Protein AF-A0A7C4MV06-F1 (afdb_monomer_lite)

Foldseek 3Di:
DDDDDDDDDDDDDDDPDPDPVLVVLLVVLLVVLVVVLPDPDDLQVNQLSLQLSLCVSVVAQWKWGWFDPDAFDFIWIKIAGHPVNDPDPDRIDTFDTHTLDLQAAPFSVQQVVQAKDWDQAQVPDDSHNHPGCVVVQFGIWIKGWQDDPVHTGTIITGTHNHGDDDDPVSRVSRNVSSPSSSVSNVVVVVVVVVVVVVVVVVVVQAPDLWWKFKAFLVQQTCATYPNVCVVQVDDGVRRGRDRCLVRWADPVCSVVVVVLSVVQQVDQDKGWDWGWTQHPVRDTFIWIKIKHFDADDPPRHRGIIMIIIDGCRVVVVVVVVVVVVVVVPDPDDDPDDDDDDDPPDWDKDFDQDKWWKAFDDPNDADDPVRIDIWGWGIDTPFWTKTKDADDDPHQKMWIFDDDPPDTWIFIKGFDDWDFDQDPNHTIIITTITTDGTDDD

Radius of gyration: 38.4 Å; chains: 1; bounding box: 123×67×98 Å

Sequence (440 aa):
PFENVADELPPPQDEPGRDAGGAIARQQALVSLGRRAVVPPDVGVLLQDAAALVAEMLQAEFGIAAQYRGPGQPIETYLVRPQSIQRSDQPVIRCRPLPDDPRLSLCAFAINTALPTAVADLAAEHRFDDRLLPKHGIVAATVAPLKLIDRALGAIGAGTTARRTFDEEDLLFVETVSHLVTATIARSQAEQYLAAERRLSEGLFDVLEAIVLILDHNGLVVRSNPACHKATGYSADELIGRRLEATLAVPEELHLFQHSLGKALATDTPVEFESRLLTKHGQQRVVAWTLAALRHGPEMIPSSVIVTGIDVTRERQLEARLQAVEKSSQPAADPTSVMNLERRRGMRRSYPYRQMIAPIIGNELPAPEQFFPVLCNDISAGGFSFLIHQPLASQGLVIALGVAPQISYLTAKVVHVNRVDYQGRKMFLVGCCYTGRANY

pLDDT: mean 82.23, std 17.62, range [29.67, 98.44]

Structure (mmCIF, N/CA/C/O backbone):
data_AF-A0A7C4MV06-F1
#
_entry.id   AF-A0A7C4MV06-F1
#
loop_
_atom_site.group_PDB
_atom_site.id
_atom_site.type_symbol
_atom_site.label_atom_id
_atom_site.label_alt_id
_atom_site.label_comp_id
_atom_site.label_asym_id
_atom_site.label_entity_id
_atom_site.label_seq_id
_atom_site.pdbx_PDB_ins_code
_atom_site.Cartn_x
_atom_site.Cartn_y
_atom_site.Cartn_z
_atom_site.occupancy
_atom_site.B_iso_or_equiv
_atom_site.auth_seq_id
_atom_site.auth_comp_id
_atom_site.auth_asym_id
_atom_site.auth_atom_id
_atom_site.pdbx_PDB_model_num
ATOM 1 N N . PRO A 1 1 ? 76.698 5.410 -32.198 1.00 38.94 1 PRO A N 1
ATOM 2 C CA . PRO A 1 1 ? 76.050 5.895 -33.436 1.00 38.94 1 PRO A CA 1
ATOM 3 C C . PRO A 1 1 ? 74.926 4.929 -33.818 1.00 38.94 1 PRO A C 1
ATOM 5 O O . PRO A 1 1 ? 75.150 3.923 -34.481 1.00 38.94 1 PRO A O 1
ATOM 8 N N . PHE A 1 2 ? 73.758 5.190 -33.237 1.00 35.12 2 PHE A N 1
ATOM 9 C CA . PHE A 1 2 ? 72.496 4.551 -33.582 1.00 35.12 2 PHE A CA 1
ATOM 10 C C . PHE A 1 2 ? 71.969 5.210 -34.852 1.00 35.12 2 PHE A C 1
ATOM 12 O O . PHE A 1 2 ? 71.953 6.434 -34.897 1.00 35.12 2 PHE A O 1
ATOM 19 N N . GLU A 1 3 ? 71.485 4.431 -35.812 1.00 32.38 3 GLU A N 1
ATOM 20 C CA . GLU A 1 3 ? 70.400 4.883 -36.679 1.00 32.38 3 GLU A CA 1
ATOM 21 C C . GLU A 1 3 ? 69.608 3.667 -37.159 1.00 32.38 3 GLU A C 1
ATOM 23 O O . GLU A 1 3 ? 70.146 2.704 -37.703 1.00 32.38 3 GLU A O 1
ATOM 28 N N . ASN A 1 4 ? 68.329 3.704 -36.800 1.00 32.44 4 ASN A N 1
ATOM 29 C CA . ASN A 1 4 ? 67.318 2.672 -36.928 1.00 32.44 4 ASN A CA 1
ATOM 30 C C . ASN A 1 4 ? 66.406 3.141 -38.068 1.00 32.44 4 ASN A C 1
ATOM 32 O O . ASN A 1 4 ? 65.840 4.228 -37.971 1.00 32.44 4 ASN A O 1
ATOM 36 N N . VAL A 1 5 ? 66.300 2.368 -39.146 1.00 36.12 5 VAL A N 1
ATOM 37 C CA . VAL A 1 5 ? 65.393 2.668 -40.261 1.00 36.12 5 VAL A CA 1
ATOM 38 C C . VAL A 1 5 ? 64.046 2.030 -39.936 1.00 36.12 5 VAL A C 1
ATOM 40 O O . VAL A 1 5 ? 63.916 0.808 -39.967 1.00 36.12 5 VAL A O 1
ATOM 43 N N . ALA A 1 6 ? 63.069 2.861 -39.580 1.00 34.34 6 ALA A N 1
ATOM 44 C CA . ALA A 1 6 ? 61.661 2.498 -39.500 1.00 34.34 6 ALA A CA 1
ATOM 45 C C . ALA A 1 6 ? 60.907 3.299 -40.567 1.00 34.34 6 ALA A C 1
ATOM 47 O O . ALA A 1 6 ? 61.026 4.523 -40.618 1.00 34.34 6 ALA A O 1
ATOM 48 N N . ASP A 1 7 ? 60.188 2.572 -41.419 1.00 35.94 7 ASP A N 1
ATOM 49 C CA . ASP A 1 7 ? 59.334 3.079 -42.489 1.00 35.94 7 ASP A CA 1
ATOM 50 C C . ASP A 1 7 ? 58.307 4.108 -41.991 1.00 35.94 7 ASP A C 1
ATOM 52 O O . ASP A 1 7 ? 57.682 3.953 -40.938 1.00 35.94 7 ASP A O 1
ATOM 56 N N . GLU A 1 8 ? 58.118 5.147 -42.804 1.00 36.50 8 GLU A N 1
ATOM 57 C CA . GLU A 1 8 ? 57.122 6.203 -42.649 1.00 36.50 8 GLU A CA 1
ATOM 58 C C . GLU A 1 8 ? 55.693 5.640 -42.752 1.00 36.50 8 GLU A C 1
ATOM 60 O O . GLU A 1 8 ? 55.210 5.286 -43.828 1.00 36.50 8 GLU A O 1
ATOM 65 N N . LEU A 1 9 ? 54.979 5.612 -41.624 1.00 34.94 9 LEU A N 1
ATOM 66 C CA . LEU A 1 9 ? 53.515 5.599 -41.599 1.00 34.94 9 LEU A CA 1
ATOM 67 C C . LEU A 1 9 ? 53.001 7.049 -41.666 1.00 34.94 9 LEU A C 1
ATOM 69 O O . LEU A 1 9 ? 53.538 7.909 -40.961 1.00 34.94 9 LEU A O 1
ATOM 73 N N . PRO A 1 10 ? 51.957 7.346 -42.464 1.00 34.28 10 PRO A N 1
ATOM 74 C CA . PRO A 1 10 ? 51.325 8.661 -42.448 1.00 34.28 10 PRO A CA 1
ATOM 75 C C . PRO A 1 10 ? 50.713 8.938 -41.062 1.00 34.28 10 PRO A C 1
ATOM 77 O O . PRO A 1 10 ? 50.295 7.995 -40.381 1.00 34.28 10 PRO A O 1
ATOM 80 N N . PRO A 1 11 ? 50.653 10.210 -40.624 1.00 35.22 11 PRO A N 1
ATOM 81 C CA . PRO A 1 11 ? 50.145 10.554 -39.303 1.00 35.22 11 PRO A CA 1
ATOM 82 C C . PRO A 1 11 ? 48.678 10.122 -39.152 1.00 35.22 11 PRO A C 1
ATOM 84 O O . PRO A 1 11 ? 47.933 10.133 -40.140 1.00 35.22 11 PRO A O 1
ATOM 87 N N . PRO A 1 12 ? 48.247 9.754 -37.930 1.00 33.84 12 PRO A N 1
ATOM 88 C CA . PRO A 1 12 ? 46.847 9.471 -37.659 1.00 33.84 12 PRO A CA 1
ATOM 89 C C . PRO A 1 12 ? 46.024 10.708 -38.024 1.00 33.84 12 PRO A C 1
ATOM 91 O O . PRO A 1 12 ? 46.322 11.819 -37.589 1.00 33.84 12 PRO A O 1
ATOM 94 N N . GLN A 1 13 ? 45.020 10.513 -38.876 1.00 33.19 13 GLN A N 1
ATOM 95 C CA . GLN A 1 13 ? 44.017 11.535 -39.134 1.00 33.19 13 GLN A CA 1
ATOM 96 C C . GLN A 1 13 ? 43.248 11.743 -37.830 1.00 33.19 13 GLN A C 1
ATOM 98 O O . GLN A 1 13 ? 42.616 10.810 -37.339 1.00 33.19 13 GLN A O 1
ATOM 103 N N . ASP A 1 14 ? 43.363 12.943 -37.264 1.00 32.00 14 ASP A N 1
ATOM 104 C CA . ASP A 1 14 ? 42.596 13.392 -36.108 1.00 32.00 14 ASP A CA 1
ATOM 105 C C . ASP A 1 14 ? 41.101 13.110 -36.332 1.00 32.00 14 ASP A C 1
ATOM 107 O O . ASP A 1 14 ? 40.462 13.709 -37.203 1.00 32.00 14 ASP A O 1
ATOM 111 N N . GLU A 1 15 ? 40.529 12.195 -35.542 1.00 32.97 15 GLU A N 1
ATOM 112 C CA . GLU A 1 15 ? 39.079 12.115 -35.394 1.00 32.97 15 GLU A CA 1
ATOM 113 C C . GLU A 1 15 ? 38.591 13.415 -34.730 1.00 32.97 15 GLU A C 1
ATOM 115 O O . GLU A 1 15 ? 39.143 13.834 -33.706 1.00 32.97 15 GLU A O 1
ATOM 120 N N . PRO A 1 16 ? 37.567 14.088 -35.282 1.00 34.25 16 PRO A N 1
ATOM 121 C CA . PRO A 1 16 ? 37.090 15.347 -34.735 1.00 34.25 16 PRO A CA 1
ATOM 122 C C . PRO A 1 16 ? 36.500 15.116 -33.341 1.00 34.25 16 PRO A C 1
ATOM 124 O O . PRO A 1 16 ? 35.663 14.234 -33.143 1.00 34.25 16 PRO A O 1
ATOM 127 N N . GLY A 1 17 ? 36.947 15.930 -32.380 1.00 39.12 17 GLY A N 1
ATOM 128 C CA . GLY A 1 17 ? 36.581 15.848 -30.969 1.00 39.12 17 GLY A CA 1
ATOM 129 C C . GLY A 1 17 ? 35.086 15.625 -30.736 1.00 39.12 17 GLY A C 1
ATOM 130 O O . GLY A 1 17 ? 34.251 16.464 -31.077 1.00 39.12 17 GLY A O 1
ATOM 131 N N . ARG A 1 18 ? 34.754 14.487 -30.114 1.00 44.56 18 ARG A N 1
ATOM 132 C CA . ARG A 1 18 ? 33.414 14.197 -29.597 1.00 44.56 18 ARG A CA 1
ATOM 133 C C . ARG A 1 18 ? 33.186 14.980 -28.303 1.00 44.56 18 ARG A C 1
ATOM 135 O O . ARG A 1 18 ? 33.639 14.636 -27.219 1.00 44.56 18 ARG A O 1
ATOM 142 N N . ASP A 1 19 ? 32.513 16.091 -28.551 1.00 46.31 19 ASP A N 1
ATOM 143 C CA . ASP A 1 19 ? 32.001 17.189 -27.744 1.00 46.31 19 ASP A CA 1
ATOM 144 C C . ASP A 1 19 ? 31.657 16.921 -26.262 1.00 46.31 19 ASP A C 1
ATOM 146 O O . ASP A 1 19 ? 30.772 16.129 -25.927 1.00 46.31 19 ASP A O 1
ATOM 150 N N . ALA A 1 20 ? 32.220 17.747 -25.371 1.00 44.12 20 ALA A N 1
ATOM 151 C CA . ALA A 1 20 ? 31.730 17.946 -24.000 1.00 44.12 20 ALA A CA 1
ATOM 152 C C . ALA A 1 20 ? 30.239 18.365 -23.957 1.00 44.12 20 ALA A C 1
ATOM 154 O O . ALA A 1 20 ? 29.566 18.196 -22.937 1.00 44.12 20 ALA A O 1
ATOM 155 N N . GLY A 1 21 ? 29.698 18.859 -25.080 1.00 42.97 21 GLY A N 1
ATOM 156 C CA . GLY A 1 21 ? 28.272 19.122 -25.274 1.00 42.97 21 GLY A CA 1
ATOM 157 C C . GLY A 1 21 ? 27.377 17.880 -25.160 1.00 42.97 21 GLY A C 1
ATOM 158 O O . GLY A 1 21 ? 26.256 17.994 -24.665 1.00 42.97 21 GLY A O 1
ATOM 159 N N . GLY A 1 22 ? 27.870 16.687 -25.523 1.00 50.47 22 GLY A N 1
ATOM 160 C CA . GLY A 1 22 ? 27.106 15.438 -25.420 1.00 50.47 22 GLY A CA 1
ATOM 161 C C . GLY A 1 22 ? 26.813 15.049 -23.969 1.00 50.47 22 GLY A C 1
ATOM 162 O O . GLY A 1 22 ? 25.669 14.766 -23.618 1.00 50.47 22 GLY A O 1
ATOM 163 N N . ALA A 1 23 ? 27.821 15.124 -23.097 1.00 55.84 23 ALA A N 1
ATOM 164 C CA . ALA A 1 23 ? 27.686 14.819 -21.671 1.00 55.84 23 ALA A CA 1
ATOM 165 C C . ALA A 1 23 ? 26.732 15.790 -20.947 1.00 55.84 23 ALA A C 1
ATOM 167 O O . ALA A 1 23 ? 25.881 15.364 -20.162 1.00 55.84 23 ALA A O 1
ATOM 168 N N . ILE A 1 24 ? 26.819 17.089 -21.257 1.00 57.62 24 ILE A N 1
ATOM 169 C CA . ILE A 1 24 ? 25.945 18.121 -20.676 1.00 57.62 24 ILE A CA 1
ATOM 170 C C . ILE A 1 24 ? 24.488 17.916 -21.119 1.00 57.62 24 ILE A C 1
ATOM 172 O O . ILE A 1 24 ? 23.580 17.998 -20.288 1.00 57.62 24 ILE A O 1
ATOM 176 N N . ALA A 1 25 ? 24.256 17.581 -22.393 1.00 59.09 25 ALA A N 1
ATOM 177 C CA . ALA A 1 25 ? 22.924 17.255 -22.896 1.00 59.09 25 ALA A CA 1
ATOM 178 C C . ALA A 1 25 ? 22.338 16.010 -22.201 1.00 59.09 25 ALA A C 1
ATOM 180 O O . ALA A 1 25 ? 21.184 16.050 -21.764 1.00 59.09 25 ALA A O 1
ATOM 181 N N . ARG A 1 26 ? 23.144 14.948 -21.991 1.00 56.69 26 ARG A N 1
ATOM 182 C CA . ARG A 1 26 ? 22.725 13.734 -21.251 1.00 56.69 26 ARG A CA 1
ATOM 183 C C . ARG A 1 26 ? 22.260 14.088 -19.829 1.00 56.69 26 ARG A C 1
ATOM 185 O O . ARG A 1 26 ? 21.231 13.601 -19.360 1.00 56.69 26 ARG A O 1
ATOM 192 N N . GLN A 1 27 ? 22.992 14.969 -19.147 1.00 61.25 27 GLN A N 1
ATOM 193 C CA . GLN A 1 27 ? 22.690 15.367 -17.771 1.00 61.25 27 GLN A CA 1
ATOM 194 C C . GLN A 1 27 ? 21.442 16.266 -17.673 1.00 61.25 27 GLN A C 1
ATOM 196 O O . GLN A 1 27 ? 20.621 16.086 -16.772 1.00 61.25 27 GLN A O 1
ATOM 201 N N . GLN A 1 28 ? 21.245 17.195 -18.615 1.00 60.31 28 GLN A N 1
ATOM 202 C CA . GLN A 1 28 ? 20.044 18.040 -18.678 1.00 60.31 28 GLN A CA 1
ATOM 203 C C . GLN A 1 28 ? 18.774 17.231 -18.989 1.00 60.31 28 GLN A C 1
ATOM 205 O O . GLN A 1 28 ? 17.730 17.456 -18.369 1.00 60.31 28 GLN A O 1
ATOM 210 N N . ALA A 1 29 ? 18.879 16.249 -19.888 1.00 58.91 29 ALA A N 1
ATOM 211 C CA . ALA A 1 29 ? 17.825 15.292 -20.211 1.00 58.91 29 ALA A CA 1
ATOM 212 C C . ALA A 1 29 ? 17.339 14.531 -18.962 1.00 58.91 29 ALA A C 1
ATOM 214 O O . ALA A 1 29 ? 16.141 14.542 -18.661 1.00 58.91 29 ALA A O 1
ATOM 215 N N . LEU A 1 30 ? 18.261 13.967 -18.173 1.00 59.00 30 LEU A N 1
ATOM 216 C CA . LEU A 1 30 ? 17.950 13.269 -16.916 1.00 59.00 30 LEU A CA 1
ATOM 217 C C . LEU A 1 30 ? 17.232 14.172 -15.898 1.00 59.00 30 LEU A C 1
ATOM 219 O O . LEU A 1 30 ? 16.240 13.767 -15.288 1.00 59.00 30 LEU A O 1
ATOM 223 N N . VAL A 1 31 ? 17.688 15.419 -15.747 1.00 61.03 31 VAL A N 1
ATOM 224 C CA . VAL A 1 31 ? 17.057 16.398 -14.844 1.00 61.03 31 VAL A CA 1
ATOM 225 C C . VAL A 1 31 ? 15.641 16.753 -15.308 1.00 61.03 31 VAL A C 1
ATOM 227 O O . VAL A 1 31 ? 14.731 16.872 -14.484 1.00 61.03 31 VAL A O 1
ATOM 230 N N . SER A 1 32 ? 15.424 16.899 -16.618 1.00 58.84 32 SER A N 1
ATOM 231 C CA . SER A 1 32 ? 14.101 17.196 -17.180 1.00 58.84 32 SER A CA 1
ATOM 232 C C . SER A 1 32 ? 13.098 16.058 -16.946 1.00 58.84 32 SER A C 1
ATOM 234 O O . SER A 1 32 ? 11.960 16.321 -16.546 1.00 58.84 32 SER A O 1
ATOM 236 N N . LEU A 1 33 ? 13.537 14.799 -17.087 1.00 63.06 33 LEU A N 1
ATOM 237 C CA . LEU A 1 33 ? 12.724 13.615 -16.805 1.00 63.06 33 LEU A CA 1
ATOM 238 C C . LEU A 1 33 ? 12.355 13.550 -15.316 1.00 63.06 33 LEU A C 1
ATOM 240 O O . LEU A 1 33 ? 11.190 13.349 -14.977 1.00 63.06 33 LEU A O 1
ATOM 244 N N . GLY A 1 34 ? 13.314 13.842 -14.428 1.00 55.38 34 GLY A N 1
ATOM 245 C CA . GLY A 1 34 ? 13.072 13.940 -12.986 1.00 55.38 34 GLY A CA 1
ATOM 246 C C . GLY A 1 34 ? 12.046 15.018 -12.598 1.00 55.38 34 GLY A C 1
ATOM 247 O O . GLY A 1 34 ? 11.278 14.824 -11.656 1.00 55.38 34 GLY A O 1
ATOM 248 N N . ARG A 1 35 ? 11.973 16.138 -13.339 1.00 56.41 35 ARG A N 1
ATOM 249 C CA . ARG A 1 35 ? 11.001 17.229 -13.098 1.00 56.41 35 ARG A CA 1
ATOM 250 C C . ARG A 1 35 ? 9.596 16.945 -13.635 1.00 56.41 35 ARG A C 1
ATOM 252 O O . ARG A 1 35 ? 8.643 17.523 -13.123 1.00 56.41 35 ARG A O 1
ATOM 259 N N . ARG A 1 36 ? 9.434 16.070 -14.634 1.00 56.41 36 ARG A N 1
ATOM 260 C CA . ARG A 1 36 ? 8.112 15.711 -15.197 1.00 56.41 36 ARG A CA 1
ATOM 261 C C . ARG A 1 36 ? 7.310 14.746 -14.308 1.00 56.41 36 ARG A C 1
ATOM 263 O O . ARG A 1 36 ? 6.121 14.562 -14.539 1.00 56.41 36 ARG A O 1
ATOM 270 N N . ALA A 1 37 ? 7.905 14.215 -13.239 1.00 51.44 37 ALA A N 1
ATOM 271 C CA . ALA A 1 37 ? 7.278 13.290 -12.288 1.00 51.44 37 ALA A CA 1
ATOM 272 C C . ALA A 1 37 ? 6.430 13.953 -11.171 1.00 51.44 37 ALA A C 1
ATOM 274 O O . ALA A 1 37 ? 6.244 13.362 -10.109 1.00 51.44 37 ALA A O 1
ATOM 275 N N . VAL A 1 38 ? 5.942 15.187 -11.363 1.00 46.47 38 VAL A N 1
ATOM 276 C CA . VAL A 1 38 ? 5.236 15.979 -10.322 1.00 46.47 38 VAL A CA 1
ATOM 277 C C . VAL A 1 38 ? 3.730 15.655 -10.224 1.00 46.47 38 VAL A C 1
ATOM 279 O O . VAL A 1 38 ? 3.072 16.018 -9.254 1.00 46.47 38 VAL A O 1
ATOM 282 N N . VAL A 1 39 ? 3.185 14.889 -11.171 1.00 48.81 39 VAL A N 1
ATOM 283 C CA . VAL A 1 39 ? 1.851 14.261 -11.110 1.00 48.81 39 VAL A CA 1
ATOM 284 C C . VAL A 1 39 ? 2.068 12.784 -11.426 1.00 48.81 39 VAL A C 1
ATOM 286 O O . VAL A 1 39 ? 2.797 12.539 -12.385 1.00 48.81 39 VAL A O 1
ATOM 289 N N . PRO A 1 40 ? 1.517 11.808 -10.671 1.00 52.75 40 PRO A N 1
ATOM 290 C CA . PRO A 1 40 ? 1.779 10.392 -10.924 1.00 52.75 40 PRO A CA 1
ATOM 291 C C . PRO A 1 40 ? 1.331 10.040 -12.350 1.00 52.75 40 PRO A C 1
ATOM 293 O O . PRO A 1 40 ? 0.123 9.981 -12.597 1.00 52.75 40 PRO A O 1
ATOM 296 N N . PRO A 1 41 ? 2.262 9.863 -13.305 1.00 58.25 41 PRO A N 1
ATOM 297 C CA . PRO A 1 41 ? 1.891 9.574 -14.675 1.00 58.25 41 PRO A CA 1
ATOM 298 C C . PRO A 1 41 ? 1.393 8.132 -14.740 1.00 58.25 41 PRO A C 1
ATOM 300 O O . PRO A 1 41 ? 1.819 7.282 -13.951 1.00 58.25 41 PRO A O 1
ATOM 303 N N . ASP A 1 42 ? 0.528 7.829 -15.707 1.00 75.88 42 ASP A N 1
ATOM 304 C CA . ASP A 1 42 ? 0.329 6.437 -16.104 1.00 75.88 42 ASP A CA 1
ATOM 305 C C . ASP A 1 42 ? 1.708 5.833 -16.416 1.00 75.88 42 ASP A C 1
ATOM 307 O O . ASP A 1 42 ? 2.504 6.440 -17.142 1.00 75.88 42 ASP A O 1
ATOM 311 N N . VAL A 1 43 ? 2.005 4.664 -15.839 1.00 80.44 43 VAL A N 1
ATOM 312 C CA . VAL A 1 43 ? 3.299 3.994 -16.011 1.00 80.44 43 VAL A CA 1
ATOM 313 C C . VAL A 1 43 ? 3.639 3.892 -17.495 1.00 80.44 43 VAL A C 1
ATOM 315 O O . VAL A 1 43 ? 4.749 4.240 -17.876 1.00 80.44 43 VAL A O 1
ATOM 318 N N . GLY A 1 44 ? 2.683 3.524 -18.351 1.00 80.69 44 GLY A N 1
ATOM 319 C CA . GLY A 1 44 ? 2.898 3.418 -19.791 1.00 80.69 44 GLY A CA 1
ATOM 320 C C . GLY A 1 44 ? 3.346 4.732 -20.440 1.00 80.69 44 GLY A C 1
ATOM 321 O O . GLY A 1 44 ? 4.234 4.709 -21.289 1.00 80.69 44 GLY A O 1
ATOM 322 N N . VAL A 1 45 ? 2.802 5.875 -20.012 1.00 83.50 45 VAL A N 1
ATOM 323 C CA . VAL A 1 45 ? 3.196 7.202 -20.525 1.00 83.50 45 VAL A CA 1
ATOM 324 C C . VAL A 1 45 ? 4.617 7.553 -20.090 1.00 83.50 45 VAL A C 1
ATOM 326 O O . VAL A 1 45 ? 5.424 7.969 -20.918 1.00 83.50 45 VAL A O 1
ATOM 329 N N . LEU A 1 46 ? 4.959 7.319 -18.819 1.00 86.50 46 LEU A N 1
ATOM 330 C CA . LEU A 1 46 ? 6.315 7.558 -18.318 1.00 86.50 46 LEU A CA 1
ATOM 331 C C . LEU A 1 46 ? 7.351 6.686 -19.043 1.00 86.50 46 LEU A C 1
ATOM 333 O O . LEU A 1 46 ? 8.440 7.159 -19.365 1.00 86.50 46 LEU A O 1
ATOM 337 N N . LEU A 1 47 ? 7.008 5.425 -19.326 1.00 90.44 47 LEU A N 1
ATOM 338 C CA . LEU A 1 47 ? 7.863 4.525 -20.099 1.00 90.44 47 LEU A CA 1
ATOM 339 C C . LEU A 1 47 ? 8.084 5.030 -21.526 1.00 90.44 47 LEU A C 1
ATOM 341 O O . LEU A 1 47 ? 9.208 4.981 -22.019 1.00 90.44 47 LEU A O 1
ATOM 345 N N . GLN A 1 48 ? 7.034 5.528 -22.181 1.00 90.38 48 GLN A N 1
ATOM 346 C CA . GLN A 1 48 ? 7.128 6.087 -23.531 1.00 90.38 48 GLN A CA 1
ATOM 347 C C . GLN A 1 48 ? 8.000 7.348 -23.566 1.00 90.38 48 GLN A C 1
ATOM 349 O O . GLN A 1 48 ? 8.864 7.461 -24.433 1.00 90.38 48 GLN A O 1
ATOM 354 N N . ASP A 1 49 ? 7.822 8.259 -22.605 1.00 88.50 49 ASP A N 1
ATOM 355 C CA . ASP A 1 49 ? 8.654 9.460 -22.464 1.00 88.50 49 ASP A CA 1
ATOM 356 C C . ASP A 1 49 ? 10.131 9.098 -22.238 1.00 88.50 49 ASP A C 1
ATOM 358 O O . ASP A 1 49 ? 11.021 9.663 -22.875 1.00 88.50 49 ASP A O 1
ATOM 362 N N . ALA A 1 50 ? 10.402 8.126 -21.362 1.00 91.69 50 ALA A N 1
ATOM 363 C CA . ALA A 1 50 ? 11.758 7.657 -21.103 1.00 91.69 50 ALA A CA 1
ATOM 364 C C . ALA A 1 50 ? 12.385 6.993 -22.336 1.00 91.69 50 ALA A C 1
ATOM 366 O O . ALA A 1 50 ? 13.540 7.257 -22.653 1.00 91.69 50 ALA A O 1
ATOM 367 N N . ALA A 1 51 ? 11.629 6.172 -23.067 1.00 94.88 51 ALA A N 1
ATOM 368 C CA . ALA A 1 51 ? 12.104 5.548 -24.297 1.00 94.88 51 ALA A CA 1
ATOM 369 C C . ALA A 1 51 ? 12.406 6.578 -25.397 1.00 94.88 51 ALA A C 1
ATOM 371 O O . ALA A 1 51 ? 13.407 6.443 -26.098 1.00 94.88 51 ALA A O 1
ATOM 372 N N . ALA A 1 52 ? 11.584 7.626 -25.527 1.00 91.06 52 ALA A N 1
ATOM 373 C CA . ALA A 1 52 ? 11.853 8.734 -26.443 1.00 91.06 52 ALA A CA 1
ATOM 374 C C . ALA A 1 52 ? 13.161 9.452 -26.090 1.00 91.06 52 ALA A C 1
ATOM 376 O O . ALA A 1 52 ? 13.978 9.696 -26.974 1.00 91.06 52 ALA A O 1
ATOM 377 N N . LEU A 1 53 ? 13.376 9.729 -24.799 1.00 90.38 53 LEU A N 1
ATOM 378 C CA . LEU A 1 53 ? 14.606 10.336 -24.295 1.00 90.38 53 LEU A CA 1
ATOM 379 C C . LEU A 1 53 ? 15.829 9.472 -24.614 1.00 90.38 53 LEU A C 1
ATOM 381 O O . LEU A 1 53 ? 16.845 9.983 -25.075 1.00 90.38 53 LEU A O 1
ATOM 385 N N . VAL A 1 54 ? 15.727 8.158 -24.382 1.00 94.56 54 VAL A N 1
ATOM 386 C CA . VAL A 1 54 ? 16.819 7.222 -24.668 1.00 94.56 54 VAL A CA 1
ATOM 387 C C . VAL A 1 54 ? 17.152 7.223 -26.153 1.00 94.56 54 VAL A C 1
ATOM 389 O O . VAL A 1 54 ? 18.320 7.350 -26.507 1.00 94.56 54 VAL A O 1
ATOM 392 N N . ALA A 1 55 ? 16.143 7.148 -27.020 1.00 94.38 55 ALA A N 1
ATOM 393 C CA . ALA A 1 55 ? 16.351 7.189 -28.462 1.00 94.38 55 ALA A CA 1
ATOM 394 C C . ALA A 1 55 ? 16.980 8.501 -28.932 1.00 94.38 55 ALA A C 1
ATOM 396 O O . ALA A 1 55 ? 17.920 8.476 -29.718 1.00 94.38 55 ALA A O 1
ATOM 397 N N . GLU A 1 56 ? 16.510 9.640 -28.426 1.00 90.00 56 GLU A N 1
ATOM 398 C CA . GLU A 1 56 ? 17.053 10.949 -28.787 1.00 90.00 56 GLU A CA 1
ATOM 399 C C . GLU A 1 56 ? 18.524 11.083 -28.380 1.00 90.00 56 GLU A C 1
ATOM 401 O O . GLU A 1 56 ? 19.360 11.486 -29.189 1.00 90.00 56 GLU A O 1
ATOM 406 N N . MET A 1 57 ? 18.862 10.655 -27.163 1.00 89.12 57 MET A N 1
ATOM 407 C CA . MET A 1 57 ? 20.228 10.723 -26.648 1.00 89.12 57 MET A CA 1
ATOM 408 C C . MET A 1 57 ? 21.187 9.756 -27.342 1.00 89.12 57 MET A C 1
ATOM 410 O O . MET A 1 57 ? 22.354 10.094 -27.533 1.00 89.12 57 MET A O 1
ATOM 414 N N . LEU A 1 58 ? 20.702 8.578 -27.742 1.00 92.81 58 LEU A N 1
ATOM 415 C CA . LEU A 1 58 ? 21.476 7.609 -28.521 1.00 92.81 58 LEU A CA 1
ATOM 416 C C . LEU A 1 58 ? 21.468 7.927 -30.022 1.00 92.81 58 LEU A C 1
ATOM 418 O O . LEU A 1 58 ? 22.126 7.214 -30.777 1.00 92.81 58 LEU A O 1
ATOM 422 N N . GLN A 1 59 ? 20.757 8.967 -30.472 1.00 90.88 59 GLN A N 1
ATOM 423 C CA . GLN A 1 59 ? 20.547 9.285 -31.892 1.00 90.88 59 GLN A CA 1
ATOM 424 C C . GLN A 1 59 ? 19.966 8.098 -32.682 1.00 90.88 59 GLN A C 1
ATOM 426 O O . GLN A 1 59 ? 20.392 7.794 -33.794 1.00 90.88 59 GLN A O 1
ATOM 431 N N . ALA A 1 60 ? 19.020 7.389 -32.072 1.00 93.56 60 ALA A N 1
ATOM 432 C CA . ALA A 1 60 ? 18.322 6.255 -32.656 1.00 93.56 60 ALA A CA 1
ATOM 433 C C . ALA A 1 60 ? 16.945 6.667 -33.196 1.00 93.56 60 ALA A C 1
ATOM 435 O O . ALA A 1 60 ? 16.298 7.578 -32.682 1.00 93.56 60 ALA A O 1
ATOM 436 N N . GLU A 1 61 ? 16.466 5.966 -34.221 1.00 94.38 61 GLU A N 1
ATOM 437 C CA . GLU A 1 61 ? 15.201 6.279 -34.890 1.00 94.38 61 GLU A CA 1
ATOM 438 C C . GLU A 1 61 ? 13.965 5.859 -34.083 1.00 94.38 61 GLU A C 1
ATOM 440 O O . GLU A 1 61 ? 12.874 6.398 -34.296 1.00 94.38 61 GLU A O 1
ATOM 445 N N . PHE A 1 62 ? 14.126 4.914 -33.153 1.00 95.81 62 PHE A N 1
ATOM 446 C CA . PHE A 1 62 ? 13.052 4.409 -32.305 1.00 95.81 62 PHE A CA 1
ATOM 447 C C . PHE A 1 62 ? 13.476 4.314 -30.842 1.00 95.81 62 PHE A C 1
ATOM 449 O O . PHE A 1 62 ? 14.516 3.756 -30.514 1.00 95.81 62 PHE A O 1
ATOM 456 N N . GLY A 1 63 ? 12.612 4.783 -29.951 1.00 96.81 63 GLY A N 1
ATOM 457 C CA . GLY A 1 63 ? 12.557 4.395 -28.550 1.00 96.81 63 GLY A CA 1
ATOM 458 C C . GLY A 1 63 ? 11.717 3.138 -28.390 1.00 96.81 63 GLY A C 1
ATOM 459 O O . GLY A 1 63 ? 10.706 2.963 -29.069 1.00 96.81 63 GLY A O 1
ATOM 460 N N . ILE A 1 64 ? 12.128 2.263 -27.484 1.00 98.06 64 ILE A N 1
ATOM 461 C CA . ILE A 1 64 ? 11.439 1.015 -27.165 1.00 98.06 64 ILE A CA 1
ATOM 462 C C . ILE A 1 64 ? 10.985 1.104 -25.712 1.00 98.06 64 ILE A C 1
ATOM 464 O O . ILE A 1 64 ? 11.806 1.276 -24.817 1.00 98.06 64 ILE A O 1
ATOM 468 N N . ALA A 1 65 ? 9.685 0.976 -25.474 1.00 96.94 65 ALA A N 1
ATOM 469 C CA . ALA A 1 65 ? 9.103 0.883 -24.142 1.00 96.94 65 ALA A CA 1
ATOM 470 C C . ALA A 1 65 ? 8.284 -0.401 -24.047 1.00 96.94 65 ALA A C 1
ATOM 472 O O . ALA A 1 65 ? 7.383 -0.625 -24.848 1.00 96.94 65 ALA A O 1
ATOM 473 N N . ALA A 1 66 ? 8.562 -1.241 -23.063 1.00 96.25 66 ALA A N 1
ATOM 474 C CA . ALA A 1 66 ? 7.810 -2.454 -22.790 1.00 96.25 66 ALA A CA 1
ATOM 475 C C . ALA A 1 66 ? 7.236 -2.381 -21.380 1.00 96.25 66 ALA A C 1
ATOM 477 O O . ALA A 1 66 ? 7.978 -2.148 -20.431 1.00 96.25 66 ALA A O 1
ATOM 478 N N . GLN A 1 67 ? 5.932 -2.600 -21.242 1.00 95.06 67 GLN A N 1
ATOM 479 C CA . GLN A 1 67 ? 5.250 -2.697 -19.959 1.00 95.06 67 GLN A CA 1
ATOM 480 C C . GLN A 1 67 ? 4.962 -4.164 -19.642 1.00 95.06 67 GLN A C 1
ATOM 482 O O . GLN A 1 67 ? 4.376 -4.886 -20.451 1.00 95.06 67 GLN A O 1
ATOM 487 N N . TYR A 1 68 ? 5.350 -4.590 -18.444 1.00 94.25 68 TYR A N 1
ATOM 488 C CA . TYR A 1 68 ? 5.147 -5.943 -17.951 1.00 94.25 68 TYR A CA 1
ATOM 489 C C . TYR A 1 68 ? 4.301 -5.912 -16.679 1.00 94.25 68 TYR A C 1
ATOM 491 O O . TYR A 1 68 ? 4.621 -5.213 -15.719 1.00 94.25 68 TYR A O 1
ATOM 499 N N . ARG A 1 69 ? 3.183 -6.646 -16.687 1.00 90.25 69 ARG A N 1
ATOM 500 C CA . ARG A 1 69 ? 2.208 -6.656 -15.580 1.00 90.25 69 ARG A CA 1
ATOM 501 C C . ARG A 1 69 ? 2.391 -7.828 -14.614 1.00 90.25 69 ARG A C 1
ATOM 503 O O . ARG A 1 69 ? 1.705 -7.871 -13.596 1.00 90.25 69 ARG A O 1
ATOM 510 N N . GLY A 1 70 ? 3.299 -8.752 -14.919 1.00 90.69 70 GLY A N 1
ATOM 511 C CA . GLY A 1 70 ? 3.637 -9.893 -14.074 1.00 90.69 70 GLY A CA 1
ATOM 512 C C . GLY A 1 70 ? 3.593 -11.239 -14.806 1.00 90.69 70 GLY A C 1
ATOM 513 O O . GLY A 1 70 ? 3.243 -11.289 -15.986 1.00 90.69 70 GLY A O 1
ATOM 514 N N . PRO A 1 71 ? 3.927 -12.333 -14.100 1.00 89.12 71 PRO A N 1
ATOM 515 C CA . PRO A 1 71 ? 4.091 -13.660 -14.689 1.00 89.12 71 PRO A CA 1
ATOM 516 C C . PRO A 1 71 ? 2.879 -14.122 -15.495 1.00 89.12 71 PRO A C 1
ATOM 518 O O . PRO A 1 71 ? 1.744 -14.088 -15.014 1.00 89.12 71 PRO A O 1
ATOM 521 N N . GLY A 1 72 ? 3.125 -14.559 -16.732 1.00 86.44 72 GLY A N 1
ATOM 522 C CA . GLY A 1 72 ? 2.089 -15.061 -17.639 1.00 86.44 72 GLY A CA 1
ATOM 523 C C . GLY A 1 72 ? 1.185 -13.984 -18.250 1.00 86.44 72 GLY A C 1
ATOM 524 O O . GLY A 1 72 ? 0.345 -14.308 -19.090 1.00 86.44 72 GLY A O 1
ATOM 525 N N . GLN A 1 73 ? 1.351 -12.711 -17.876 1.00 92.94 73 GLN A N 1
ATOM 526 C CA . GLN A 1 73 ? 0.726 -11.596 -18.583 1.00 92.94 73 GLN A CA 1
ATOM 527 C C . GLN A 1 73 ? 1.547 -11.258 -19.829 1.00 92.94 73 GLN A C 1
ATOM 529 O O . GLN A 1 73 ? 2.777 -11.266 -19.770 1.00 92.94 73 GLN A O 1
ATOM 534 N N . PRO A 1 74 ? 0.902 -10.934 -20.961 1.00 94.25 74 PRO A N 1
ATOM 535 C CA . PRO A 1 74 ? 1.636 -10.526 -22.144 1.00 94.25 74 PRO A CA 1
ATOM 536 C C . PRO A 1 74 ? 2.358 -9.192 -21.906 1.00 94.25 74 PRO A C 1
ATOM 538 O O . PRO A 1 74 ? 1.866 -8.314 -21.193 1.00 94.25 74 PRO A O 1
ATOM 541 N N . ILE A 1 75 ? 3.513 -9.035 -22.543 1.00 95.00 75 ILE A N 1
ATOM 542 C CA . ILE A 1 75 ? 4.306 -7.810 -22.535 1.00 95.00 75 ILE A CA 1
ATOM 543 C C . ILE A 1 75 ? 3.721 -6.849 -23.573 1.00 95.00 75 ILE A C 1
ATOM 545 O O . ILE A 1 75 ? 3.593 -7.183 -24.756 1.00 95.00 75 ILE A O 1
ATOM 549 N N . GLU A 1 76 ? 3.354 -5.648 -23.128 1.00 95.31 76 GLU A N 1
ATOM 550 C CA . GLU A 1 76 ? 2.853 -4.582 -23.996 1.00 95.31 76 GLU A CA 1
ATOM 551 C C . GLU A 1 76 ? 4.021 -3.711 -24.467 1.00 95.31 76 GLU A C 1
ATOM 553 O O . GLU A 1 76 ? 4.591 -2.958 -23.680 1.00 95.31 76 GLU A O 1
ATOM 558 N N . THR A 1 77 ? 4.376 -3.800 -25.749 1.00 96.12 77 THR A N 1
ATOM 559 C CA . THR A 1 77 ? 5.487 -3.035 -26.334 1.00 96.12 77 THR A CA 1
ATOM 560 C C . THR A 1 77 ? 4.986 -1.835 -27.137 1.00 96.12 77 THR A C 1
ATOM 562 O O . THR A 1 77 ? 4.050 -1.934 -27.935 1.00 96.12 77 THR A O 1
ATOM 565 N N . TYR A 1 78 ? 5.656 -0.705 -26.958 1.00 95.62 78 TYR A N 1
ATOM 566 C CA . TYR A 1 78 ? 5.440 0.561 -27.636 1.00 95.62 78 TYR A CA 1
ATOM 567 C C . TYR A 1 78 ? 6.743 0.983 -28.314 1.00 95.62 78 TYR A C 1
ATOM 569 O O . TYR A 1 78 ? 7.808 0.957 -27.696 1.00 95.62 78 TYR A O 1
ATOM 577 N N . LEU A 1 79 ? 6.649 1.391 -29.576 1.00 95.94 79 LEU A N 1
ATOM 578 C CA . LEU A 1 79 ? 7.745 2.029 -30.297 1.00 95.94 79 LEU A CA 1
ATOM 579 C C . LEU A 1 79 ? 7.460 3.522 -30.374 1.00 95.94 79 LEU A C 1
ATOM 581 O O . LEU A 1 79 ? 6.383 3.924 -30.814 1.00 95.94 79 LEU A O 1
ATOM 585 N N . VAL A 1 80 ? 8.406 4.342 -29.941 1.00 93.00 80 VAL A N 1
ATOM 586 C CA . VAL A 1 80 ? 8.252 5.794 -29.848 1.00 93.00 80 VAL A CA 1
ATOM 587 C C . VAL A 1 80 ? 9.227 6.450 -30.809 1.00 93.00 80 VAL A C 1
ATOM 589 O O . VAL A 1 80 ? 10.395 6.087 -30.830 1.00 93.00 80 VAL A O 1
ATOM 592 N N . ARG A 1 81 ? 8.786 7.409 -31.619 1.00 89.25 81 ARG A N 1
ATOM 593 C CA . ARG A 1 81 ? 9.703 8.174 -32.476 1.00 89.25 81 ARG A CA 1
ATOM 594 C C . ARG A 1 81 ? 10.136 9.450 -31.748 1.00 89.25 81 ARG A C 1
ATOM 596 O O . ARG A 1 81 ? 9.253 10.190 -31.308 1.00 89.25 81 ARG A O 1
ATOM 603 N N . PRO A 1 82 ? 11.447 9.724 -31.607 1.00 80.62 82 PRO A N 1
ATOM 604 C CA . PRO A 1 82 ? 11.916 10.922 -30.918 1.00 80.62 82 PRO A CA 1
ATOM 605 C C . PRO A 1 82 ? 11.509 12.194 -31.675 1.00 80.62 82 PRO A C 1
ATOM 607 O O . PRO A 1 82 ? 11.309 12.182 -32.894 1.00 80.62 82 PRO A O 1
ATOM 610 N N . GLN A 1 83 ? 11.378 13.305 -30.944 1.00 70.62 83 GLN A N 1
ATOM 611 C CA . GLN A 1 83 ? 10.849 14.561 -31.489 1.00 70.62 83 GLN A CA 1
ATOM 612 C C . GLN A 1 83 ? 11.730 15.144 -32.599 1.00 70.62 83 GLN A C 1
ATOM 614 O O . GLN A 1 83 ? 11.215 15.671 -33.581 1.00 70.62 83 GLN A O 1
ATOM 619 N N . SER A 1 84 ? 13.048 14.966 -32.504 1.00 63.16 84 SER A N 1
ATOM 620 C CA . SER A 1 84 ? 14.026 15.393 -33.513 1.00 63.16 84 SER A CA 1
ATOM 621 C C . SER A 1 84 ? 13.820 14.768 -34.904 1.00 63.16 84 SER A C 1
ATOM 623 O O . SER A 1 84 ? 14.274 15.329 -35.901 1.00 63.16 84 SER A O 1
ATOM 625 N N . ILE A 1 85 ? 13.102 13.641 -34.995 1.00 58.81 85 ILE A N 1
ATOM 626 C CA . ILE A 1 85 ? 12.838 12.890 -36.235 1.00 58.81 85 ILE A CA 1
ATOM 627 C C . ILE A 1 85 ? 11.358 13.041 -36.672 1.00 58.81 85 ILE A C 1
ATOM 629 O O . ILE A 1 85 ? 10.910 12.424 -37.642 1.00 58.81 85 ILE A O 1
ATOM 633 N N . GLN A 1 86 ? 10.564 13.891 -35.999 1.00 59.53 86 GLN A N 1
ATOM 634 C CA . GLN A 1 86 ? 9.140 14.096 -36.303 1.00 59.53 86 GLN A CA 1
ATOM 635 C C . GLN A 1 86 ? 8.902 14.575 -37.748 1.00 59.53 86 GLN A C 1
ATOM 637 O O . GLN A 1 86 ? 9.110 15.732 -38.100 1.00 59.53 86 GLN A O 1
ATOM 642 N N . ARG A 1 87 ? 8.380 13.669 -38.584 1.00 51.78 87 ARG A N 1
ATOM 643 C CA . ARG A 1 87 ? 7.710 13.969 -39.867 1.00 51.78 87 ARG A CA 1
ATOM 644 C C . ARG A 1 87 ? 6.344 13.271 -40.008 1.00 51.78 87 ARG A C 1
ATOM 646 O O . ARG A 1 87 ? 5.794 13.235 -41.101 1.00 51.78 87 ARG A O 1
ATOM 653 N N . SER A 1 88 ? 5.822 12.654 -38.941 1.00 49.47 88 SER A N 1
ATOM 654 C CA . SER A 1 88 ? 4.656 11.753 -38.979 1.00 49.47 88 SER A CA 1
ATOM 655 C C . SER A 1 88 ? 3.658 12.041 -37.851 1.00 49.47 88 SER A C 1
ATOM 657 O O . SER A 1 88 ? 4.072 12.283 -36.721 1.00 49.47 88 SER A O 1
ATOM 659 N N . ASP A 1 89 ? 2.361 11.923 -38.157 1.00 54.34 89 ASP A N 1
ATOM 660 C CA . ASP A 1 89 ? 1.226 12.173 -37.248 1.00 54.34 89 ASP A CA 1
ATOM 661 C C . ASP A 1 89 ? 1.031 11.118 -36.135 1.00 54.34 89 ASP A C 1
ATOM 663 O O . ASP A 1 89 ? 0.184 11.296 -35.260 1.00 54.34 89 ASP A O 1
ATOM 667 N N . GLN A 1 90 ? 1.794 10.014 -36.129 1.00 58.75 90 GLN A N 1
ATOM 668 C CA . GLN A 1 90 ? 1.742 8.989 -35.072 1.00 58.75 90 GLN A CA 1
ATOM 669 C C . GLN A 1 90 ? 3.092 8.867 -34.342 1.00 58.75 90 GLN A C 1
ATOM 671 O O . GLN A 1 90 ? 3.988 8.165 -34.823 1.00 58.75 90 GLN A O 1
ATOM 676 N N . PRO A 1 91 ? 3.258 9.528 -33.177 1.00 78.50 91 PRO A N 1
ATOM 677 C CA . PRO A 1 91 ? 4.520 9.536 -32.431 1.00 78.50 91 PRO A CA 1
ATOM 678 C C . PRO A 1 91 ? 4.781 8.237 -31.653 1.00 78.50 91 PRO A C 1
ATOM 680 O O . PRO A 1 91 ? 5.926 7.946 -31.315 1.00 78.50 91 PRO A O 1
ATOM 683 N N . VAL A 1 92 ? 3.736 7.447 -31.387 1.00 88.00 92 VAL A N 1
ATOM 684 C CA . VAL A 1 92 ? 3.803 6.194 -30.626 1.00 88.00 92 VAL A CA 1
ATOM 685 C C . VAL A 1 92 ? 3.056 5.098 -31.380 1.00 88.00 92 VAL A C 1
ATOM 687 O O . VAL A 1 92 ? 1.893 5.263 -31.745 1.00 88.00 92 VAL A O 1
ATOM 690 N N . ILE A 1 93 ? 3.712 3.959 -31.581 1.00 91.88 93 ILE A N 1
ATOM 691 C CA . ILE A 1 93 ? 3.157 2.759 -32.205 1.00 91.88 93 ILE A CA 1
ATOM 692 C C . ILE A 1 93 ? 2.977 1.710 -31.111 1.00 91.88 93 ILE A C 1
ATOM 694 O O . ILE A 1 93 ? 3.951 1.160 -30.593 1.00 91.88 93 ILE A O 1
ATOM 698 N N . ARG A 1 94 ? 1.725 1.401 -30.768 1.00 92.94 94 ARG A N 1
ATOM 699 C CA . ARG A 1 94 ? 1.411 0.264 -29.896 1.00 92.94 94 ARG A CA 1
ATOM 700 C C . ARG A 1 94 ? 1.503 -1.024 -30.706 1.00 92.94 94 ARG A C 1
ATOM 702 O O . ARG A 1 94 ? 0.757 -1.211 -31.666 1.00 92.94 94 ARG A O 1
ATOM 709 N N . CYS A 1 95 ? 2.407 -1.909 -30.313 1.00 93.19 95 CYS A N 1
ATOM 710 C CA . CYS A 1 95 ? 2.608 -3.179 -30.994 1.00 93.19 95 CYS A CA 1
ATOM 711 C C . CYS A 1 95 ? 1.648 -4.250 -30.464 1.00 93.19 95 CYS A C 1
ATOM 713 O O . CYS A 1 95 ? 1.006 -4.094 -29.422 1.00 93.19 95 CYS A O 1
ATOM 715 N N . ARG A 1 96 ? 1.548 -5.369 -31.187 1.00 91.62 96 ARG A N 1
ATOM 716 C CA . ARG A 1 96 ? 0.803 -6.534 -30.701 1.00 91.62 96 ARG A CA 1
ATOM 717 C C . ARG A 1 96 ? 1.477 -7.066 -29.424 1.00 91.62 96 ARG A C 1
ATOM 719 O O . ARG A 1 96 ? 2.685 -7.291 -29.474 1.00 91.62 96 ARG A O 1
ATOM 726 N N . PRO A 1 97 ? 0.728 -7.317 -28.333 1.00 92.62 97 PRO A N 1
ATOM 727 C CA . PRO A 1 97 ? 1.301 -7.877 -27.114 1.00 92.62 97 PRO A CA 1
ATOM 728 C C . PRO A 1 97 ? 1.976 -9.225 -27.379 1.00 92.62 97 PRO A C 1
ATOM 730 O O . PRO A 1 97 ? 1.431 -10.059 -28.114 1.00 92.62 97 PRO A O 1
ATOM 733 N N . LEU A 1 98 ? 3.148 -9.430 -26.781 1.00 92.81 98 LEU A N 1
ATOM 734 C CA . LEU A 1 98 ? 3.918 -10.667 -26.901 1.00 92.81 98 LEU A CA 1
ATOM 735 C C . LEU A 1 98 ? 3.806 -11.511 -25.629 1.00 92.81 98 LEU A C 1
ATOM 737 O O . LEU A 1 98 ? 3.648 -10.950 -24.547 1.00 92.81 98 LEU A O 1
ATOM 741 N N . PRO A 1 99 ? 3.889 -12.848 -25.725 1.00 93.88 99 PRO A N 1
ATOM 742 C CA . PRO A 1 99 ? 4.000 -13.694 -24.545 1.00 93.88 99 PRO A CA 1
ATOM 743 C C . PRO A 1 99 ? 5.229 -13.335 -23.701 1.00 93.88 99 PRO A C 1
ATOM 745 O O . PRO A 1 99 ? 6.265 -12.941 -24.235 1.00 93.88 99 PRO A O 1
ATOM 748 N N . ASP A 1 100 ? 5.113 -13.542 -22.393 1.00 91.62 100 ASP A N 1
ATOM 749 C CA . ASP A 1 100 ? 6.219 -13.507 -21.433 1.00 91.62 100 ASP A CA 1
ATOM 750 C C . ASP A 1 100 ? 7.105 -14.759 -21.580 1.00 91.62 100 ASP A C 1
ATOM 752 O O . ASP A 1 100 ? 7.113 -15.650 -20.735 1.00 91.62 100 ASP A O 1
ATOM 756 N N . ASP A 1 101 ? 7.777 -14.883 -22.729 1.00 94.75 101 ASP A N 1
ATOM 757 C CA . ASP A 1 101 ? 8.777 -15.920 -22.995 1.00 94.75 101 ASP A CA 1
ATOM 758 C C . ASP A 1 101 ? 10.087 -15.241 -23.426 1.00 94.75 101 ASP A C 1
ATOM 760 O O . ASP A 1 101 ? 10.117 -14.582 -24.476 1.00 94.75 101 ASP A O 1
ATOM 764 N N . PRO A 1 102 ? 11.187 -15.405 -22.664 1.00 94.81 102 PRO A N 1
ATOM 765 C CA . PRO A 1 102 ? 12.459 -14.753 -22.959 1.00 94.81 102 PRO A CA 1
ATOM 766 C C . PRO A 1 102 ? 13.070 -15.175 -24.299 1.00 94.81 102 PRO A C 1
ATOM 768 O O . PRO A 1 102 ? 14.000 -14.528 -24.762 1.00 94.81 102 PRO A O 1
ATOM 771 N N . ARG A 1 103 ? 12.565 -16.231 -24.947 1.00 96.00 103 ARG A N 1
ATOM 772 C CA . ARG A 1 103 ? 13.036 -16.690 -26.262 1.00 96.00 103 ARG A CA 1
ATOM 773 C C . ARG A 1 103 ? 12.364 -15.981 -27.436 1.00 96.00 103 ARG A C 1
ATOM 775 O O . ARG A 1 103 ? 12.783 -16.202 -28.566 1.00 96.00 103 ARG A O 1
ATOM 782 N N . LEU A 1 104 ? 11.324 -15.177 -27.201 1.00 94.50 104 LEU A N 1
ATOM 783 C CA . LEU A 1 104 ? 10.484 -14.602 -28.265 1.00 94.50 104 LEU A CA 1
ATOM 784 C C . LEU A 1 104 ? 10.638 -13.086 -28.442 1.00 94.50 104 LEU A C 1
ATOM 786 O O . LEU A 1 104 ? 10.011 -12.507 -29.330 1.00 94.50 104 LEU A O 1
ATOM 790 N N . SER A 1 105 ? 11.392 -12.418 -27.569 1.00 95.88 105 SER A N 1
ATOM 791 C CA . SER A 1 105 ? 11.525 -10.962 -27.589 1.00 95.88 105 SER A CA 1
ATOM 792 C C . SER A 1 105 ? 12.774 -10.492 -26.855 1.00 95.88 105 SER A C 1
ATOM 794 O O . SER A 1 105 ? 13.083 -11.000 -25.777 1.00 95.88 105 SER A O 1
ATOM 796 N N . LEU A 1 106 ? 13.411 -9.441 -27.377 1.00 97.31 106 LEU A N 1
ATOM 797 C CA . LEU A 1 106 ? 14.510 -8.739 -26.714 1.00 97.31 106 LEU A CA 1
ATOM 798 C C . LEU A 1 106 ? 14.087 -8.187 -25.341 1.00 97.31 106 LEU A C 1
ATOM 800 O O . LEU A 1 106 ? 14.819 -8.320 -24.362 1.00 97.31 106 LEU A O 1
ATOM 804 N N . CYS A 1 107 ? 12.891 -7.598 -25.240 1.00 96.88 107 CYS A N 1
ATOM 805 C CA . CYS A 1 107 ? 12.388 -7.060 -23.974 1.00 96.88 107 CYS A CA 1
ATOM 806 C C . CYS A 1 107 ? 12.130 -8.173 -22.951 1.00 96.88 107 CYS A C 1
ATOM 808 O O . CYS A 1 107 ? 12.524 -8.033 -21.796 1.00 96.88 107 CYS A O 1
ATOM 810 N N . ALA A 1 108 ? 11.510 -9.281 -23.371 1.00 96.00 108 ALA A N 1
ATOM 811 C CA . ALA A 1 108 ? 11.275 -10.436 -22.502 1.00 96.00 108 ALA A CA 1
ATOM 812 C C . ALA A 1 108 ? 12.598 -11.044 -22.012 1.00 96.00 108 ALA A C 1
ATOM 814 O O . ALA A 1 108 ? 12.746 -11.348 -20.829 1.00 96.00 108 ALA A O 1
ATOM 815 N N . PHE A 1 109 ? 13.581 -11.161 -22.909 1.00 97.31 109 PHE A N 1
ATOM 816 C CA . PHE A 1 109 ? 14.917 -11.632 -22.570 1.00 97.31 109 PHE A CA 1
ATOM 817 C C . PHE A 1 109 ? 15.571 -10.749 -21.503 1.00 97.31 109 PHE A C 1
ATOM 819 O O . PHE A 1 109 ? 15.980 -11.266 -20.466 1.00 97.31 109 PHE A O 1
ATOM 826 N N . ALA A 1 110 ? 15.609 -9.429 -21.710 1.00 96.56 110 ALA A N 1
ATOM 827 C CA . ALA A 1 110 ? 16.216 -8.486 -20.769 1.00 96.56 110 ALA A CA 1
ATOM 828 C C . ALA A 1 110 ? 15.502 -8.458 -19.405 1.00 96.56 110 ALA A C 1
ATOM 830 O O . ALA A 1 110 ? 16.154 -8.412 -18.363 1.00 96.56 110 ALA A O 1
ATOM 831 N N . ILE A 1 111 ? 14.164 -8.528 -19.390 1.00 95.56 111 ILE A N 1
ATOM 832 C CA . ILE A 1 111 ? 13.367 -8.635 -18.155 1.00 95.56 111 ILE A CA 1
ATOM 833 C C . ILE A 1 111 ? 13.760 -9.890 -17.368 1.00 95.56 111 ILE A C 1
ATOM 835 O O . ILE A 1 111 ? 13.976 -9.820 -16.156 1.00 95.56 111 ILE A O 1
ATOM 839 N N . ASN A 1 112 ? 13.883 -11.024 -18.060 1.00 94.44 112 ASN A N 1
ATOM 840 C CA . ASN A 1 112 ? 14.205 -12.309 -17.452 1.00 94.44 112 ASN A CA 1
ATOM 841 C C . ASN A 1 112 ? 15.656 -12.380 -16.948 1.00 94.44 112 ASN A C 1
ATOM 843 O O . ASN A 1 112 ? 15.897 -12.863 -15.843 1.00 94.44 112 ASN A O 1
ATOM 847 N N . THR A 1 113 ? 16.625 -11.892 -17.727 1.00 94.25 113 THR A N 1
ATOM 848 C CA . THR A 1 113 ? 18.044 -11.878 -17.327 1.00 94.25 113 THR A CA 1
ATOM 849 C C . THR A 1 113 ? 18.366 -10.786 -16.315 1.00 94.25 113 THR A C 1
ATOM 851 O O . THR A 1 113 ? 19.378 -10.888 -15.627 1.00 94.25 113 THR A O 1
ATOM 854 N N . ALA A 1 114 ? 17.504 -9.773 -16.193 1.00 93.44 114 ALA A N 1
ATOM 855 C CA . ALA A 1 114 ? 17.702 -8.600 -15.350 1.00 93.44 114 ALA A CA 1
ATOM 856 C C . ALA A 1 114 ? 18.978 -7.807 -15.680 1.00 93.44 114 ALA A C 1
ATOM 858 O O . ALA A 1 114 ? 19.557 -7.183 -14.795 1.00 93.44 114 ALA A O 1
ATOM 859 N N . LEU A 1 115 ? 19.397 -7.822 -16.950 1.00 92.56 115 LEU A N 1
ATOM 860 C CA . LEU A 1 115 ? 20.583 -7.121 -17.435 1.00 92.56 115 LEU A CA 1
ATOM 861 C C . LEU A 1 115 ? 20.269 -6.287 -18.686 1.00 92.56 115 LEU A C 1
ATOM 863 O O . LEU A 1 115 ? 19.480 -6.731 -19.533 1.00 92.56 115 LEU A O 1
ATOM 867 N N . PRO A 1 116 ? 20.911 -5.114 -18.854 1.00 96.00 116 PRO A N 1
ATOM 868 C CA . PRO A 1 116 ? 20.928 -4.411 -20.129 1.00 96.00 116 PRO A CA 1
ATOM 869 C C . PRO A 1 116 ? 21.405 -5.332 -21.254 1.00 96.00 116 PRO A C 1
ATOM 871 O O . PRO A 1 116 ? 22.391 -6.055 -21.119 1.00 96.00 116 PRO A O 1
ATOM 874 N N . THR A 1 117 ? 20.676 -5.338 -22.365 1.00 97.12 117 THR A N 1
ATOM 875 C CA . THR A 1 117 ? 20.931 -6.218 -23.505 1.00 97.12 117 THR A CA 1
ATOM 876 C C . THR A 1 117 ? 20.993 -5.392 -24.780 1.00 97.12 117 THR A C 1
ATOM 878 O O . THR A 1 117 ? 19.985 -4.826 -25.199 1.00 97.12 117 THR A O 1
ATOM 881 N N . ALA A 1 118 ? 22.165 -5.374 -25.416 1.00 97.50 118 ALA A N 1
ATOM 882 C CA . ALA A 1 118 ? 22.358 -4.845 -26.761 1.00 97.50 118 ALA A CA 1
ATOM 883 C C . ALA A 1 118 ? 22.440 -5.965 -27.805 1.00 97.50 118 ALA A C 1
ATOM 885 O O . ALA A 1 118 ? 22.921 -7.073 -27.539 1.00 97.50 118 ALA A O 1
ATOM 886 N N . VAL A 1 119 ? 21.976 -5.635 -29.007 1.00 97.94 119 VAL A N 1
ATOM 887 C CA . VAL A 1 119 ? 21.979 -6.475 -30.201 1.00 97.94 119 VAL A CA 1
ATOM 888 C C . VAL A 1 119 ? 22.383 -5.611 -31.384 1.00 97.94 119 VAL A C 1
ATOM 890 O O . VAL A 1 119 ? 21.693 -4.643 -31.707 1.00 97.94 119 VAL A O 1
ATOM 893 N N . ALA A 1 120 ? 23.486 -5.971 -32.040 1.00 97.31 120 ALA A N 1
ATOM 894 C CA . ALA A 1 120 ? 24.003 -5.204 -33.171 1.00 97.31 120 ALA A CA 1
ATOM 895 C C . ALA A 1 120 ? 23.338 -5.538 -34.515 1.00 97.31 120 ALA A C 1
ATOM 897 O O . ALA A 1 120 ? 23.351 -4.720 -35.438 1.00 97.31 120 ALA A O 1
ATOM 898 N N . ASP A 1 121 ? 22.768 -6.739 -34.615 1.00 97.88 121 ASP A N 1
ATOM 899 C CA . ASP A 1 121 ? 21.951 -7.200 -35.732 1.00 97.88 121 ASP A CA 1
ATOM 900 C C . ASP A 1 121 ? 20.965 -8.268 -35.236 1.00 97.88 121 ASP A C 1
ATOM 902 O O . ASP A 1 121 ? 21.363 -9.382 -34.896 1.00 97.88 121 ASP A O 1
ATOM 906 N N . LEU A 1 122 ? 19.676 -7.929 -35.200 1.00 96.81 122 LEU A N 1
ATOM 907 C CA . LEU A 1 122 ? 18.593 -8.820 -34.783 1.00 96.81 122 LEU A CA 1
ATOM 908 C C . LEU A 1 122 ? 18.477 -10.059 -35.678 1.00 96.81 122 LEU A C 1
ATOM 910 O O . LEU A 1 122 ? 18.033 -11.099 -35.204 1.00 96.81 122 LEU A O 1
ATOM 914 N N . ALA A 1 123 ? 18.897 -9.988 -36.945 1.00 95.50 123 ALA A N 1
ATOM 915 C CA . ALA A 1 123 ? 18.878 -11.147 -37.838 1.00 95.50 123 ALA A CA 1
ATOM 916 C C . ALA A 1 123 ? 19.982 -12.171 -37.513 1.00 95.50 123 ALA A C 1
ATOM 918 O O . ALA A 1 123 ? 19.857 -13.339 -37.877 1.00 95.50 123 ALA A O 1
ATOM 919 N N . ALA A 1 124 ? 21.056 -11.738 -36.844 1.00 95.69 124 ALA A N 1
ATOM 920 C CA . ALA A 1 124 ? 22.168 -12.585 -36.413 1.00 95.69 124 ALA A CA 1
ATOM 921 C C . ALA A 1 124 ? 22.074 -12.986 -34.928 1.00 95.69 124 ALA A C 1
ATOM 923 O O . ALA A 1 124 ? 22.973 -13.644 -34.408 1.00 95.69 124 ALA A O 1
ATOM 924 N N . GLU A 1 125 ? 21.011 -12.580 -34.233 1.00 96.69 125 GLU A N 1
ATOM 925 C CA . GLU A 1 125 ? 20.805 -12.903 -32.826 1.00 96.69 125 GLU A CA 1
ATOM 926 C C . GLU A 1 125 ? 20.351 -14.362 -32.653 1.00 96.69 125 GLU A C 1
ATOM 928 O O . GLU A 1 125 ? 19.542 -14.888 -33.419 1.00 96.69 125 GLU A O 1
ATOM 933 N N . HIS A 1 126 ? 20.890 -15.035 -31.636 1.00 95.44 126 HIS A N 1
ATOM 934 C CA . HIS A 1 126 ? 20.626 -16.454 -31.365 1.00 95.44 126 HIS A CA 1
ATOM 935 C C . HIS A 1 126 ? 20.100 -16.708 -29.949 1.00 95.44 126 HIS A C 1
ATOM 937 O O . HIS A 1 126 ? 19.591 -17.793 -29.669 1.00 95.44 126 HIS A O 1
ATOM 943 N N . ARG A 1 127 ? 20.205 -15.726 -29.045 1.00 96.69 127 ARG A N 1
ATOM 944 C CA . ARG A 1 127 ? 19.709 -15.830 -27.665 1.00 96.69 127 ARG A CA 1
ATOM 945 C C . ARG A 1 127 ? 18.176 -15.842 -27.600 1.00 96.69 127 ARG A C 1
ATOM 947 O O . ARG A 1 127 ? 17.619 -16.412 -26.665 1.00 96.69 127 ARG A O 1
ATOM 954 N N . PHE A 1 128 ? 17.508 -15.231 -28.579 1.00 96.56 128 PHE A N 1
ATOM 955 C CA . PHE A 1 128 ? 16.050 -15.154 -28.730 1.00 96.56 128 PHE A CA 1
ATOM 956 C C . PHE A 1 128 ? 15.672 -14.841 -30.193 1.00 96.56 128 PHE A C 1
ATOM 958 O O . PHE A 1 128 ? 16.511 -14.380 -30.960 1.00 96.56 128 PHE A O 1
ATOM 965 N N . ASP A 1 129 ? 14.410 -15.071 -30.571 1.00 96.12 129 ASP A N 1
ATOM 966 C CA . ASP A 1 129 ? 13.826 -14.768 -31.892 1.00 96.12 129 ASP A CA 1
ATOM 967 C C . ASP A 1 129 ? 12.803 -13.624 -31.760 1.00 96.12 129 ASP A C 1
ATOM 969 O O . ASP A 1 129 ? 11.608 -13.862 -31.557 1.00 96.12 129 ASP A O 1
ATOM 973 N N . ASP A 1 130 ? 13.266 -12.368 -31.831 1.00 96.19 130 ASP A N 1
ATOM 974 C CA . ASP A 1 130 ? 12.378 -11.197 -31.805 1.00 96.19 130 ASP A CA 1
ATOM 975 C C . ASP A 1 130 ? 11.826 -10.898 -33.205 1.00 96.19 130 ASP A C 1
ATOM 977 O O . ASP A 1 130 ? 12.499 -10.336 -34.069 1.00 96.19 130 ASP A O 1
ATOM 981 N N . ARG A 1 131 ? 10.555 -11.246 -33.426 1.00 93.88 131 ARG A N 1
ATOM 982 C CA . ARG A 1 131 ? 9.852 -10.992 -34.699 1.00 93.88 131 ARG A CA 1
ATOM 983 C C . ARG A 1 131 ? 9.090 -9.675 -34.734 1.00 93.88 131 ARG A C 1
ATOM 985 O O . ARG A 1 131 ? 8.456 -9.378 -35.749 1.00 93.88 131 ARG A O 1
ATOM 992 N N . LEU A 1 132 ? 9.040 -8.939 -33.628 1.00 95.25 132 LEU A N 1
ATOM 993 C CA . LEU A 1 132 ? 8.271 -7.704 -33.517 1.00 95.25 132 LEU A CA 1
ATOM 994 C C . LEU A 1 132 ? 9.107 -6.531 -34.011 1.00 95.25 132 LEU A C 1
ATOM 996 O O . LEU A 1 132 ? 8.646 -5.802 -34.887 1.00 95.25 132 LEU A O 1
ATOM 1000 N N . LEU A 1 133 ? 10.336 -6.386 -33.517 1.00 96.38 133 LEU A N 1
ATOM 1001 C CA . LEU A 1 133 ? 11.201 -5.259 -33.870 1.00 96.38 133 LEU A CA 1
ATOM 1002 C C . LEU A 1 133 ? 11.544 -5.220 -35.379 1.00 96.38 133 LEU A C 1
ATOM 1004 O O . LEU A 1 133 ? 11.320 -4.172 -35.998 1.00 96.38 133 LEU A O 1
ATOM 1008 N N . PRO A 1 134 ? 11.932 -6.336 -36.039 1.00 96.81 134 PRO A N 1
ATOM 1009 C CA . PRO A 1 134 ? 12.238 -6.326 -37.474 1.00 96.81 134 PRO A CA 1
ATOM 1010 C C . PRO A 1 134 ? 11.040 -5.987 -38.369 1.00 96.81 134 PRO A C 1
ATOM 1012 O O . PRO A 1 134 ? 11.212 -5.378 -39.423 1.00 96.81 134 PRO A O 1
ATOM 1015 N N . LYS A 1 135 ? 9.803 -6.306 -37.954 1.00 95.31 135 LYS A N 1
ATOM 1016 C CA . LYS A 1 135 ? 8.586 -5.922 -38.704 1.00 95.31 135 LYS A CA 1
ATOM 1017 C C . LYS A 1 135 ? 8.391 -4.412 -38.793 1.00 95.31 135 LYS A C 1
ATOM 1019 O O . LYS A 1 135 ? 7.701 -3.946 -39.695 1.00 95.31 135 LYS A O 1
ATOM 1024 N N . HIS A 1 136 ? 8.982 -3.665 -37.866 1.00 94.38 136 HIS A N 1
ATOM 1025 C CA . HIS A 1 136 ? 8.974 -2.207 -37.856 1.00 94.38 136 HIS A CA 1
ATOM 1026 C C . HIS A 1 136 ? 10.265 -1.603 -38.433 1.00 94.38 136 HIS A C 1
ATOM 1028 O O . HIS A 1 136 ? 10.448 -0.390 -38.364 1.00 94.38 136 HIS A O 1
ATOM 1034 N N . GLY A 1 137 ? 11.129 -2.428 -39.037 1.00 95.06 137 GLY A N 1
ATOM 1035 C CA . GLY A 1 137 ? 12.374 -1.999 -39.672 1.00 95.06 137 GLY A CA 1
ATOM 1036 C C . GLY A 1 137 ? 13.534 -1.786 -38.703 1.00 95.06 137 GLY A C 1
ATOM 1037 O O . GLY A 1 137 ? 14.561 -1.263 -39.119 1.00 95.06 137 GLY A O 1
ATOM 1038 N N . ILE A 1 138 ? 13.392 -2.170 -37.432 1.00 97.69 138 ILE A N 1
ATOM 1039 C CA . ILE A 1 138 ? 14.481 -2.097 -36.454 1.00 97.69 138 ILE A CA 1
ATOM 1040 C C . ILE A 1 138 ? 15.429 -3.273 -36.702 1.00 97.69 138 ILE A C 1
ATOM 1042 O O . ILE A 1 138 ? 15.002 -4.427 -36.721 1.00 97.69 138 ILE A O 1
ATOM 1046 N N . VAL A 1 139 ? 16.710 -2.967 -36.892 1.00 98.25 139 VAL A N 1
ATOM 1047 C CA . VAL A 1 139 ? 17.781 -3.928 -37.195 1.00 98.25 139 VAL A CA 1
ATOM 1048 C C . VAL A 1 139 ? 18.702 -4.129 -35.998 1.00 98.25 139 VAL A C 1
ATOM 1050 O O . VAL A 1 139 ? 19.108 -5.255 -35.739 1.00 98.25 139 VAL A O 1
ATOM 1053 N N . ALA A 1 140 ? 19.003 -3.077 -35.243 1.00 98.31 140 ALA A N 1
ATOM 1054 C CA . ALA A 1 140 ? 19.796 -3.159 -34.019 1.00 98.31 140 ALA A CA 1
ATOM 1055 C C . ALA A 1 140 ? 19.036 -2.496 -32.871 1.00 98.31 140 ALA A C 1
ATOM 1057 O O . ALA A 1 140 ? 18.255 -1.571 -33.098 1.00 98.31 140 ALA A O 1
ATOM 1058 N N . ALA A 1 141 ? 19.232 -2.967 -31.642 1.00 98.31 141 ALA A N 1
ATOM 1059 C CA . ALA A 1 141 ? 18.553 -2.408 -30.479 1.00 98.31 141 ALA A CA 1
ATOM 1060 C C . ALA A 1 141 ? 19.322 -2.647 -29.180 1.00 98.31 141 ALA A C 1
ATOM 1062 O O . ALA A 1 141 ? 20.047 -3.630 -29.039 1.00 98.31 141 ALA A O 1
ATOM 1063 N N . THR A 1 142 ? 19.110 -1.764 -28.212 1.00 98.44 142 THR A N 1
ATOM 1064 C CA . THR A 1 142 ? 19.545 -1.931 -26.827 1.00 98.44 142 THR A CA 1
ATOM 1065 C C . THR A 1 142 ? 18.383 -1.654 -25.891 1.00 98.44 142 THR A C 1
ATOM 1067 O O . THR A 1 142 ? 17.639 -0.696 -26.104 1.00 98.44 142 THR A O 1
ATOM 1070 N N . VAL A 1 143 ? 18.195 -2.495 -24.875 1.00 98.25 143 VAL A N 1
ATOM 1071 C CA . VAL A 1 143 ? 17.162 -2.311 -23.847 1.00 98.25 143 VAL A CA 1
ATOM 1072 C C . VAL A 1 143 ? 17.711 -2.640 -22.464 1.00 98.25 143 VAL A C 1
ATOM 1074 O O . VAL A 1 143 ? 18.482 -3.584 -22.305 1.00 98.25 143 VAL A O 1
ATOM 1077 N N . ALA A 1 144 ? 17.273 -1.904 -21.449 1.00 98.12 144 ALA A N 1
ATOM 1078 C CA . ALA A 1 144 ? 17.503 -2.212 -20.046 1.00 98.12 144 ALA A CA 1
ATOM 1079 C C . ALA A 1 144 ? 16.179 -2.557 -19.345 1.00 98.12 144 ALA A C 1
ATOM 1081 O O . ALA A 1 144 ? 15.154 -1.913 -19.600 1.00 98.12 144 ALA A O 1
ATOM 1082 N N . PRO A 1 145 ? 16.170 -3.570 -18.464 1.00 97.25 145 PRO A N 1
ATOM 1083 C CA . PRO A 1 145 ? 14.986 -3.941 -17.705 1.00 97.25 145 PRO A CA 1
ATOM 1084 C C . PRO A 1 145 ? 14.727 -2.951 -16.571 1.00 97.25 145 PRO A C 1
ATOM 1086 O O . PRO A 1 145 ? 15.651 -2.464 -15.923 1.00 97.25 145 PRO A O 1
ATOM 1089 N N . LEU A 1 146 ? 13.451 -2.714 -16.292 1.00 95.69 146 LEU A N 1
ATOM 1090 C CA . LEU A 1 146 ? 12.967 -1.927 -15.164 1.00 95.69 146 LEU A CA 1
ATOM 1091 C C . LEU A 1 146 ? 12.580 -2.888 -14.048 1.00 95.69 146 LEU A C 1
ATOM 1093 O O . LEU A 1 146 ? 11.515 -3.513 -14.106 1.00 95.69 146 LEU A O 1
ATOM 1097 N N . LYS A 1 147 ? 13.448 -3.055 -13.053 1.00 90.25 147 LYS A N 1
ATOM 1098 C CA . LYS A 1 147 ? 13.299 -4.105 -12.043 1.00 90.25 147 LYS A CA 1
ATOM 1099 C C . LYS A 1 147 ? 13.298 -3.538 -10.629 1.00 90.25 147 LYS A C 1
ATOM 1101 O O . LYS A 1 147 ? 14.228 -2.856 -10.217 1.00 90.25 147 LYS A O 1
ATOM 1106 N N . LEU A 1 148 ? 12.248 -3.863 -9.885 1.00 86.25 148 LEU A N 1
ATOM 1107 C CA . LEU A 1 148 ? 12.185 -3.716 -8.436 1.00 86.25 148 LEU A CA 1
ATOM 1108 C C . LEU A 1 148 ? 12.706 -4.993 -7.769 1.00 86.25 148 LEU A C 1
ATOM 1110 O O . LEU A 1 148 ? 12.867 -6.029 -8.414 1.00 86.25 148 LEU A O 1
ATOM 1114 N N . ILE A 1 149 ? 12.946 -4.922 -6.461 1.00 81.81 149 ILE A N 1
ATOM 1115 C CA . ILE A 1 149 ? 13.443 -6.055 -5.665 1.00 81.81 149 ILE A CA 1
ATOM 1116 C C . ILE A 1 149 ? 12.528 -7.285 -5.804 1.00 81.81 149 ILE A C 1
ATOM 1118 O O . ILE A 1 149 ? 13.010 -8.412 -5.865 1.00 81.81 149 ILE A O 1
ATOM 1122 N N . ASP A 1 150 ? 11.218 -7.069 -5.879 1.00 79.81 150 ASP A N 1
ATOM 1123 C CA . ASP A 1 150 ? 10.176 -8.095 -5.840 1.00 79.81 150 ASP A CA 1
ATOM 1124 C C . ASP A 1 150 ? 9.564 -8.429 -7.211 1.00 79.81 150 ASP A C 1
ATOM 1126 O O . ASP A 1 150 ? 8.964 -9.492 -7.372 1.00 79.81 150 ASP A O 1
ATOM 1130 N N . ARG A 1 151 ? 9.692 -7.544 -8.208 1.00 89.44 151 ARG A N 1
ATOM 1131 C CA . ARG A 1 151 ? 9.059 -7.713 -9.528 1.00 89.44 151 ARG A CA 1
ATOM 1132 C C . ARG A 1 151 ? 9.718 -6.887 -10.628 1.00 89.44 151 ARG A C 1
ATOM 1134 O O . ARG A 1 151 ? 10.325 -5.852 -10.372 1.00 89.44 151 ARG A O 1
ATOM 1141 N N . ALA A 1 152 ? 9.515 -7.290 -11.879 1.00 92.06 152 ALA A N 1
ATOM 1142 C CA . ALA A 1 152 ? 9.819 -6.454 -13.038 1.00 92.06 152 ALA A CA 1
ATOM 1143 C C . ALA A 1 152 ? 8.606 -5.597 -13.433 1.00 92.06 152 ALA A C 1
ATOM 1145 O O . ALA A 1 152 ? 7.463 -6.034 -13.321 1.00 92.06 152 ALA A O 1
ATOM 1146 N N . LEU A 1 153 ? 8.868 -4.380 -13.904 1.00 92.25 153 LEU A N 1
ATOM 1147 C CA . LEU A 1 153 ? 7.869 -3.438 -14.416 1.00 92.25 153 LEU A CA 1
ATOM 1148 C C . LEU A 1 153 ? 7.832 -3.414 -15.949 1.00 92.25 153 LEU A C 1
ATOM 1150 O O . LEU A 1 153 ? 6.839 -2.985 -16.540 1.00 92.25 153 LEU A O 1
ATOM 1154 N N . GLY A 1 154 ? 8.917 -3.844 -16.598 1.00 95.00 154 GLY A N 1
ATOM 1155 C CA . GLY A 1 154 ? 9.070 -3.731 -18.040 1.00 95.00 154 GLY A CA 1
ATOM 1156 C C . GLY A 1 154 ? 10.519 -3.588 -18.488 1.00 95.00 154 GLY A C 1
ATOM 1157 O O . GLY A 1 154 ? 11.436 -3.992 -17.778 1.00 95.00 154 GLY A O 1
ATOM 1158 N N . ALA A 1 155 ? 10.719 -2.984 -19.656 1.00 97.00 155 ALA A N 1
ATOM 1159 C CA . ALA A 1 155 ? 12.031 -2.624 -20.190 1.00 97.00 155 ALA A CA 1
ATOM 1160 C C . ALA A 1 155 ? 11.945 -1.327 -21.003 1.00 97.00 155 ALA A C 1
ATOM 1162 O O . ALA A 1 155 ? 10.896 -1.020 -21.569 1.00 97.00 155 ALA A O 1
ATOM 1163 N N . ILE A 1 156 ? 13.043 -0.579 -21.081 1.00 98.12 156 ILE A N 1
ATOM 1164 C CA . ILE A 1 156 ? 13.162 0.622 -21.918 1.00 98.12 156 ILE A CA 1
ATOM 1165 C C . ILE A 1 156 ? 14.449 0.587 -22.727 1.00 98.12 156 ILE A C 1
ATOM 1167 O O . ILE A 1 156 ? 15.422 -0.037 -22.316 1.00 98.12 156 ILE A O 1
ATOM 1171 N N . GLY A 1 157 ? 14.477 1.263 -23.866 1.00 97.75 157 GLY A N 1
ATOM 1172 C CA . GLY A 1 157 ? 15.651 1.262 -24.720 1.00 97.75 157 GLY A CA 1
ATOM 1173 C C . GLY A 1 157 ? 15.470 2.025 -26.018 1.00 97.75 157 GLY A C 1
ATOM 1174 O O . GLY A 1 157 ? 14.559 2.842 -26.152 1.00 97.75 157 GLY A O 1
ATOM 1175 N N . ALA A 1 158 ? 16.333 1.722 -26.979 1.00 98.00 158 ALA A N 1
ATOM 1176 C CA . ALA A 1 158 ? 16.340 2.326 -28.300 1.00 98.00 158 ALA A CA 1
ATOM 1177 C C . ALA A 1 158 ? 16.674 1.302 -29.390 1.00 98.00 158 ALA A C 1
ATOM 1179 O O . ALA A 1 158 ? 17.322 0.288 -29.132 1.00 98.00 158 ALA A O 1
ATOM 1180 N N . GLY A 1 159 ? 16.237 1.580 -30.615 1.00 97.56 159 GLY A N 1
ATOM 1181 C CA . GLY A 1 159 ? 16.474 0.756 -31.791 1.00 97.56 159 GLY A CA 1
ATOM 1182 C C . GLY A 1 159 ? 16.745 1.586 -33.041 1.00 97.56 159 GLY A C 1
ATOM 1183 O O . GLY A 1 159 ? 16.168 2.660 -33.223 1.00 97.56 159 GLY A O 1
ATOM 1184 N N . THR A 1 160 ? 17.614 1.066 -33.903 1.00 97.31 160 THR A N 1
ATOM 1185 C CA . THR A 1 160 ? 18.038 1.699 -35.155 1.00 97.31 160 THR A CA 1
ATOM 1186 C C . THR A 1 160 ? 17.638 0.876 -36.366 1.00 97.31 160 THR A C 1
ATOM 1188 O O . THR A 1 160 ? 17.505 -0.348 -36.284 1.00 97.31 160 THR A O 1
ATOM 1191 N N . THR A 1 161 ? 17.464 1.532 -37.515 1.00 96.69 161 THR A N 1
ATOM 1192 C CA . THR A 1 161 ? 17.093 0.843 -38.767 1.00 96.69 161 THR A CA 1
ATOM 1193 C C . THR A 1 161 ? 18.285 0.263 -39.527 1.00 96.69 161 THR A C 1
ATOM 1195 O O . THR A 1 161 ? 18.119 -0.538 -40.444 1.00 96.69 161 THR A O 1
ATOM 1198 N N . ALA A 1 162 ? 19.499 0.627 -39.117 1.00 96.44 162 ALA A N 1
ATOM 1199 C CA . ALA A 1 162 ? 20.749 0.054 -39.592 1.00 96.44 162 ALA A CA 1
ATOM 1200 C C . ALA A 1 162 ? 21.424 -0.781 -38.496 1.00 96.44 162 ALA A C 1
ATOM 1202 O O . ALA A 1 162 ? 21.148 -0.607 -37.305 1.00 96.44 162 ALA A O 1
ATOM 1203 N N . ARG A 1 163 ? 22.343 -1.662 -38.909 1.00 97.31 163 ARG A N 1
ATOM 1204 C CA . ARG A 1 163 ? 23.251 -2.361 -37.990 1.00 97.31 163 ARG A CA 1
ATOM 1205 C C . ARG A 1 163 ? 24.055 -1.344 -37.188 1.00 97.31 163 ARG A C 1
ATOM 1207 O O . ARG A 1 163 ? 24.585 -0.393 -37.761 1.00 97.31 163 ARG A O 1
ATOM 1214 N N . ARG A 1 164 ? 24.170 -1.566 -35.882 1.00 95.81 164 ARG A N 1
ATOM 1215 C CA . ARG A 1 164 ? 24.895 -0.677 -34.971 1.00 95.81 164 ARG A CA 1
ATOM 1216 C C . ARG A 1 164 ? 25.350 -1.432 -33.735 1.00 95.81 164 ARG A C 1
ATOM 1218 O O . ARG A 1 164 ? 24.543 -2.077 -33.083 1.00 95.81 164 ARG A O 1
ATOM 1225 N N . THR A 1 165 ? 26.614 -1.292 -33.365 1.00 95.50 165 THR A N 1
ATOM 1226 C CA . THR A 1 165 ? 27.097 -1.699 -32.042 1.00 95.50 165 THR A CA 1
ATOM 1227 C C . THR A 1 165 ? 26.820 -0.589 -31.030 1.00 95.50 165 THR A C 1
ATOM 1229 O O . THR A 1 165 ? 27.113 0.572 -31.309 1.00 95.50 165 THR A O 1
ATOM 1232 N N . PHE A 1 166 ? 26.269 -0.948 -29.872 1.00 95.25 166 PHE A N 1
ATOM 1233 C CA . PHE A 1 166 ? 26.137 -0.055 -28.718 1.00 95.25 166 PHE A CA 1
ATOM 1234 C C . PHE A 1 166 ? 27.330 -0.305 -27.800 1.00 95.25 166 PHE A C 1
ATOM 1236 O O . PHE A 1 166 ? 27.594 -1.458 -27.452 1.00 95.25 166 PHE A O 1
ATOM 1243 N N . ASP A 1 167 ? 28.075 0.746 -27.479 1.00 93.81 167 ASP A N 1
ATOM 1244 C CA . ASP A 1 167 ? 29.245 0.658 -26.607 1.00 93.81 167 ASP A CA 1
ATOM 1245 C C . ASP A 1 167 ? 28.853 0.650 -25.115 1.00 93.81 167 ASP A C 1
ATOM 1247 O O . ASP A 1 167 ? 27.673 0.636 -24.749 1.00 93.81 167 ASP A O 1
ATOM 1251 N N . GLU A 1 168 ? 29.852 0.606 -24.232 1.00 92.56 168 GLU A N 1
ATOM 1252 C CA . GLU A 1 168 ? 29.627 0.610 -22.782 1.00 92.56 168 GLU A CA 1
ATOM 1253 C C . GLU A 1 168 ? 28.961 1.904 -22.290 1.00 92.56 168 GLU A C 1
ATOM 1255 O O . GLU A 1 168 ? 28.189 1.864 -21.332 1.00 92.56 168 GLU A O 1
ATOM 1260 N N . GLU A 1 169 ? 29.213 3.042 -22.947 1.00 91.12 169 GLU A N 1
ATOM 1261 C CA . GLU A 1 169 ? 28.617 4.325 -22.572 1.00 91.12 169 GLU A CA 1
ATOM 1262 C C . GLU A 1 169 ? 27.122 4.359 -22.925 1.00 91.12 169 GLU A C 1
ATOM 1264 O O . GLU A 1 169 ? 26.300 4.769 -22.099 1.00 91.12 169 GLU A O 1
ATOM 1269 N N . ASP A 1 170 ? 26.756 3.859 -24.111 1.00 94.31 170 ASP A N 1
ATOM 1270 C CA . ASP A 1 170 ? 25.368 3.677 -24.541 1.00 94.31 170 ASP A CA 1
ATOM 1271 C C . ASP A 1 170 ? 24.612 2.757 -23.561 1.00 94.31 170 ASP A C 1
ATOM 1273 O O . ASP A 1 170 ? 23.504 3.087 -23.120 1.00 94.31 170 ASP A O 1
ATOM 1277 N N . LEU A 1 171 ? 25.212 1.620 -23.180 1.00 94.44 171 LEU A N 1
ATOM 1278 C CA . LEU A 1 171 ? 24.625 0.675 -22.222 1.00 94.44 171 LEU A CA 1
ATOM 1279 C C . LEU A 1 171 ? 24.433 1.298 -20.836 1.00 94.44 171 LEU A C 1
ATOM 1281 O O . LEU A 1 171 ? 23.334 1.212 -20.278 1.00 94.44 171 LEU A O 1
ATOM 1285 N N . LEU A 1 172 ? 25.463 1.964 -20.307 1.00 93.00 172 LEU A N 1
ATOM 1286 C CA . LEU A 1 172 ? 25.413 2.625 -19.004 1.00 93.00 172 LEU A CA 1
ATOM 1287 C C . LEU A 1 172 ? 24.349 3.726 -18.978 1.00 93.00 172 LEU A C 1
ATOM 1289 O O . LEU A 1 172 ? 23.656 3.908 -17.973 1.00 93.00 172 LEU A O 1
ATOM 1293 N N . PHE A 1 173 ? 24.188 4.456 -20.082 1.00 92.31 173 PHE A N 1
ATOM 1294 C CA . PHE A 1 173 ? 23.168 5.487 -20.189 1.00 92.31 173 PHE A CA 1
ATOM 1295 C C . PHE A 1 173 ? 21.755 4.891 -20.137 1.00 92.31 173 PHE A C 1
ATOM 1297 O O . PHE A 1 173 ? 20.933 5.344 -19.335 1.00 92.31 173 PHE A O 1
ATOM 1304 N N . VAL A 1 174 ? 21.471 3.854 -20.935 1.00 95.50 174 VAL A N 1
ATOM 1305 C CA . VAL A 1 174 ? 20.153 3.190 -20.935 1.00 95.50 174 VAL A CA 1
ATOM 1306 C C . VAL A 1 174 ? 19.850 2.586 -19.559 1.00 95.50 174 VAL A C 1
ATOM 1308 O O . VAL A 1 174 ? 18.736 2.732 -19.050 1.00 95.50 174 VAL A O 1
ATOM 1311 N N . GLU A 1 175 ? 20.843 1.971 -18.916 1.00 95.19 175 GLU A N 1
ATOM 1312 C CA . GLU A 1 175 ? 20.730 1.439 -17.556 1.00 95.19 175 GLU A CA 1
ATOM 1313 C C . GLU A 1 175 ? 20.446 2.541 -16.525 1.00 95.19 175 GLU A C 1
ATOM 1315 O O . GLU A 1 175 ? 19.553 2.400 -15.689 1.00 95.19 175 GLU A O 1
ATOM 1320 N N . THR A 1 176 ? 21.132 3.681 -16.617 1.00 94.38 176 THR A N 1
ATOM 1321 C CA . THR A 1 176 ? 20.916 4.819 -15.712 1.00 94.38 176 THR A CA 1
ATOM 1322 C C . THR A 1 176 ? 19.500 5.376 -15.837 1.00 94.38 176 THR A C 1
ATOM 1324 O O . THR A 1 176 ? 18.835 5.616 -14.823 1.00 94.38 176 THR A O 1
ATOM 1327 N N . VAL A 1 177 ? 18.997 5.544 -17.066 1.00 92.81 177 VAL A N 1
ATOM 1328 C CA . VAL A 1 177 ? 17.605 5.969 -17.286 1.00 92.81 177 VAL A CA 1
ATOM 1329 C C . VAL A 1 177 ? 16.637 4.915 -16.742 1.00 92.81 177 VAL A C 1
ATOM 1331 O O . VAL A 1 177 ? 15.651 5.274 -16.097 1.00 92.81 177 VAL A O 1
ATOM 1334 N N . SER A 1 178 ? 16.937 3.625 -16.919 1.00 94.69 178 SER A N 1
ATOM 1335 C CA . SER A 1 178 ? 16.121 2.530 -16.384 1.00 94.69 178 SER A CA 1
ATOM 1336 C C . SER A 1 178 ? 16.008 2.591 -14.859 1.00 94.69 178 SER A C 1
ATOM 1338 O O . SER A 1 178 ? 14.902 2.575 -14.306 1.00 94.69 178 SER A O 1
ATOM 1340 N N . HIS A 1 179 ? 17.129 2.754 -14.155 1.00 93.12 179 HIS A N 1
ATOM 1341 C CA . HIS A 1 179 ? 17.135 2.902 -12.700 1.00 93.12 179 HIS A CA 1
ATOM 1342 C C . HIS A 1 179 ? 16.373 4.147 -12.234 1.00 93.12 179 HIS A C 1
ATOM 1344 O O . HIS A 1 179 ? 15.585 4.061 -11.289 1.00 93.12 179 HIS A O 1
ATOM 1350 N N . LEU A 1 180 ? 16.534 5.286 -12.917 1.00 91.50 180 LEU A N 1
ATOM 1351 C CA . LEU A 1 180 ? 15.820 6.520 -12.582 1.00 91.50 180 LEU A CA 1
ATOM 1352 C C . LEU A 1 180 ? 14.298 6.366 -12.731 1.00 91.50 180 LEU A C 1
ATOM 1354 O O . LEU A 1 180 ? 13.539 6.758 -11.838 1.00 91.50 180 LEU A O 1
ATOM 1358 N N . VAL A 1 181 ? 13.843 5.774 -13.837 1.00 90.44 181 VAL A N 1
ATOM 1359 C CA . VAL A 1 181 ? 12.418 5.516 -14.096 1.00 90.44 181 VAL A CA 1
ATOM 1360 C C . VAL A 1 181 ? 11.860 4.533 -13.073 1.00 90.44 181 VAL A C 1
ATOM 1362 O O . VAL A 1 181 ? 10.810 4.787 -12.481 1.00 90.44 181 VAL A O 1
ATOM 1365 N N . THR A 1 182 ? 12.591 3.452 -12.801 1.00 91.75 182 THR A N 1
ATOM 1366 C CA . THR A 1 182 ? 12.218 2.450 -11.796 1.00 91.75 182 THR A CA 1
ATOM 1367 C C . THR A 1 182 ? 12.053 3.083 -10.413 1.00 91.75 182 THR A C 1
ATOM 1369 O O . THR A 1 182 ? 11.013 2.902 -9.778 1.00 91.75 182 THR A O 1
ATOM 1372 N N . ALA A 1 183 ? 13.026 3.882 -9.964 1.00 89.81 183 ALA A N 1
ATOM 1373 C CA . ALA A 1 183 ? 12.971 4.574 -8.677 1.00 89.81 183 ALA A CA 1
ATOM 1374 C C . ALA A 1 183 ? 11.808 5.577 -8.603 1.00 89.81 183 ALA A C 1
ATOM 1376 O O . ALA A 1 183 ? 11.134 5.680 -7.577 1.00 89.81 183 ALA A O 1
ATOM 1377 N N . THR A 1 184 ? 11.531 6.282 -9.702 1.00 86.94 184 THR A N 1
ATOM 1378 C CA . THR A 1 184 ? 10.415 7.234 -9.794 1.00 86.94 184 THR A CA 1
ATOM 1379 C C . THR A 1 184 ? 9.066 6.532 -9.644 1.00 86.94 184 THR A C 1
ATOM 1381 O O . THR A 1 184 ? 8.224 6.983 -8.863 1.00 86.94 184 THR A O 1
ATOM 1384 N N . ILE A 1 185 ? 8.872 5.403 -10.335 1.00 85.19 185 ILE A N 1
ATOM 1385 C CA . ILE A 1 185 ? 7.653 4.592 -10.221 1.00 85.19 185 ILE A CA 1
ATOM 1386 C C . ILE A 1 185 ? 7.519 4.037 -8.801 1.00 85.19 185 ILE A C 1
ATOM 1388 O O . ILE A 1 185 ? 6.451 4.163 -8.204 1.00 85.19 185 ILE A O 1
ATOM 1392 N N . ALA A 1 186 ? 8.594 3.475 -8.240 1.00 86.94 186 ALA A N 1
ATOM 1393 C CA . ALA A 1 186 ? 8.594 2.920 -6.887 1.00 86.94 186 ALA A CA 1
ATOM 1394 C C . ALA A 1 186 ? 8.189 3.965 -5.843 1.00 86.94 186 ALA A C 1
ATOM 1396 O O . ALA A 1 186 ? 7.307 3.718 -5.021 1.00 86.94 186 ALA A O 1
ATOM 1397 N N . ARG A 1 187 ? 8.792 5.158 -5.917 1.00 86.44 187 ARG A N 1
ATOM 1398 C CA . ARG A 1 187 ? 8.479 6.272 -5.021 1.00 86.44 187 ARG A CA 1
ATOM 1399 C C . ARG A 1 187 ? 7.016 6.685 -5.142 1.00 86.44 187 ARG A C 1
ATOM 1401 O O . ARG A 1 187 ? 6.330 6.780 -4.132 1.00 86.44 187 ARG A O 1
ATOM 1408 N N . SER A 1 188 ? 6.531 6.881 -6.367 1.00 83.25 188 SER A N 1
ATOM 1409 C CA . SER A 1 188 ? 5.148 7.296 -6.601 1.00 83.25 188 SER A CA 1
ATOM 1410 C C . SER A 1 188 ? 4.138 6.260 -6.093 1.00 83.25 188 SER A C 1
ATOM 1412 O O . SER A 1 188 ? 3.157 6.623 -5.446 1.00 83.25 188 SER A O 1
ATOM 1414 N N . GLN A 1 189 ? 4.398 4.966 -6.311 1.00 83.06 189 GLN A N 1
ATOM 1415 C CA . GLN A 1 189 ? 3.555 3.883 -5.796 1.00 83.06 189 GLN A CA 1
ATOM 1416 C C . GLN A 1 189 ? 3.559 3.830 -4.263 1.00 83.06 189 GLN A C 1
ATOM 1418 O O . GLN A 1 189 ? 2.500 3.666 -3.661 1.00 83.06 189 GLN A O 1
ATOM 1423 N N . ALA A 1 190 ? 4.719 4.010 -3.624 1.00 83.81 190 ALA A N 1
ATOM 1424 C CA . ALA A 1 190 ? 4.823 4.050 -2.167 1.00 83.81 190 ALA A CA 1
ATOM 1425 C C . ALA A 1 190 ? 4.066 5.247 -1.568 1.00 83.81 190 ALA A C 1
ATOM 1427 O O . ALA A 1 190 ? 3.316 5.088 -0.608 1.00 83.81 190 ALA A O 1
ATOM 1428 N N . GLU A 1 191 ? 4.202 6.434 -2.163 1.00 85.50 191 GLU A N 1
ATOM 1429 C CA . GLU A 1 191 ? 3.466 7.636 -1.754 1.00 85.50 191 GLU A CA 1
ATOM 1430 C C . GLU A 1 191 ? 1.950 7.450 -1.897 1.00 85.50 191 GLU A C 1
ATOM 1432 O O . GLU A 1 191 ? 1.195 7.792 -0.985 1.00 85.50 191 GLU A O 1
ATOM 1437 N N . GLN A 1 192 ? 1.492 6.862 -3.007 1.00 82.81 192 GLN A N 1
ATOM 1438 C CA . GLN A 1 192 ? 0.077 6.551 -3.219 1.00 82.81 192 GLN A CA 1
ATOM 1439 C C . GLN A 1 192 ? -0.450 5.529 -2.213 1.00 82.81 192 GLN A C 1
ATOM 1441 O O . GLN A 1 192 ? -1.542 5.719 -1.680 1.00 82.81 192 GLN A O 1
ATOM 1446 N N . TYR A 1 193 ? 0.317 4.473 -1.938 1.00 81.12 193 TYR A N 1
ATOM 1447 C CA . TYR A 1 193 ? -0.045 3.462 -0.950 1.00 81.12 193 TYR A CA 1
ATOM 1448 C C . TYR A 1 193 ? -0.189 4.084 0.442 1.00 81.12 193 TYR A C 1
ATOM 1450 O O . TYR A 1 193 ? -1.228 3.932 1.078 1.00 81.12 193 TYR A O 1
ATOM 1458 N N . LEU A 1 194 ? 0.799 4.872 0.878 1.00 82.88 194 LEU A N 1
ATOM 1459 C CA . LEU A 1 194 ? 0.752 5.580 2.159 1.00 82.88 194 LEU A CA 1
ATOM 1460 C C . LEU A 1 194 ? -0.421 6.565 2.233 1.00 82.88 194 LEU A C 1
ATOM 1462 O O . LEU A 1 194 ? -1.091 6.657 3.262 1.00 82.88 194 LEU A O 1
ATOM 1466 N N . ALA A 1 195 ? -0.701 7.292 1.150 1.00 81.00 195 ALA A N 1
ATOM 1467 C CA . ALA A 1 195 ? -1.838 8.204 1.090 1.00 81.00 195 ALA A CA 1
ATOM 1468 C C . ALA A 1 195 ? -3.184 7.462 1.155 1.00 81.00 195 ALA A C 1
ATOM 1470 O O . ALA A 1 195 ? -4.109 7.936 1.815 1.00 81.00 195 ALA A O 1
ATOM 1471 N N . ALA A 1 196 ? -3.307 6.312 0.489 1.00 78.81 196 ALA A N 1
ATOM 1472 C CA . ALA A 1 196 ? -4.505 5.479 0.527 1.00 78.81 196 ALA A CA 1
ATOM 1473 C C . ALA A 1 196 ? -4.727 4.867 1.917 1.00 78.81 196 ALA A C 1
ATOM 1475 O O . ALA A 1 196 ? -5.828 4.979 2.451 1.00 78.81 196 ALA A O 1
ATOM 1476 N N . GLU A 1 197 ? -3.678 4.311 2.530 1.00 84.56 197 GLU A N 1
ATOM 1477 C CA . GLU A 1 197 ? -3.698 3.772 3.895 1.00 84.56 197 GLU A CA 1
ATOM 1478 C C . GLU A 1 197 ? -4.127 4.848 4.902 1.00 84.56 197 GLU A C 1
ATOM 1480 O O . GLU A 1 197 ? -5.004 4.630 5.740 1.00 84.56 197 GLU A O 1
ATOM 1485 N N . ARG A 1 198 ? -3.568 6.059 4.775 1.00 81.50 198 ARG A N 1
ATOM 1486 C CA . ARG A 1 198 ? -3.933 7.198 5.620 1.00 81.50 198 ARG A CA 1
ATOM 1487 C C . ARG A 1 198 ? -5.399 7.591 5.450 1.00 81.50 198 ARG A C 1
ATOM 1489 O O . ARG A 1 198 ? -6.087 7.753 6.452 1.00 81.50 198 ARG A O 1
ATOM 1496 N N . ARG A 1 199 ? -5.891 7.701 4.211 1.00 81.19 199 ARG A N 1
ATOM 1497 C CA . ARG A 1 199 ? -7.308 8.005 3.933 1.00 81.19 199 ARG A CA 1
ATOM 1498 C C . ARG A 1 199 ? -8.242 6.928 4.469 1.00 81.19 199 ARG A C 1
ATOM 1500 O O . ARG A 1 199 ? -9.312 7.259 4.967 1.00 81.19 199 ARG A O 1
ATOM 1507 N N . LEU A 1 200 ? -7.854 5.658 4.371 1.00 82.31 200 LEU A N 1
ATOM 1508 C CA . LEU A 1 200 ? -8.620 4.547 4.926 1.00 82.31 200 LEU A CA 1
ATOM 1509 C C . LEU A 1 200 ? -8.676 4.653 6.452 1.00 82.31 200 LEU A C 1
ATOM 1511 O O . LEU A 1 200 ? -9.761 4.592 7.020 1.00 82.31 200 LEU A O 1
ATOM 1515 N N . SER A 1 201 ? -7.534 4.862 7.110 1.00 79.56 201 SER A N 1
ATOM 1516 C CA . SER A 1 201 ? -7.449 5.024 8.567 1.00 79.56 201 SER A CA 1
ATOM 1517 C C . SER A 1 201 ? -8.263 6.224 9.072 1.00 79.56 201 SER A C 1
ATOM 1519 O O . SER A 1 201 ? -9.033 6.100 10.025 1.00 79.56 201 SER A O 1
ATOM 1521 N N . GLU A 1 202 ? -8.156 7.374 8.398 1.00 80.00 202 GLU A N 1
ATOM 1522 C CA . GLU A 1 202 ? -8.960 8.570 8.683 1.00 80.00 202 GLU A CA 1
ATOM 1523 C C . GLU A 1 202 ? -10.459 8.301 8.456 1.00 80.00 202 GLU A C 1
ATOM 1525 O O . GLU A 1 202 ? -11.270 8.578 9.337 1.00 80.00 202 GLU A O 1
ATOM 1530 N N . GLY A 1 203 ? -10.825 7.662 7.342 1.00 79.88 203 GLY A N 1
ATOM 1531 C CA . GLY A 1 203 ? -12.211 7.308 7.037 1.00 79.88 203 GLY A CA 1
ATOM 1532 C C . GLY A 1 203 ? -12.826 6.319 8.031 1.00 79.88 203 GLY A C 1
ATOM 1533 O O . GLY A 1 203 ? -13.975 6.491 8.431 1.00 79.88 203 GLY A O 1
ATOM 1534 N N . LEU A 1 204 ? -12.073 5.309 8.482 1.00 82.44 204 LEU A N 1
ATOM 1535 C CA . LEU A 1 204 ? -12.532 4.386 9.524 1.00 82.44 204 LEU A CA 1
ATOM 1536 C C . LEU A 1 204 ? -12.783 5.123 10.838 1.00 82.44 204 LEU A C 1
ATOM 1538 O O . LEU A 1 204 ? -13.830 4.930 11.450 1.00 82.44 204 LEU A O 1
ATOM 1542 N N . PHE A 1 205 ? -11.854 5.987 11.253 1.00 83.62 205 PHE A N 1
ATOM 1543 C CA . PHE A 1 205 ? -12.019 6.795 12.458 1.00 83.62 205 PHE A CA 1
ATOM 1544 C C . PHE A 1 205 ? -13.316 7.620 12.410 1.00 83.62 205 PHE A C 1
ATOM 1546 O O . PHE A 1 205 ? -14.042 7.662 13.405 1.00 83.62 205 PHE A O 1
ATOM 1553 N N . ASP A 1 206 ? -13.646 8.193 11.250 1.00 83.19 206 ASP A N 1
ATOM 1554 C CA . ASP A 1 206 ? -14.812 9.063 11.074 1.00 83.19 206 ASP A CA 1
ATOM 1555 C C . ASP A 1 206 ? -16.158 8.323 10.958 1.00 83.19 206 ASP A C 1
ATOM 1557 O O . ASP A 1 206 ? -17.187 8.856 11.382 1.00 83.19 206 ASP A O 1
ATOM 1561 N N . VAL A 1 207 ? -16.169 7.109 10.395 1.00 81.00 207 VAL A N 1
ATOM 1562 C CA . VAL A 1 207 ? -17.399 6.326 10.149 1.00 81.00 207 VAL A CA 1
ATOM 1563 C C . VAL A 1 207 ? -17.829 5.494 11.362 1.00 81.00 207 VAL A C 1
ATOM 1565 O O . VAL A 1 207 ? -19.010 5.170 11.482 1.00 81.00 207 VAL A O 1
ATOM 1568 N N . LEU A 1 208 ? -16.913 5.151 12.275 1.00 85.06 208 LEU A N 1
ATOM 1569 C CA . LEU A 1 208 ? -17.247 4.378 13.476 1.00 85.06 208 LEU A CA 1
ATOM 1570 C C . LEU A 1 208 ? -18.360 5.056 14.292 1.00 85.06 208 LEU A C 1
ATOM 1572 O O . LEU A 1 208 ? -18.210 6.185 14.749 1.00 85.06 208 LEU A O 1
ATOM 1576 N N . GLU A 1 209 ? -19.457 4.331 14.529 1.00 87.19 209 GLU A N 1
ATOM 1577 C CA . GLU A 1 209 ? -20.606 4.822 15.309 1.00 87.19 209 GLU A CA 1
ATOM 1578 C C . GLU A 1 209 ? -20.374 4.789 16.831 1.00 87.19 209 GLU A C 1
ATOM 1580 O O . GLU A 1 209 ? -21.190 5.298 17.600 1.00 87.19 209 GLU A O 1
ATOM 1585 N N . ALA A 1 210 ? -19.251 4.225 17.278 1.00 90.56 210 ALA A N 1
ATOM 1586 C CA . ALA A 1 210 ? -18.811 4.281 18.666 1.00 90.56 210 ALA A CA 1
ATOM 1587 C C . ALA A 1 210 ? -18.051 5.584 18.952 1.00 90.56 210 ALA A C 1
ATOM 1589 O O . ALA A 1 210 ? -17.398 6.152 18.073 1.00 90.56 210 ALA A O 1
ATOM 1590 N N . ILE A 1 211 ? -18.088 6.040 20.204 1.00 93.94 211 ILE A N 1
ATOM 1591 C CA . ILE A 1 211 ? -17.269 7.164 20.662 1.00 93.94 211 ILE A CA 1
ATOM 1592 C C . ILE A 1 211 ? -15.805 6.743 20.539 1.00 93.94 211 ILE A C 1
ATOM 1594 O O . ILE A 1 211 ? -15.417 5.747 21.142 1.00 93.94 211 ILE A O 1
ATOM 1598 N N . VAL A 1 212 ? -14.990 7.493 19.797 1.00 94.31 212 VAL A N 1
ATOM 1599 C CA . VAL A 1 212 ? -13.540 7.267 19.721 1.00 94.31 212 VAL A CA 1
ATOM 1600 C C . VAL A 1 212 ? -12.798 8.572 19.982 1.00 94.31 212 VAL A C 1
ATOM 1602 O O . VAL A 1 212 ? -13.057 9.597 19.348 1.00 94.31 212 VAL A O 1
ATOM 1605 N N . LEU A 1 213 ? -11.853 8.519 20.915 1.00 93.88 213 LEU A N 1
ATOM 1606 C CA . LEU A 1 213 ? -10.959 9.606 21.290 1.00 93.88 213 LEU A CA 1
ATOM 1607 C C . LEU A 1 213 ? -9.516 9.097 21.312 1.00 93.88 213 LEU A C 1
ATOM 1609 O O . LEU A 1 213 ? -9.255 7.947 21.659 1.00 93.88 213 LEU A O 1
ATOM 1613 N N . ILE A 1 214 ? -8.576 9.971 20.974 1.00 93.25 214 ILE A N 1
ATOM 1614 C CA . ILE A 1 214 ? -7.146 9.742 21.186 1.00 93.25 214 ILE A CA 1
ATOM 1615 C C . ILE A 1 214 ? -6.680 10.777 22.193 1.00 93.25 214 ILE A C 1
ATOM 1617 O O . ILE A 1 214 ? -6.874 11.975 21.975 1.00 93.25 214 ILE A O 1
ATOM 1621 N N . LEU A 1 215 ? -6.083 10.307 23.281 1.00 92.75 215 LEU A N 1
ATOM 1622 C CA . LEU A 1 215 ? -5.502 11.131 24.331 1.00 92.75 215 LEU A CA 1
ATOM 1623 C C . 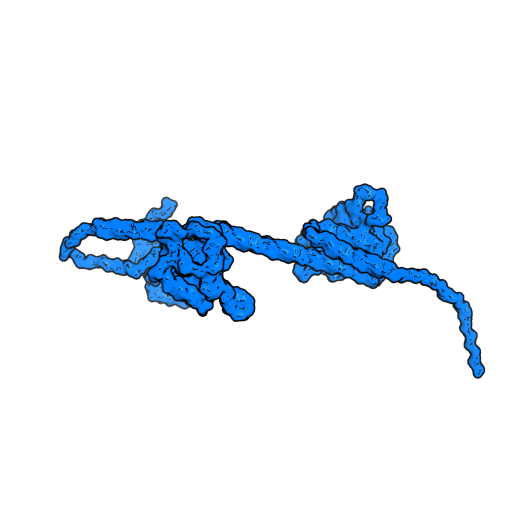LEU A 1 215 ? -3.980 11.103 24.250 1.00 92.75 215 LEU A C 1
ATOM 1625 O O . LEU A 1 215 ? -3.407 10.101 23.830 1.00 92.75 215 LEU A O 1
ATOM 1629 N N . ASP A 1 216 ? -3.317 12.164 24.690 1.00 89.50 216 ASP A N 1
ATOM 1630 C CA . ASP A 1 216 ? -1.889 12.107 24.993 1.00 89.50 216 ASP A CA 1
ATOM 1631 C C . ASP A 1 216 ? -1.628 11.392 26.338 1.00 89.50 216 ASP A C 1
ATOM 1633 O O . ASP A 1 216 ? -2.549 10.969 27.044 1.00 89.50 216 ASP A O 1
ATOM 1637 N N . HIS A 1 217 ? -0.354 11.271 26.718 1.00 82.12 217 HIS A N 1
ATOM 1638 C CA . HIS A 1 217 ? 0.055 10.665 27.992 1.00 82.12 217 HIS A CA 1
ATOM 1639 C C . HIS A 1 217 ? -0.440 11.424 29.241 1.00 82.12 217 HIS A C 1
ATOM 1641 O O . HIS A 1 217 ? -0.428 10.861 30.333 1.00 82.12 217 HIS A O 1
ATOM 1647 N N . ASN A 1 218 ? -0.895 12.674 29.101 1.00 84.69 218 ASN A N 1
ATOM 1648 C CA . ASN A 1 218 ? -1.441 13.494 30.186 1.00 84.69 218 ASN A CA 1
ATOM 1649 C C . ASN A 1 218 ? -2.976 13.454 30.259 1.00 84.69 218 ASN A C 1
ATOM 1651 O O . ASN A 1 218 ? -3.555 14.068 31.163 1.00 84.69 218 ASN A O 1
ATOM 1655 N N . GLY A 1 219 ? -3.635 12.745 29.336 1.00 89.19 219 GLY A N 1
ATOM 1656 C CA . GLY A 1 219 ? -5.092 12.663 29.236 1.00 89.19 219 GLY A CA 1
ATOM 1657 C C . GLY A 1 219 ? -5.737 13.817 28.458 1.00 89.19 219 GLY A C 1
ATOM 1658 O O . GLY A 1 219 ? -6.958 13.983 28.521 1.00 89.19 219 GLY A O 1
ATOM 1659 N N . LEU A 1 220 ? -4.951 14.626 27.738 1.00 93.00 220 LEU A N 1
ATOM 1660 C CA . LEU A 1 220 ? -5.464 15.678 26.860 1.00 93.00 220 LEU A CA 1
ATOM 1661 C C . LEU A 1 220 ? -5.982 15.069 25.561 1.00 93.00 220 LEU A C 1
ATOM 1663 O O . LEU A 1 220 ? -5.309 14.246 24.946 1.00 93.00 220 LEU A O 1
ATOM 1667 N N . VAL A 1 221 ? -7.158 15.500 25.111 1.00 94.31 221 VAL A N 1
ATOM 1668 C CA . VAL A 1 221 ? -7.730 15.047 23.841 1.00 94.31 221 VAL A CA 1
ATOM 1669 C C . VAL A 1 221 ? -6.904 15.594 22.681 1.00 94.31 221 VAL A C 1
ATOM 1671 O O . VAL A 1 221 ? -6.821 16.800 22.472 1.00 94.31 221 VAL A O 1
ATOM 1674 N N . VAL A 1 222 ? -6.327 14.696 21.892 1.00 93.06 222 VAL A N 1
ATOM 1675 C CA . VAL A 1 222 ? -5.603 15.013 20.655 1.00 93.06 222 VAL A CA 1
ATOM 1676 C C . VAL A 1 222 ? -6.532 14.876 19.453 1.00 93.06 222 VAL A C 1
ATOM 1678 O O . VAL A 1 222 ? -6.479 15.684 18.530 1.00 93.06 222 VAL A O 1
ATOM 1681 N N . ARG A 1 223 ? -7.407 13.860 19.455 1.00 92.00 223 ARG A N 1
ATOM 1682 C CA . ARG A 1 223 ? -8.405 13.627 18.398 1.00 92.00 223 ARG A CA 1
ATOM 1683 C C . ARG A 1 223 ? -9.711 13.094 18.973 1.00 92.00 223 ARG A C 1
ATOM 1685 O O . ARG A 1 223 ? -9.715 12.406 19.989 1.00 92.00 223 ARG A O 1
ATOM 1692 N N . SER A 1 224 ? -10.808 13.375 18.281 1.00 93.75 224 SER A N 1
ATOM 1693 C CA . SER A 1 224 ? -12.153 12.872 18.579 1.00 93.75 224 SER A CA 1
ATOM 1694 C C . SER A 1 224 ? -12.910 12.639 17.275 1.00 93.75 224 SER A C 1
ATOM 1696 O O . SER A 1 224 ? -12.774 13.437 16.346 1.00 93.75 224 SER A O 1
ATOM 1698 N N . ASN A 1 225 ? -13.666 11.545 17.184 1.00 94.12 225 ASN A N 1
ATOM 1699 C CA . ASN A 1 225 ? -14.428 11.219 15.979 1.00 94.12 225 ASN A CA 1
ATOM 1700 C C . ASN A 1 225 ? -15.831 11.869 15.960 1.00 94.12 225 ASN A C 1
ATOM 1702 O O . ASN A 1 225 ? -16.335 12.287 17.006 1.00 94.12 225 ASN A O 1
ATOM 1706 N N . PRO A 1 226 ? -16.519 11.916 14.802 1.00 94.50 226 PRO A N 1
ATOM 1707 C CA . PRO A 1 226 ? -17.860 12.494 14.692 1.00 94.50 226 PRO A CA 1
ATOM 1708 C C . PRO A 1 226 ? -18.909 11.834 15.598 1.00 94.50 226 PRO A C 1
ATOM 1710 O O . PRO A 1 226 ? -19.825 12.509 16.075 1.00 94.50 226 PRO A O 1
ATOM 1713 N N . ALA A 1 227 ? -18.802 10.528 15.865 1.00 93.69 227 ALA A N 1
ATOM 1714 C CA . ALA A 1 227 ? -19.699 9.850 16.801 1.00 93.69 227 ALA A CA 1
ATOM 1715 C C . ALA A 1 227 ? -19.521 10.358 18.240 1.00 93.69 227 ALA A C 1
ATOM 1717 O O . ALA A 1 227 ? -20.517 10.570 18.932 1.00 93.69 227 ALA A O 1
ATOM 1718 N N . CYS A 1 228 ? -18.288 10.661 18.665 1.00 94.88 228 CYS A N 1
ATOM 1719 C CA . CYS A 1 228 ? -18.022 11.351 19.926 1.00 94.88 228 CYS A CA 1
ATOM 1720 C C . CYS A 1 228 ? -18.726 12.713 19.974 1.00 94.88 228 CYS A C 1
ATOM 1722 O O . CYS A 1 228 ? -19.407 13.013 20.956 1.00 94.88 228 CYS A O 1
ATOM 1724 N N . HIS A 1 229 ? -18.642 13.517 18.910 1.00 94.75 229 HIS A N 1
ATOM 1725 C CA . HIS A 1 229 ? -19.296 14.833 18.873 1.00 94.75 229 HIS A CA 1
ATOM 1726 C C . HIS A 1 229 ? -20.816 14.717 18.982 1.00 94.75 229 HIS A C 1
ATOM 1728 O O . HIS A 1 229 ? -21.439 15.408 19.786 1.00 94.75 229 HIS A O 1
ATOM 1734 N N . LYS A 1 230 ? -21.417 13.779 18.242 1.00 92.62 230 LYS A N 1
ATOM 1735 C CA . LYS A 1 230 ? -22.861 13.495 18.305 1.00 92.62 230 LYS A CA 1
ATOM 1736 C C . LYS A 1 230 ? -23.297 12.994 19.683 1.00 92.62 230 LYS A C 1
ATOM 1738 O O . LYS A 1 230 ? -24.363 13.373 20.166 1.00 92.62 230 LYS A O 1
ATOM 1743 N N . ALA A 1 231 ? -22.500 12.134 20.315 1.00 91.31 231 ALA A N 1
ATOM 1744 C CA . ALA A 1 231 ? -22.839 11.555 21.609 1.00 91.31 231 ALA A CA 1
ATOM 1745 C C . ALA A 1 231 ? -22.697 12.562 22.760 1.00 91.31 231 ALA A C 1
ATOM 1747 O O . ALA A 1 231 ? -23.506 12.566 23.687 1.00 91.31 231 ALA A O 1
ATOM 1748 N N . THR A 1 232 ? -21.682 13.423 22.700 1.00 93.56 232 THR A N 1
ATOM 1749 C CA . THR A 1 232 ? -21.323 14.337 23.794 1.00 93.56 232 THR A CA 1
ATOM 1750 C C . THR A 1 232 ? -21.913 15.738 23.643 1.00 93.56 232 THR A C 1
ATOM 1752 O O . THR A 1 232 ? -22.075 16.442 24.641 1.00 93.56 232 THR A O 1
ATOM 1755 N N . GLY A 1 233 ? -22.235 16.152 22.415 1.00 94.25 233 GLY A N 1
ATOM 1756 C CA . GLY A 1 233 ? -22.653 17.514 22.076 1.00 94.25 233 GLY A CA 1
ATOM 1757 C C . GLY A 1 233 ? -21.501 18.521 21.971 1.00 94.25 233 GLY A C 1
ATOM 1758 O O . GLY A 1 233 ? -21.756 19.699 21.726 1.00 94.25 233 GLY A O 1
ATOM 1759 N N . TYR A 1 234 ? -20.250 18.093 22.157 1.00 95.38 234 TYR A N 1
ATOM 1760 C CA . TYR A 1 234 ? -19.075 18.941 21.959 1.00 95.38 234 TYR A CA 1
ATOM 1761 C C . TYR A 1 234 ? -18.542 18.818 20.534 1.00 95.38 234 TYR A C 1
ATOM 1763 O O . TYR A 1 234 ? -18.521 17.732 19.959 1.00 95.38 234 TYR A O 1
ATOM 1771 N N . SER A 1 235 ? -18.072 19.930 19.978 1.00 94.50 235 SER A N 1
ATOM 1772 C CA . SER A 1 235 ? -17.316 19.922 18.721 1.00 94.50 235 SER A CA 1
ATOM 1773 C C . SER A 1 235 ? -15.864 19.471 18.933 1.00 94.50 235 SER A C 1
ATOM 1775 O O . SER A 1 235 ? -15.364 19.460 20.060 1.00 94.50 235 SER A O 1
ATOM 1777 N N . ALA A 1 236 ? -15.168 19.130 17.843 1.00 91.75 236 ALA A N 1
ATOM 1778 C CA . ALA A 1 236 ? -13.744 18.796 17.886 1.00 91.75 236 ALA A CA 1
ATOM 1779 C C . ALA A 1 236 ? -12.915 19.914 18.541 1.00 91.75 236 ALA A C 1
ATOM 1781 O O . ALA A 1 236 ? -12.161 19.639 19.471 1.00 91.75 236 ALA A O 1
ATOM 1782 N N . ASP A 1 237 ? -13.122 21.165 18.123 1.00 93.62 237 ASP A N 1
ATOM 1783 C CA . ASP A 1 237 ? -12.383 22.336 18.617 1.00 93.62 237 ASP A CA 1
ATOM 1784 C C . ASP A 1 237 ? -12.618 22.603 20.110 1.00 93.62 237 ASP A C 1
ATOM 1786 O O . ASP A 1 237 ? -11.761 23.148 20.802 1.00 93.62 237 ASP A O 1
ATOM 1790 N N . GLU A 1 238 ? -13.778 22.204 20.634 1.00 94.62 238 GLU A N 1
ATOM 1791 C CA . GLU A 1 238 ? -14.081 22.329 22.058 1.00 94.62 238 GLU A CA 1
ATOM 1792 C C . GLU A 1 238 ? -13.447 21.218 22.899 1.00 94.62 238 GLU A C 1
ATOM 1794 O O . GLU A 1 238 ? -13.223 21.435 24.089 1.00 94.62 238 GLU A O 1
ATOM 1799 N N . LEU A 1 239 ? -13.180 20.045 22.317 1.00 93.94 239 LEU A N 1
ATOM 1800 C CA . LEU A 1 239 ? -12.574 18.911 23.020 1.00 93.94 239 LEU A CA 1
ATOM 1801 C C . LEU A 1 239 ? -11.050 18.918 22.933 1.00 93.94 239 LEU A C 1
ATOM 1803 O O . LEU A 1 239 ? -10.394 18.614 23.928 1.00 93.94 239 LEU A O 1
ATOM 1807 N N . ILE A 1 240 ? -10.486 19.239 21.766 1.00 93.81 240 ILE A N 1
ATOM 1808 C CA . ILE A 1 240 ? -9.043 19.163 21.522 1.00 93.81 240 ILE A CA 1
ATOM 1809 C C . ILE A 1 240 ? -8.285 20.051 22.520 1.00 93.81 240 ILE A C 1
ATOM 1811 O O . ILE A 1 240 ? -8.648 21.197 22.780 1.00 93.81 240 ILE A O 1
ATOM 1815 N N . GLY A 1 241 ? -7.227 19.495 23.111 1.00 91.81 241 GLY A N 1
ATOM 1816 C CA . GLY A 1 241 ? -6.401 20.153 24.121 1.00 91.81 241 GLY A CA 1
ATOM 1817 C C . GLY A 1 241 ? -7.023 20.215 25.518 1.00 91.81 241 GLY A C 1
ATOM 1818 O O . GLY A 1 241 ? -6.398 20.763 26.424 1.00 91.81 241 GLY A O 1
ATOM 1819 N N . ARG A 1 242 ? -8.221 19.656 25.738 1.00 93.56 242 ARG A N 1
ATOM 1820 C CA . ARG A 1 242 ? -8.824 19.552 27.076 1.00 93.56 242 ARG A CA 1
ATOM 1821 C C . ARG A 1 242 ? -8.575 18.189 27.697 1.00 93.56 242 ARG A C 1
ATOM 1823 O O . ARG A 1 242 ? -8.494 17.183 26.998 1.00 93.56 242 ARG A O 1
ATOM 1830 N N . ARG A 1 243 ? -8.506 18.145 29.030 1.00 91.94 243 ARG A N 1
ATOM 1831 C CA . ARG A 1 243 ? -8.482 16.879 29.776 1.00 91.94 243 ARG A CA 1
ATOM 1832 C C . ARG A 1 243 ? -9.836 16.194 29.646 1.00 91.94 243 ARG A C 1
ATOM 1834 O O . ARG A 1 243 ? -10.867 16.820 29.927 1.00 91.94 243 ARG A O 1
ATOM 1841 N N . LEU A 1 244 ? -9.832 14.930 29.229 1.00 90.94 244 LEU A N 1
ATOM 1842 C CA . LEU A 1 244 ? -11.066 14.194 28.968 1.00 90.94 244 LEU A CA 1
ATOM 1843 C C . LEU A 1 244 ? -11.929 14.085 30.228 1.00 90.94 244 LEU A C 1
ATOM 1845 O O . LEU A 1 244 ? -13.122 14.385 30.189 1.00 90.94 244 LEU A O 1
ATOM 1849 N N . GLU A 1 245 ? -11.320 13.724 31.357 1.00 90.00 245 GLU A N 1
ATOM 1850 C CA . GLU A 1 245 ? -12.022 13.513 32.620 1.00 90.00 245 GLU A CA 1
ATOM 1851 C C . GLU A 1 245 ? -12.642 14.801 33.166 1.00 90.00 245 GLU A C 1
ATOM 1853 O O . GLU A 1 245 ? -13.758 14.780 33.668 1.00 90.00 245 GLU A O 1
ATOM 1858 N N . ALA A 1 246 ? -11.974 15.943 32.997 1.00 88.69 246 ALA A N 1
ATOM 1859 C CA . ALA A 1 246 ? -12.500 17.231 33.445 1.00 88.69 246 ALA A CA 1
ATOM 1860 C C . ALA A 1 246 ? -13.685 17.718 32.593 1.00 88.69 246 ALA A C 1
ATOM 1862 O O . ALA A 1 246 ? -14.425 18.599 33.023 1.00 88.69 246 ALA A O 1
ATOM 1863 N N . THR A 1 247 ? -13.838 17.178 31.380 1.00 90.44 247 THR A N 1
ATOM 1864 C CA . THR A 1 247 ? -14.829 17.646 30.404 1.00 90.44 247 THR A CA 1
ATOM 1865 C C . THR A 1 247 ? -16.035 16.716 30.309 1.00 90.44 247 THR A C 1
ATOM 1867 O O . THR A 1 247 ? -17.160 17.198 30.227 1.00 90.44 247 THR A O 1
ATOM 1870 N N . LEU A 1 248 ? -15.813 15.397 30.302 1.00 92.44 248 LEU A N 1
ATOM 1871 C CA . LEU A 1 248 ? -16.856 14.403 30.033 1.00 92.44 248 LEU A CA 1
ATOM 1872 C C . LEU A 1 248 ? -17.183 13.493 31.221 1.00 92.44 248 LEU A C 1
ATOM 1874 O O . LEU A 1 248 ? -18.184 12.786 31.148 1.00 92.44 248 LEU A O 1
ATOM 1878 N N . ALA A 1 249 ? -16.382 13.457 32.291 1.00 90.06 249 ALA A N 1
ATOM 1879 C CA . ALA A 1 249 ? -16.722 12.645 33.461 1.00 90.06 249 ALA A CA 1
ATOM 1880 C C . ALA A 1 249 ? -17.668 13.409 34.395 1.00 90.06 249 ALA A C 1
ATOM 1882 O O . ALA A 1 249 ? -17.575 14.629 34.544 1.00 90.06 249 ALA A O 1
ATOM 1883 N N . VAL A 1 250 ? -18.563 12.686 35.070 1.00 91.00 250 VAL A N 1
ATOM 1884 C CA . VAL A 1 250 ? -19.277 13.261 36.217 1.00 91.00 250 VAL A CA 1
ATOM 1885 C C . VAL A 1 250 ? -18.289 13.506 37.373 1.00 91.00 250 VAL A C 1
ATOM 1887 O O . VAL A 1 250 ? -17.380 12.689 37.567 1.00 91.00 250 VAL A O 1
ATOM 1890 N N . PRO A 1 251 ? -18.430 14.595 38.156 1.00 87.62 251 PRO A N 1
ATOM 1891 C CA . PRO A 1 251 ? -17.463 14.952 39.197 1.00 87.62 251 PRO A CA 1
ATOM 1892 C C . PRO A 1 251 ? -17.189 13.834 40.211 1.00 87.62 251 PRO A C 1
ATOM 1894 O O . PRO A 1 251 ? -16.060 13.665 40.668 1.00 87.62 251 PRO A O 1
ATOM 1897 N N . GLU A 1 252 ? -18.197 13.025 40.533 1.00 89.44 252 GLU A N 1
ATOM 1898 C CA . GLU A 1 252 ? -18.075 11.928 41.494 1.00 89.44 252 GLU A CA 1
ATOM 1899 C C . GLU A 1 252 ? -17.220 10.761 40.966 1.00 89.44 252 GLU A C 1
ATOM 1901 O O . GLU A 1 252 ? -16.689 9.983 41.756 1.00 89.44 252 GLU A O 1
ATOM 1906 N N . GLU A 1 253 ? -17.047 10.640 39.645 1.00 89.94 253 GLU A N 1
ATOM 1907 C CA . GLU A 1 253 ? -16.377 9.510 38.979 1.00 89.94 253 GLU A CA 1
ATOM 1908 C C . GLU A 1 253 ? -15.041 9.882 38.318 1.00 89.94 253 GLU A C 1
ATOM 1910 O O . GLU A 1 253 ? -14.410 9.033 37.688 1.00 89.94 253 GLU A O 1
ATOM 1915 N N . LEU A 1 254 ? -14.551 11.115 38.508 1.00 87.62 254 LEU A N 1
ATOM 1916 C CA . LEU A 1 254 ? -13.243 11.581 38.009 1.00 87.62 254 LEU A CA 1
ATOM 1917 C C . LEU A 1 254 ? -12.103 10.588 38.312 1.00 87.62 254 LEU A C 1
ATOM 1919 O O . LEU A 1 254 ? -11.276 10.282 37.450 1.00 87.62 254 LEU A O 1
ATOM 1923 N N . HIS A 1 255 ? -12.092 10.045 39.531 1.00 88.44 255 HIS A N 1
ATOM 1924 C CA . HIS A 1 255 ? -11.074 9.109 40.006 1.00 88.44 255 HIS A CA 1
ATOM 1925 C C . HIS A 1 255 ? -11.075 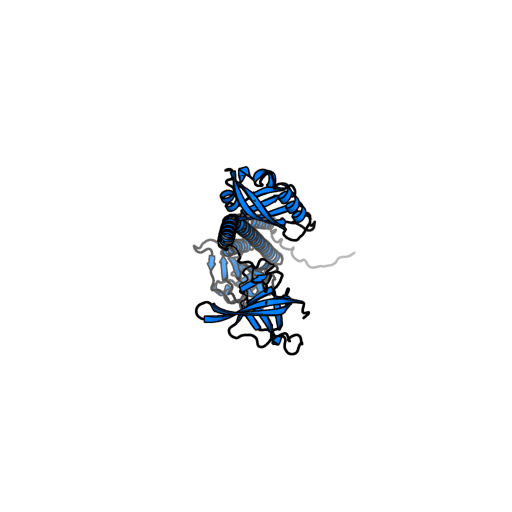7.769 39.248 1.00 88.44 255 HIS A C 1
ATOM 1927 O O . HIS A 1 255 ? -10.010 7.181 39.058 1.00 88.44 255 HIS A O 1
ATOM 1933 N N . LEU A 1 256 ? -12.239 7.296 38.778 1.00 89.69 256 LEU A N 1
ATOM 1934 C CA . LEU A 1 256 ? -12.345 6.050 38.010 1.00 89.69 256 LEU A CA 1
ATOM 1935 C C . LEU A 1 256 ? -11.624 6.176 36.671 1.00 89.69 256 LEU A C 1
ATOM 1937 O O . LEU A 1 256 ? -10.896 5.265 36.270 1.00 89.69 256 LEU A O 1
ATOM 1941 N N . PHE A 1 257 ? -11.784 7.323 36.005 1.00 87.94 257 PHE A N 1
ATOM 1942 C CA . PHE A 1 257 ? -11.112 7.584 34.738 1.00 87.94 257 PHE A CA 1
ATOM 1943 C C . PHE A 1 257 ? -9.597 7.694 34.928 1.00 87.94 257 PHE A C 1
ATOM 1945 O O . PHE A 1 257 ? -8.842 7.023 34.230 1.00 87.94 257 PHE A O 1
ATOM 1952 N N . GLN A 1 258 ? -9.145 8.476 35.913 1.00 88.69 258 GLN A N 1
ATOM 1953 C CA . GLN A 1 258 ? -7.717 8.644 36.208 1.00 88.69 258 GLN A CA 1
ATOM 1954 C C . GLN A 1 258 ? -7.036 7.314 36.551 1.00 88.69 258 GLN A C 1
ATOM 1956 O O . GLN A 1 258 ? -5.957 7.017 36.037 1.00 88.69 258 GLN A O 1
ATOM 1961 N N . HIS A 1 259 ? -7.684 6.491 37.379 1.00 91.19 259 HIS A N 1
ATOM 1962 C CA . HIS A 1 259 ? -7.182 5.164 37.720 1.00 91.19 259 HIS A CA 1
ATOM 1963 C C . HIS A 1 259 ? -7.090 4.258 36.484 1.00 91.19 259 HIS A C 1
ATOM 1965 O O . HIS A 1 259 ? -6.069 3.604 36.266 1.00 91.19 259 HIS A O 1
ATOM 1971 N N . SER A 1 260 ? -8.132 4.249 35.651 1.00 91.38 260 SER A N 1
ATOM 1972 C CA . SER A 1 260 ? -8.186 3.410 34.449 1.00 91.38 260 SER A CA 1
ATOM 1973 C C . SER A 1 260 ? -7.179 3.851 33.387 1.00 91.38 260 SER A C 1
ATOM 1975 O O . SER A 1 260 ? -6.533 3.000 32.779 1.00 91.38 260 SER A O 1
ATOM 1977 N N . LEU A 1 261 ? -6.981 5.161 33.210 1.00 89.56 261 LEU A N 1
ATOM 1978 C CA . LEU A 1 261 ? -5.967 5.726 32.320 1.00 89.56 261 LEU A CA 1
ATOM 1979 C C . LEU A 1 261 ? -4.552 5.372 32.788 1.00 89.56 261 LEU A C 1
ATOM 1981 O O . LEU A 1 261 ? -3.749 4.889 31.993 1.00 89.56 261 LEU A O 1
ATOM 1985 N N . GLY A 1 262 ? -4.260 5.545 34.082 1.00 89.06 262 GLY A N 1
ATOM 1986 C CA . GLY A 1 262 ? -2.968 5.168 34.657 1.00 89.06 262 GLY A CA 1
ATOM 1987 C C . GLY A 1 262 ? -2.675 3.676 34.488 1.00 89.06 262 GLY A C 1
ATOM 1988 O O . GLY A 1 262 ? -1.568 3.300 34.105 1.00 89.06 262 GLY A O 1
ATOM 1989 N N . LYS A 1 263 ? -3.686 2.820 34.686 1.00 90.19 263 LYS A N 1
ATOM 1990 C CA . LYS A 1 263 ? -3.573 1.379 34.439 1.00 90.19 263 LYS A CA 1
ATOM 1991 C C . LYS A 1 263 ? -3.321 1.075 32.960 1.00 90.19 263 LYS A C 1
ATOM 1993 O O . LYS A 1 263 ? -2.413 0.309 32.664 1.00 90.19 263 LYS A O 1
ATOM 1998 N N . ALA A 1 264 ? -4.066 1.699 32.047 1.00 89.62 264 ALA A N 1
ATOM 1999 C CA . ALA A 1 264 ? -3.905 1.493 30.608 1.00 89.62 264 ALA A CA 1
ATOM 2000 C C . ALA A 1 264 ? -2.512 1.910 30.111 1.00 89.62 264 ALA A C 1
ATOM 2002 O O . ALA A 1 264 ? -1.941 1.229 29.270 1.00 89.62 264 ALA A O 1
ATOM 2003 N N . LEU A 1 265 ? -1.934 2.984 30.656 1.00 87.12 265 LEU A N 1
ATOM 2004 C CA . LEU A 1 265 ? -0.563 3.405 30.343 1.00 87.12 265 LEU A CA 1
ATOM 2005 C C . LEU A 1 265 ? 0.496 2.422 30.882 1.00 87.12 265 LEU A C 1
ATOM 2007 O O . LEU A 1 265 ? 1.549 2.241 30.262 1.00 87.12 265 LEU A O 1
ATOM 2011 N N . ALA A 1 266 ? 0.217 1.774 32.016 1.00 86.38 266 ALA A N 1
ATOM 2012 C CA . ALA A 1 266 ? 1.126 0.841 32.681 1.00 86.38 266 ALA A CA 1
ATOM 2013 C C . ALA A 1 266 ? 1.065 -0.603 32.145 1.00 86.38 266 ALA A C 1
ATOM 2015 O O . ALA A 1 266 ? 1.973 -1.384 32.422 1.00 86.38 266 ALA A O 1
ATOM 2016 N N . THR A 1 267 ? 0.018 -0.981 31.404 1.00 82.88 267 THR A N 1
ATOM 2017 C CA . THR A 1 267 ? -0.201 -2.360 30.928 1.00 82.88 267 THR A CA 1
ATOM 2018 C C . THR A 1 267 ? -0.345 -2.438 29.411 1.00 82.88 267 THR A C 1
ATOM 2020 O O . THR A 1 267 ? -0.826 -1.500 28.792 1.00 82.88 267 THR A O 1
ATOM 2023 N N . ASP A 1 268 ? -0.023 -3.586 28.812 1.00 79.06 268 ASP A N 1
ATOM 2024 C CA . ASP A 1 268 ? -0.254 -3.833 27.373 1.00 79.06 268 ASP A CA 1
ATOM 2025 C C . ASP A 1 268 ? -1.643 -4.410 27.060 1.00 79.06 268 ASP A C 1
ATOM 2027 O O . ASP A 1 268 ? -1.994 -4.648 25.907 1.00 79.06 268 ASP A O 1
ATOM 2031 N N . THR A 1 269 ? -2.456 -4.636 28.089 1.00 82.69 269 THR A N 1
ATOM 2032 C CA . THR A 1 269 ? -3.827 -5.125 27.949 1.00 82.69 269 THR A CA 1
ATOM 2033 C C . THR A 1 269 ? -4.821 -3.969 27.999 1.00 82.69 269 THR A C 1
ATOM 2035 O O . THR A 1 269 ? -4.688 -3.121 28.887 1.00 82.69 269 THR A O 1
ATOM 2038 N N . PRO A 1 270 ? -5.855 -3.960 27.140 1.00 89.44 270 PRO A N 1
ATOM 2039 C CA . PRO A 1 270 ? -6.930 -2.984 27.237 1.00 89.44 270 PRO A CA 1
ATOM 2040 C C . PRO A 1 270 ? -7.589 -2.984 28.622 1.00 89.44 270 PRO A C 1
ATOM 2042 O O . PRO A 1 270 ? -7.803 -4.037 29.229 1.00 89.44 270 PRO A O 1
ATOM 2045 N N . VAL A 1 271 ? -7.921 -1.795 29.119 1.00 93.19 271 VAL A N 1
ATOM 2046 C CA . VAL A 1 271 ? -8.647 -1.603 30.377 1.00 93.19 271 VAL A CA 1
ATOM 2047 C C . VAL A 1 271 ? -10.097 -1.273 30.057 1.00 93.19 271 VAL A C 1
ATOM 2049 O O . VAL A 1 271 ? -10.380 -0.264 29.413 1.00 93.19 271 VAL A O 1
ATOM 2052 N N . GLU A 1 272 ? -11.008 -2.119 30.528 1.00 93.56 272 GLU A N 1
ATOM 2053 C CA . GLU A 1 272 ? -12.453 -1.947 30.375 1.00 93.56 272 GLU A CA 1
ATOM 2054 C C . GLU A 1 272 ? -13.084 -1.470 31.685 1.00 93.56 272 GLU A C 1
ATOM 2056 O O . GLU A 1 272 ? -12.768 -1.990 32.760 1.00 93.56 272 GLU A O 1
ATOM 2061 N N . PHE A 1 273 ? -13.992 -0.501 31.600 1.00 92.62 273 PHE A N 1
ATOM 2062 C CA . PHE A 1 273 ? -14.807 -0.051 32.730 1.00 92.62 273 PHE A CA 1
ATOM 2063 C C . PHE A 1 273 ? -16.089 0.629 32.243 1.00 92.62 273 PHE A C 1
ATOM 2065 O O . PHE A 1 273 ? -16.161 1.100 31.114 1.00 92.62 273 PHE A O 1
ATOM 2072 N N . GLU A 1 274 ? -17.105 0.707 33.098 1.00 92.62 274 GLU A N 1
ATOM 2073 C CA . GLU A 1 274 ? -18.311 1.500 32.837 1.00 92.62 274 GLU A CA 1
ATOM 2074 C C . GLU A 1 274 ? -18.273 2.767 33.690 1.00 92.62 274 GLU A C 1
ATOM 2076 O O . GLU A 1 274 ? -17.916 2.715 34.869 1.00 92.62 274 GLU A O 1
ATOM 2081 N N . SER A 1 275 ? -18.638 3.905 33.105 1.00 93.62 275 SER A N 1
ATOM 2082 C CA . SER A 1 275 ? -18.813 5.153 33.851 1.00 93.62 275 SER A CA 1
ATOM 2083 C C . SER A 1 275 ? -19.887 6.034 33.228 1.00 93.62 275 SER A C 1
ATOM 2085 O O . SER A 1 275 ? -20.350 5.811 32.103 1.00 93.62 275 SER A O 1
ATOM 2087 N N . ARG A 1 276 ? -20.305 7.052 33.979 1.00 93.50 276 ARG A N 1
ATOM 2088 C CA . ARG A 1 276 ? -21.239 8.064 33.504 1.00 93.50 276 ARG A CA 1
ATOM 2089 C C . ARG A 1 276 ? -20.495 9.157 32.750 1.00 93.50 276 ARG A C 1
ATOM 2091 O O . ARG A 1 276 ? -19.610 9.826 33.283 1.00 93.50 276 ARG A O 1
ATOM 2098 N N . LEU A 1 277 ? -20.921 9.359 31.511 1.00 94.31 277 LEU A N 1
ATOM 2099 C CA . LEU A 1 277 ? -20.534 10.469 30.661 1.00 94.31 277 LEU A CA 1
ATOM 2100 C C . LEU A 1 277 ? -21.510 11.632 30.846 1.00 94.31 277 LEU A C 1
ATOM 2102 O O . LEU A 1 277 ? -22.722 11.454 30.712 1.00 94.31 277 LEU A O 1
ATOM 2106 N N . LEU A 1 278 ? -20.977 12.823 31.107 1.00 94.50 278 LEU A N 1
ATOM 2107 C CA . LEU A 1 278 ? -21.706 14.083 31.146 1.00 94.50 278 LEU A CA 1
ATOM 2108 C C . LEU A 1 278 ? -21.582 14.791 29.791 1.00 94.50 278 LEU A C 1
ATOM 2110 O O . LEU A 1 278 ? -20.493 15.129 29.336 1.00 94.50 278 LEU A O 1
ATOM 2114 N N . THR A 1 279 ? -22.715 15.000 29.129 1.00 94.38 279 THR A N 1
ATOM 2115 C CA . THR A 1 279 ? -22.777 15.748 27.863 1.00 94.38 279 THR A CA 1
ATOM 2116 C C . THR A 1 279 ? -22.732 17.260 28.103 1.00 94.38 279 THR A C 1
ATOM 2118 O O . THR A 1 279 ? -23.057 17.735 29.193 1.00 94.38 279 THR A O 1
ATOM 2121 N N . LYS A 1 280 ? -22.453 18.040 27.050 1.00 92.31 280 LYS A N 1
ATOM 2122 C CA . LYS A 1 280 ? -22.478 19.516 27.073 1.00 92.31 280 LYS A CA 1
ATOM 2123 C C . LYS A 1 280 ? -23.799 20.100 27.585 1.00 92.31 280 LYS A C 1
ATOM 2125 O O . LYS A 1 280 ? -23.823 21.172 28.179 1.00 92.31 280 LYS A O 1
ATOM 2130 N N . HIS A 1 281 ? -24.902 19.392 27.351 1.00 91.69 281 HIS A N 1
ATOM 2131 C CA . HIS A 1 281 ? -26.251 19.805 27.741 1.00 91.69 281 HIS A CA 1
ATOM 2132 C C . HIS A 1 281 ? -26.676 19.265 29.119 1.00 91.69 281 HIS A C 1
ATOM 2134 O O . HIS A 1 281 ? -27.847 19.358 29.476 1.00 91.69 281 HIS A O 1
ATOM 2140 N N . GLY A 1 282 ? -25.755 18.671 29.887 1.00 88.88 282 GLY A N 1
ATOM 2141 C CA . GLY A 1 282 ? -2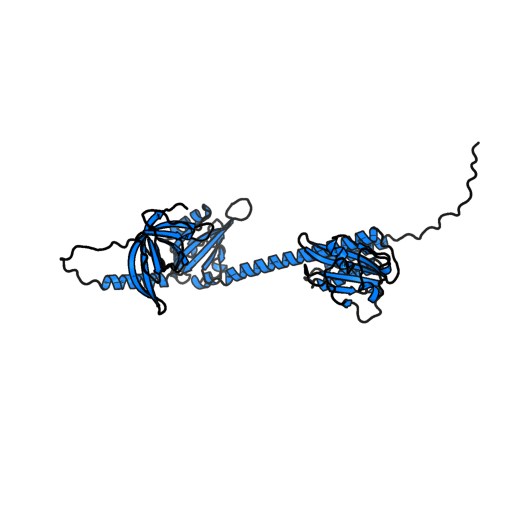6.015 18.162 31.237 1.00 88.88 282 GLY A CA 1
ATOM 2142 C C . GLY A 1 282 ? -26.697 16.790 31.295 1.00 88.88 282 GLY A C 1
ATOM 2143 O O . GLY A 1 282 ? -26.949 16.279 32.384 1.00 88.88 282 GLY A O 1
ATOM 2144 N N . GLN A 1 283 ? -26.977 16.155 30.152 1.00 91.38 283 GLN A N 1
ATOM 2145 C CA . GLN A 1 283 ? -27.479 14.779 30.119 1.00 91.38 283 GLN A CA 1
ATOM 2146 C C . GLN A 1 283 ? -26.373 13.808 30.552 1.00 91.38 283 GLN A C 1
ATOM 2148 O O . GLN A 1 283 ? -25.246 13.916 30.066 1.00 91.38 283 GLN A O 1
ATOM 2153 N N . GLN A 1 284 ? -26.717 12.841 31.407 1.00 92.56 284 GLN A N 1
ATOM 2154 C CA . GLN A 1 284 ? -25.840 11.727 31.772 1.00 92.56 284 GLN A CA 1
ATOM 2155 C C . GLN A 1 284 ? -26.139 10.494 30.916 1.00 92.56 284 GLN A C 1
ATOM 2157 O O . GLN A 1 284 ? -27.304 10.142 30.705 1.00 92.56 284 GLN A O 1
ATOM 2162 N N . ARG A 1 285 ? -25.086 9.833 30.440 1.00 91.56 285 ARG A N 1
ATOM 2163 C CA . ARG A 1 285 ? -25.142 8.583 29.671 1.00 91.56 285 ARG A CA 1
ATOM 2164 C C . ARG A 1 285 ? -24.239 7.548 30.320 1.00 91.56 285 ARG A C 1
ATOM 2166 O O . ARG A 1 285 ? -23.168 7.900 30.796 1.00 91.56 285 ARG A O 1
ATOM 2173 N N . VAL A 1 286 ? -24.658 6.290 30.354 1.00 92.81 286 VAL A N 1
ATOM 2174 C CA . VAL A 1 286 ? -23.810 5.190 30.828 1.00 92.81 286 VAL A CA 1
ATOM 2175 C C . VAL A 1 286 ? -23.020 4.674 29.639 1.00 92.81 286 VAL A C 1
ATOM 2177 O O . VAL A 1 286 ? -23.607 4.220 28.659 1.00 92.81 286 VAL A O 1
ATOM 2180 N N . VAL A 1 287 ? -21.697 4.765 29.718 1.00 94.69 287 VAL A N 1
ATOM 2181 C CA . VAL A 1 287 ? -20.805 4.378 28.627 1.00 94.69 287 VAL A CA 1
ATOM 2182 C C . VAL A 1 287 ? -19.883 3.266 29.104 1.00 94.69 287 VAL A C 1
ATOM 2184 O O . VAL A 1 287 ? -19.256 3.371 30.159 1.00 94.69 287 VAL A O 1
ATOM 2187 N N . ALA A 1 288 ? -19.813 2.197 28.314 1.00 94.12 288 ALA A N 1
ATOM 2188 C CA . ALA A 1 288 ? -18.809 1.157 28.456 1.00 94.12 288 ALA A CA 1
ATOM 2189 C C . ALA A 1 288 ? -17.546 1.603 27.717 1.00 94.12 288 ALA A C 1
ATOM 2191 O O . ALA A 1 288 ? -17.549 1.732 26.491 1.00 94.12 288 ALA A O 1
ATOM 2192 N N . TRP A 1 289 ? -16.490 1.880 28.476 1.00 95.94 289 TRP A N 1
ATOM 2193 C CA . TRP A 1 289 ? -15.214 2.373 27.985 1.00 95.94 289 TRP A CA 1
ATOM 2194 C C . TRP A 1 289 ? -14.205 1.249 27.809 1.00 95.94 289 TRP A C 1
ATOM 2196 O O . TRP A 1 289 ? -14.131 0.314 28.608 1.00 95.94 289 TRP A O 1
ATOM 2206 N N . THR A 1 290 ? -13.357 1.395 26.799 1.00 95.19 290 THR A N 1
ATOM 2207 C CA . THR A 1 290 ? -12.151 0.591 26.617 1.00 95.19 290 THR A CA 1
ATOM 2208 C C . THR A 1 290 ? -10.983 1.509 26.298 1.00 95.19 290 THR A C 1
ATOM 2210 O O . THR A 1 290 ? -11.040 2.288 25.343 1.00 95.19 290 THR A O 1
ATOM 2213 N N . LEU A 1 291 ? -9.931 1.427 27.112 1.00 94.31 291 LEU A N 1
ATOM 2214 C CA . LEU A 1 291 ? -8.711 2.223 26.995 1.00 94.31 291 LEU A CA 1
ATOM 2215 C C . LEU A 1 291 ? -7.552 1.309 26.616 1.00 94.31 291 LEU A C 1
ATOM 2217 O O . LEU A 1 291 ? -7.301 0.319 27.302 1.00 94.31 291 LEU A O 1
ATOM 2221 N N . ALA A 1 292 ? -6.818 1.664 25.567 1.00 92.31 292 ALA A N 1
ATOM 2222 C CA . ALA A 1 292 ? -5.608 0.955 25.169 1.00 92.31 292 ALA A CA 1
ATOM 2223 C C . ALA A 1 292 ? -4.478 1.947 24.874 1.00 92.31 292 ALA A C 1
ATOM 2225 O O . ALA A 1 292 ? -4.678 2.956 24.197 1.00 92.31 292 ALA A O 1
ATOM 2226 N N . ALA A 1 293 ? -3.281 1.674 25.388 1.00 89.88 293 ALA A N 1
ATOM 2227 C CA . ALA A 1 293 ? -2.108 2.479 25.084 1.00 89.88 293 ALA A CA 1
ATOM 2228 C C . ALA A 1 293 ? -1.652 2.247 23.635 1.00 89.88 293 ALA A C 1
ATOM 2230 O O . ALA A 1 293 ? -1.510 1.111 23.186 1.00 89.88 293 ALA A O 1
ATOM 2231 N N . LEU A 1 294 ? -1.384 3.334 22.916 1.00 84.31 294 LEU A N 1
ATOM 2232 C CA . LEU A 1 294 ? -0.729 3.318 21.615 1.00 84.31 294 LEU A CA 1
ATOM 2233 C C . LEU A 1 294 ? 0.758 3.621 21.829 1.00 84.31 294 LEU A C 1
ATOM 2235 O O . LEU A 1 294 ? 1.151 4.742 22.170 1.00 84.31 294 LEU A O 1
ATOM 2239 N N . ARG A 1 295 ? 1.595 2.599 21.653 1.00 75.56 295 ARG A N 1
ATOM 2240 C CA . ARG A 1 295 ? 3.058 2.711 21.716 1.00 75.56 295 ARG A CA 1
ATOM 2241 C C . ARG A 1 295 ? 3.598 2.905 20.297 1.00 75.56 295 ARG A C 1
ATOM 2243 O O . ARG A 1 295 ? 3.109 2.269 19.365 1.00 75.56 295 ARG A O 1
ATOM 2250 N N . HIS A 1 296 ? 4.578 3.789 20.120 1.00 60.97 296 HIS A N 1
ATOM 2251 C CA . HIS A 1 296 ? 5.188 4.061 18.814 1.00 60.97 296 HIS A CA 1
ATOM 2252 C C . HIS A 1 296 ? 6.704 3.878 18.901 1.00 60.97 296 HIS A C 1
ATOM 2254 O O . HIS A 1 296 ? 7.329 4.367 19.838 1.00 60.97 296 HIS A O 1
ATOM 2260 N N . GLY A 1 297 ? 7.288 3.199 17.912 1.00 53.59 297 GLY A N 1
ATOM 2261 C CA . GLY A 1 297 ? 8.732 2.971 17.838 1.00 53.59 297 GLY A CA 1
ATOM 2262 C C . GLY A 1 297 ? 9.279 1.918 18.822 1.00 53.59 297 GLY A C 1
ATOM 2263 O O . GLY A 1 297 ? 8.536 1.350 19.623 1.00 53.59 297 GLY A O 1
ATOM 2264 N N . PRO A 1 298 ? 10.593 1.635 18.751 1.00 48.03 298 PRO A N 1
ATOM 2265 C CA . PRO A 1 298 ? 11.254 0.595 19.547 1.00 48.03 298 PRO A CA 1
ATOM 2266 C C . PRO A 1 298 ? 11.333 0.899 21.054 1.00 48.03 298 PRO A C 1
ATOM 2268 O O . PRO A 1 298 ? 11.652 0.006 21.831 1.00 48.03 298 PRO A O 1
ATOM 2271 N N . GLU A 1 299 ? 11.032 2.127 21.488 1.00 53.66 299 GLU A N 1
ATOM 2272 C CA . GLU A 1 299 ? 11.229 2.562 22.879 1.00 53.66 299 GLU A CA 1
ATOM 2273 C C . GLU A 1 299 ? 10.086 2.199 23.849 1.00 53.66 299 GLU A C 1
ATOM 2275 O O . GLU A 1 299 ? 10.190 2.499 25.030 1.00 53.66 299 GLU A O 1
ATOM 2280 N N . MET A 1 300 ? 9.006 1.529 23.423 1.00 54.88 300 MET A N 1
ATOM 2281 C CA . MET A 1 300 ? 7.857 1.127 24.274 1.00 54.88 300 MET A CA 1
ATOM 2282 C C . MET A 1 300 ? 7.216 2.235 25.146 1.00 54.88 300 MET A C 1
ATOM 2284 O O . MET A 1 300 ? 6.295 1.947 25.913 1.00 54.88 300 MET A O 1
ATOM 2288 N N . ILE A 1 301 ? 7.607 3.504 25.024 1.00 54.47 301 ILE A N 1
ATOM 2289 C CA . ILE A 1 301 ? 6.966 4.609 25.742 1.00 54.47 301 ILE A CA 1
ATOM 2290 C C . ILE A 1 301 ? 5.600 4.873 25.079 1.00 54.47 301 ILE A C 1
ATOM 2292 O O . ILE A 1 301 ? 5.530 5.055 23.858 1.00 54.47 301 ILE A O 1
ATOM 2296 N N . PRO A 1 302 ? 4.489 4.863 25.841 1.00 60.19 302 PRO A N 1
ATOM 2297 C CA . PRO A 1 302 ? 3.174 5.140 25.287 1.00 60.19 302 PRO A CA 1
ATOM 2298 C C . PRO A 1 302 ? 3.085 6.626 24.936 1.00 60.19 302 PRO A C 1
ATOM 2300 O O . PRO A 1 302 ? 3.183 7.493 25.802 1.00 60.19 302 PRO A O 1
ATOM 2303 N N . SER A 1 303 ? 2.920 6.923 23.650 1.00 68.56 303 SER A N 1
ATOM 2304 C CA . SER A 1 303 ? 2.825 8.296 23.136 1.00 68.56 303 SER A CA 1
ATOM 2305 C C . SER A 1 303 ? 1.388 8.817 23.163 1.00 68.56 303 SER A C 1
ATOM 2307 O O . SER A 1 303 ? 1.169 10.027 23.192 1.00 68.56 303 SER A O 1
ATOM 2309 N N . SER A 1 304 ? 0.406 7.914 23.183 1.00 85.56 304 SER A N 1
ATOM 2310 C CA . SER A 1 304 ? -1.016 8.246 23.255 1.00 85.56 304 SER A CA 1
ATOM 2311 C C . SER A 1 304 ? -1.845 7.073 23.789 1.00 85.56 304 SER A C 1
ATOM 2313 O O . SER A 1 304 ? -1.351 5.953 23.921 1.00 85.56 304 SER A O 1
ATOM 2315 N N . VAL A 1 305 ? -3.111 7.321 24.110 1.00 91.06 305 VAL A N 1
ATOM 2316 C CA . VAL A 1 305 ? -4.092 6.312 24.530 1.00 91.06 305 VAL A CA 1
ATOM 2317 C C . VAL A 1 305 ? -5.310 6.422 23.626 1.00 91.06 305 VAL A C 1
ATOM 2319 O O . VAL A 1 305 ? -5.876 7.505 23.487 1.00 91.06 305 VAL A O 1
ATOM 2322 N N . ILE A 1 306 ? -5.732 5.312 23.022 1.00 92.62 306 ILE A N 1
ATOM 2323 C CA . ILE A 1 306 ? -7.027 5.239 22.347 1.00 92.62 306 ILE A CA 1
ATOM 2324 C C . ILE A 1 306 ? -8.109 4.908 23.373 1.00 92.62 306 ILE A C 1
ATOM 2326 O O . ILE A 1 306 ? -7.971 3.990 24.181 1.00 92.62 306 ILE A O 1
ATOM 2330 N N . VAL A 1 307 ? -9.185 5.682 23.339 1.00 94.62 307 VAL A N 1
ATOM 2331 C CA . VAL A 1 307 ? -10.342 5.563 24.220 1.00 94.62 307 VAL A CA 1
ATOM 2332 C C . VAL A 1 307 ? -11.551 5.321 23.338 1.00 94.62 307 VAL A C 1
ATOM 2334 O O . VAL A 1 307 ? -11.894 6.160 22.507 1.00 94.62 307 VAL A O 1
ATOM 2337 N N . THR A 1 308 ? -12.196 4.177 23.516 1.00 94.56 308 THR A N 1
ATOM 2338 C CA . THR A 1 308 ? -13.442 3.846 22.822 1.00 94.56 308 THR A CA 1
ATOM 2339 C C . THR A 1 308 ? -14.580 3.745 23.821 1.00 94.56 308 THR A C 1
ATOM 2341 O O . THR A 1 308 ? -14.367 3.301 24.947 1.00 94.56 308 THR A O 1
ATOM 2344 N N . GLY A 1 309 ? -15.769 4.198 23.436 1.00 94.81 309 GLY A N 1
ATOM 2345 C CA . GLY A 1 309 ? -16.949 4.226 24.287 1.00 94.81 309 GLY A CA 1
ATOM 2346 C C . GLY A 1 309 ? -18.191 3.774 23.535 1.00 94.81 309 GLY A C 1
ATOM 2347 O O . GLY A 1 309 ? -18.514 4.312 22.474 1.00 94.81 309 GLY A O 1
ATOM 2348 N N . ILE A 1 310 ? -18.905 2.807 24.102 1.00 93.00 310 ILE A N 1
ATOM 2349 C CA . ILE A 1 310 ? -20.215 2.369 23.616 1.00 93.00 310 ILE A CA 1
ATOM 2350 C C . ILE A 1 310 ? -21.269 2.860 24.603 1.00 93.00 310 ILE A C 1
ATOM 2352 O O . ILE A 1 310 ? -21.199 2.559 25.795 1.00 93.00 310 ILE A O 1
ATOM 2356 N N . ASP A 1 311 ? -22.234 3.636 24.114 1.00 92.06 311 ASP A N 1
ATOM 2357 C CA . ASP A 1 311 ? -23.374 4.073 24.918 1.00 92.06 311 ASP A CA 1
ATOM 2358 C C . ASP A 1 311 ? -24.277 2.868 25.205 1.00 92.06 311 ASP A C 1
ATOM 2360 O O . ASP A 1 311 ? -24.889 2.316 24.295 1.00 92.06 311 ASP A O 1
ATOM 2364 N N . VAL A 1 312 ? -24.331 2.463 26.473 1.00 90.88 312 VAL A N 1
ATOM 2365 C CA . VAL A 1 312 ? -25.132 1.332 26.968 1.00 90.88 312 VAL A CA 1
ATOM 2366 C C . VAL A 1 312 ? -26.301 1.809 27.836 1.00 90.88 312 VAL A C 1
ATOM 2368 O O . VAL A 1 312 ? -26.877 1.052 28.624 1.00 90.88 312 VAL A O 1
ATOM 2371 N N . THR A 1 313 ? -26.655 3.097 27.739 1.00 86.62 313 THR A N 1
ATOM 2372 C CA . THR A 1 313 ? -27.695 3.710 28.573 1.00 86.62 313 THR A CA 1
ATOM 2373 C C . THR A 1 313 ? -29.035 3.001 28.399 1.00 86.62 313 THR A C 1
ATOM 2375 O O . THR A 1 313 ? -29.733 2.737 29.381 1.00 86.62 313 THR A O 1
ATOM 2378 N N . ARG A 1 314 ? -29.411 2.679 27.156 1.00 86.19 314 ARG A N 1
ATOM 2379 C CA . ARG A 1 314 ? -30.708 2.067 26.840 1.00 86.19 314 ARG A CA 1
ATOM 2380 C C . ARG A 1 314 ? -30.794 0.652 27.397 1.00 86.19 314 ARG A C 1
ATOM 2382 O O . ARG A 1 314 ? -31.801 0.291 28.002 1.00 86.19 314 ARG A O 1
ATOM 2389 N N . GLU A 1 315 ? -29.739 -0.124 27.219 1.00 85.94 315 GLU A N 1
ATOM 2390 C CA . GLU A 1 315 ? -29.590 -1.493 27.693 1.00 85.94 315 GLU A CA 1
ATOM 2391 C C . GLU A 1 315 ? -29.717 -1.532 29.217 1.00 85.94 315 GLU A C 1
ATOM 2393 O O . GLU A 1 315 ? -30.538 -2.282 29.746 1.00 85.94 315 GLU A O 1
ATOM 2398 N N . ARG A 1 316 ? -29.001 -0.646 29.924 1.00 85.94 316 ARG A N 1
ATOM 2399 C CA . ARG A 1 316 ? -29.060 -0.546 31.390 1.00 85.94 316 ARG A CA 1
ATOM 2400 C C . ARG A 1 316 ? -30.427 -0.091 31.900 1.00 85.94 316 ARG A C 1
ATOM 2402 O O . ARG A 1 316 ? -30.910 -0.613 32.903 1.00 85.94 316 ARG A O 1
ATOM 2409 N N . GLN A 1 317 ? -31.094 0.835 31.209 1.00 81.25 317 GLN A N 1
ATOM 2410 C CA . GLN A 1 317 ? -32.457 1.247 31.568 1.00 81.25 317 GLN A CA 1
ATOM 2411 C C . GLN A 1 317 ? -33.479 0.119 31.376 1.00 81.25 317 GLN A C 1
ATOM 2413 O O . GLN A 1 317 ? -34.378 -0.038 32.203 1.00 81.25 317 GLN A O 1
ATOM 2418 N N . LEU A 1 318 ? -33.358 -0.663 30.300 1.00 82.81 318 LEU A N 1
ATOM 2419 C CA . LEU A 1 318 ? -34.225 -1.816 30.052 1.00 82.81 318 LEU A CA 1
ATOM 2420 C C . LEU A 1 318 ? -34.006 -2.905 31.103 1.00 82.81 318 LEU A C 1
ATOM 2422 O O . LEU A 1 318 ? -34.977 -3.409 31.665 1.00 82.81 318 LEU A O 1
ATOM 2426 N N . GLU A 1 319 ? -32.751 -3.212 31.420 1.00 84.69 319 GLU A N 1
ATOM 2427 C CA . GLU A 1 319 ? -32.394 -4.180 32.456 1.00 84.69 319 GLU A CA 1
ATOM 2428 C C . GLU A 1 319 ? -32.946 -3.768 33.829 1.00 84.69 319 GLU A C 1
ATOM 2430 O O . GLU A 1 319 ? -33.595 -4.568 34.503 1.00 84.69 319 GLU A O 1
ATOM 2435 N N . ALA A 1 320 ? -32.793 -2.497 34.214 1.00 83.56 320 ALA A N 1
ATOM 2436 C CA . ALA A 1 320 ? -33.333 -1.980 35.469 1.00 83.56 320 ALA A CA 1
ATOM 2437 C C . ALA A 1 320 ? -34.870 -2.055 35.531 1.00 83.56 320 ALA A C 1
ATOM 2439 O O . ALA A 1 320 ? -35.432 -2.400 36.573 1.00 83.56 320 ALA A O 1
ATOM 2440 N N . ARG A 1 321 ? -35.566 -1.770 34.418 1.00 82.88 321 ARG A N 1
ATOM 2441 C CA . ARG A 1 321 ? -37.033 -1.892 34.336 1.00 82.88 321 ARG A CA 1
ATOM 2442 C C . ARG A 1 321 ? -37.491 -3.339 34.487 1.00 82.88 321 ARG A C 1
ATOM 2444 O O . ARG A 1 321 ? -38.430 -3.588 35.236 1.00 82.88 321 ARG A O 1
ATOM 2451 N N . LEU A 1 322 ? -36.824 -4.280 33.818 1.00 80.19 322 LEU A N 1
ATOM 2452 C CA . LEU A 1 322 ? -37.127 -5.709 33.940 1.00 80.19 322 LEU A CA 1
ATOM 2453 C C . LEU A 1 322 ? -36.938 -6.190 35.384 1.00 80.19 322 LEU A C 1
ATOM 2455 O O . LEU A 1 322 ? -37.843 -6.799 35.948 1.00 80.19 322 LEU A O 1
ATOM 2459 N N . GLN A 1 323 ? -35.823 -5.822 36.021 1.00 79.50 323 GLN A N 1
ATOM 2460 C CA . GLN A 1 323 ? -35.559 -6.172 37.420 1.00 79.50 323 GLN A CA 1
ATOM 2461 C C . GLN A 1 323 ? -36.582 -5.561 38.393 1.00 79.50 323 GLN A C 1
ATOM 2463 O O . GLN A 1 323 ? -36.942 -6.189 39.389 1.00 79.50 323 GLN A O 1
ATOM 2468 N N . ALA A 1 324 ? -37.060 -4.340 38.134 1.00 80.69 324 ALA A N 1
ATOM 2469 C CA . ALA A 1 324 ? -38.087 -3.704 38.958 1.00 80.69 324 ALA A CA 1
ATOM 2470 C C . ALA A 1 324 ? -39.446 -4.417 38.839 1.00 80.69 324 ALA A C 1
ATOM 2472 O O . ALA A 1 324 ? -40.115 -4.633 39.850 1.00 80.69 324 ALA A O 1
ATOM 2473 N N . VAL A 1 325 ? -39.829 -4.834 37.626 1.00 77.94 325 VAL A N 1
ATOM 2474 C CA . VAL A 1 325 ? -41.059 -5.607 37.385 1.00 77.94 325 VAL A CA 1
ATOM 2475 C C . VAL A 1 325 ? -40.984 -6.986 38.044 1.00 77.94 325 VAL A C 1
ATOM 2477 O O . VAL A 1 325 ? -41.941 -7.392 38.703 1.00 77.94 325 VAL A O 1
ATOM 2480 N N . GLU A 1 326 ? -39.851 -7.685 37.950 1.00 72.94 326 GLU A N 1
ATOM 2481 C CA . GLU A 1 326 ? -39.649 -8.974 38.630 1.00 72.94 326 GLU A CA 1
ATOM 2482 C C . GLU A 1 326 ? -39.764 -8.851 40.154 1.00 72.94 326 GLU A C 1
ATOM 2484 O O . GLU A 1 326 ? -40.434 -9.666 40.789 1.00 72.94 326 GLU A O 1
ATOM 2489 N N . LYS A 1 327 ? -39.176 -7.804 40.750 1.00 68.81 327 LYS A N 1
ATOM 2490 C CA . LYS A 1 327 ? -39.291 -7.537 42.195 1.00 68.81 327 LYS A CA 1
ATOM 2491 C C . LYS A 1 327 ? -40.715 -7.168 42.620 1.00 68.81 327 LYS A C 1
ATOM 2493 O O . LYS A 1 327 ? -41.126 -7.526 43.716 1.00 68.81 327 LYS A O 1
ATOM 2498 N N . SER A 1 328 ? -41.469 -6.482 41.761 1.00 66.06 328 SER A N 1
ATOM 2499 C CA . SER A 1 328 ? -42.869 -6.108 42.006 1.00 66.06 328 SER A CA 1
ATOM 2500 C C . SER A 1 328 ? -43.854 -7.273 41.856 1.00 66.06 328 SER A C 1
ATOM 2502 O O . SER A 1 328 ? -44.970 -7.180 42.362 1.00 66.06 328 SER A O 1
ATOM 2504 N N . SER A 1 329 ? -43.485 -8.336 41.139 1.00 57.41 329 SER A N 1
ATOM 2505 C CA . SER A 1 329 ? -44.387 -9.446 40.792 1.00 57.41 329 SER A CA 1
ATOM 2506 C C . SER A 1 329 ? -44.272 -10.647 41.739 1.00 57.41 329 SER A C 1
ATOM 2508 O O . SER A 1 329 ? -44.872 -11.687 41.477 1.00 57.41 329 SER A O 1
ATOM 2510 N N . GLN A 1 330 ? -43.511 -10.538 42.833 1.00 49.19 330 GLN A N 1
ATOM 2511 C CA . GLN A 1 330 ? -43.451 -11.580 43.861 1.00 49.19 330 GLN A CA 1
ATOM 2512 C C . GLN A 1 330 ? -44.637 -11.436 44.836 1.00 49.19 330 GLN A C 1
ATOM 2514 O O . GLN A 1 330 ? -44.688 -10.447 45.570 1.00 49.19 330 GLN A O 1
ATOM 2519 N N . PRO A 1 331 ? -45.593 -12.387 44.887 1.00 46.72 331 PRO A N 1
ATOM 2520 C CA . PRO A 1 331 ? -46.618 -12.393 45.926 1.00 46.72 331 PRO A CA 1
ATOM 2521 C C . PRO A 1 331 ? -45.994 -12.701 47.295 1.00 46.72 331 PRO A C 1
ATOM 2523 O O . PRO A 1 331 ? -45.014 -13.444 47.394 1.00 46.72 331 PRO A O 1
ATOM 2526 N N . ALA A 1 332 ? -46.574 -12.115 48.348 1.00 42.50 332 ALA A N 1
ATOM 2527 C CA . ALA A 1 332 ? -46.199 -12.346 49.740 1.00 42.50 332 ALA A CA 1
ATOM 2528 C C . ALA A 1 332 ? -46.131 -13.854 50.040 1.00 42.50 332 ALA A C 1
ATOM 2530 O O . ALA A 1 332 ? -47.091 -14.587 49.805 1.00 42.50 332 ALA A O 1
ATOM 2531 N N . ALA A 1 333 ? -44.970 -14.307 50.510 1.00 40.00 333 ALA A N 1
ATOM 2532 C CA . ALA A 1 333 ? -44.667 -15.716 50.700 1.00 40.00 333 ALA A CA 1
ATOM 2533 C C . ALA A 1 333 ? -45.448 -16.323 51.877 1.00 40.00 333 ALA A C 1
ATOM 2535 O O . ALA A 1 333 ? -45.355 -15.854 53.012 1.00 40.00 333 ALA A O 1
ATOM 2536 N N . ASP A 1 334 ? -46.154 -17.411 51.579 1.00 33.97 334 ASP A N 1
ATOM 2537 C CA . ASP A 1 334 ? -46.698 -18.383 52.524 1.00 33.97 334 ASP A CA 1
ATOM 2538 C C . ASP A 1 334 ? -45.524 -19.146 53.196 1.00 33.97 334 ASP A C 1
ATOM 2540 O O . ASP A 1 334 ? -44.643 -19.645 52.484 1.00 33.97 334 ASP A O 1
ATOM 2544 N N . PRO A 1 335 ? -45.427 -19.243 54.538 1.00 35.25 335 PRO A N 1
ATOM 2545 C CA . PRO A 1 335 ? -44.200 -19.674 55.219 1.00 35.25 335 PRO A CA 1
ATOM 2546 C C . PRO A 1 335 ? -44.014 -21.200 55.339 1.00 35.25 335 PRO A C 1
ATOM 2548 O O . PRO A 1 335 ? -43.360 -21.674 56.266 1.00 35.25 335 PRO A O 1
ATOM 2551 N N . THR A 1 336 ? -44.527 -22.001 54.401 1.00 31.08 336 THR A N 1
ATOM 2552 C CA . THR A 1 336 ? -44.315 -23.463 54.400 1.00 31.08 336 THR A CA 1
ATOM 2553 C C . THR A 1 336 ? -43.982 -24.016 53.016 1.00 31.08 336 THR A C 1
ATOM 2555 O O . THR A 1 336 ? -44.784 -24.677 52.375 1.00 31.08 336 THR A O 1
ATOM 2558 N N . SER A 1 337 ? -42.746 -23.800 52.563 1.00 29.97 337 SER A N 1
ATOM 2559 C CA . SER A 1 337 ? -42.097 -24.700 51.600 1.00 29.97 337 SER A CA 1
ATOM 2560 C C . SER A 1 337 ? -40.591 -24.455 51.585 1.00 29.97 337 SER A C 1
ATOM 2562 O O . SER A 1 337 ? -40.090 -23.543 50.927 1.00 29.97 337 SER A O 1
ATOM 2564 N N . VAL A 1 338 ? -39.854 -25.279 52.323 1.00 33.28 338 VAL A N 1
ATOM 2565 C CA . VAL A 1 338 ? -38.392 -25.355 52.241 1.00 33.28 338 VAL A CA 1
ATOM 2566 C C . VAL A 1 338 ? -38.024 -26.442 51.220 1.00 33.28 338 VAL A C 1
ATOM 2568 O O . VAL A 1 338 ? -38.614 -27.516 51.252 1.00 33.28 338 VAL A O 1
ATOM 2571 N N . MET A 1 339 ? -36.993 -26.156 50.405 1.00 29.67 339 MET A N 1
ATOM 2572 C CA . MET A 1 339 ? -36.276 -27.012 49.425 1.00 29.67 339 MET A CA 1
ATOM 2573 C C . MET A 1 339 ? -36.882 -27.028 48.005 1.00 29.67 339 MET A C 1
ATOM 2575 O O . MET A 1 339 ? -38.001 -27.468 47.815 1.00 29.67 339 MET A O 1
ATOM 2579 N N . ASN A 1 340 ? -36.232 -26.591 46.917 1.00 33.34 340 ASN A N 1
ATOM 2580 C CA . ASN A 1 340 ? -34.816 -26.361 46.614 1.00 33.34 340 ASN A CA 1
ATOM 2581 C C . ASN A 1 340 ? -34.660 -25.142 45.680 1.00 33.34 340 ASN A C 1
ATOM 2583 O O . ASN A 1 340 ? -34.990 -25.204 44.498 1.00 33.34 340 ASN A O 1
ATOM 2587 N N . LEU A 1 341 ? -34.119 -24.038 46.202 1.00 32.31 341 LEU A N 1
ATOM 2588 C CA . LEU A 1 341 ? -33.688 -22.882 45.412 1.00 32.31 341 LEU A CA 1
ATOM 2589 C C . LEU A 1 341 ? -32.271 -23.131 44.885 1.00 32.31 341 LEU A C 1
ATOM 2591 O O . LEU A 1 341 ? -31.285 -22.998 45.613 1.00 32.31 341 LEU A O 1
ATOM 2595 N N . GLU A 1 342 ? -32.163 -23.477 43.605 1.00 35.28 342 GLU A N 1
ATOM 2596 C CA . GLU A 1 342 ? -30.884 -23.503 42.900 1.00 35.28 342 GLU A CA 1
ATOM 2597 C C . GLU A 1 342 ? -30.352 -22.065 42.757 1.00 35.28 342 GLU A C 1
ATOM 2599 O O . GLU A 1 342 ? -30.844 -21.248 41.976 1.00 35.28 342 GLU A O 1
ATOM 2604 N N . ARG A 1 343 ? -29.336 -21.741 43.561 1.00 39.59 343 ARG A N 1
ATOM 2605 C CA . ARG A 1 343 ? -28.578 -20.484 43.535 1.00 39.59 343 ARG A CA 1
ATOM 2606 C C . ARG A 1 343 ? -27.867 -20.303 42.182 1.00 39.59 343 ARG A C 1
ATOM 2608 O O . ARG A 1 343 ? -26.719 -20.712 42.024 1.00 39.59 343 ARG A O 1
ATOM 2615 N N . ARG A 1 344 ? -28.506 -19.643 41.213 1.00 44.41 344 ARG A N 1
ATOM 2616 C CA . ARG A 1 344 ? -27.876 -19.201 39.950 1.00 44.41 344 ARG A CA 1
ATOM 2617 C C . ARG A 1 344 ? -27.022 -17.951 40.210 1.00 44.41 344 ARG A C 1
ATOM 2619 O O . ARG A 1 344 ? -27.558 -16.867 40.401 1.00 44.41 344 ARG A O 1
ATOM 2626 N N . ARG A 1 345 ? -25.694 -18.108 40.282 1.00 43.66 345 ARG A N 1
ATOM 2627 C CA . ARG A 1 345 ? -24.751 -17.108 40.837 1.00 43.66 345 ARG A CA 1
ATOM 2628 C C . ARG A 1 345 ? -23.840 -16.378 39.827 1.00 43.66 345 ARG A C 1
ATOM 2630 O O . ARG A 1 345 ? -22.800 -15.874 40.228 1.00 43.66 345 ARG A O 1
ATOM 2637 N N . GLY A 1 346 ? -24.192 -16.264 38.544 1.00 53.12 346 GLY A N 1
ATOM 2638 C CA . GLY A 1 346 ? -23.351 -15.513 37.595 1.00 53.12 346 GLY A CA 1
ATOM 2639 C C . GLY A 1 346 ? -24.100 -14.931 36.399 1.00 53.12 346 GLY A C 1
ATOM 2640 O O . GLY A 1 346 ? -25.016 -15.567 35.881 1.00 53.12 346 GLY A O 1
ATOM 2641 N N . MET A 1 347 ? -23.682 -13.740 35.956 1.00 56.06 347 MET A N 1
ATOM 2642 C CA . MET A 1 347 ? -24.165 -13.100 34.728 1.00 56.06 347 MET A CA 1
ATOM 2643 C C . MET A 1 347 ? -23.800 -13.978 33.520 1.00 56.06 347 MET A C 1
ATOM 2645 O O . MET A 1 347 ? -22.621 -14.261 33.291 1.00 56.06 347 MET A O 1
ATOM 2649 N N . ARG A 1 348 ? -24.807 -14.455 32.779 1.00 73.12 348 ARG A N 1
ATOM 2650 C CA . ARG A 1 348 ? -24.632 -15.215 31.529 1.00 73.12 348 ARG A CA 1
ATOM 2651 C C . ARG A 1 348 ? -24.663 -14.243 30.350 1.00 73.12 348 ARG A C 1
ATOM 2653 O O . ARG A 1 348 ? -25.563 -13.415 30.266 1.00 73.12 348 ARG A O 1
ATOM 2660 N N . ARG A 1 349 ? -23.675 -14.323 29.459 1.00 80.44 349 ARG A N 1
ATOM 2661 C CA . ARG A 1 349 ? -23.597 -13.546 28.212 1.00 80.44 349 ARG A CA 1
ATOM 2662 C C . ARG A 1 349 ? -24.092 -14.409 27.055 1.00 80.44 349 ARG A C 1
ATOM 2664 O O . ARG A 1 349 ? -23.785 -15.599 27.023 1.00 80.44 349 ARG A O 1
ATOM 2671 N N . SER A 1 350 ? -24.807 -13.809 26.102 1.00 84.56 350 SER A N 1
ATOM 2672 C CA . SER A 1 350 ? -25.120 -14.469 24.828 1.00 84.56 350 SER A CA 1
ATOM 2673 C C . SER A 1 350 ? -23.820 -14.892 24.139 1.00 84.56 350 SER A C 1
ATOM 2675 O O . SER A 1 350 ? -22.869 -14.111 24.074 1.00 84.56 350 SER A O 1
ATOM 2677 N N . TYR A 1 351 ? -23.755 -16.138 23.675 1.00 87.25 351 TYR A N 1
ATOM 2678 C CA . TYR A 1 351 ? -22.554 -16.728 23.087 1.00 87.25 351 TYR A CA 1
ATOM 2679 C C . TYR A 1 351 ? -22.914 -17.642 21.905 1.00 87.25 351 TYR A C 1
ATOM 2681 O O . TYR A 1 351 ? -22.743 -18.858 21.997 1.00 87.25 351 TYR A O 1
ATOM 2689 N N . PRO A 1 352 ? -23.413 -17.082 20.785 1.00 86.81 352 PRO A N 1
ATOM 2690 C CA . PRO A 1 352 ? -23.911 -17.839 19.636 1.00 86.81 352 PRO A CA 1
ATOM 2691 C C . PRO A 1 352 ? -22.784 -18.337 18.710 1.00 86.81 352 PRO A C 1
ATOM 2693 O O . PRO A 1 352 ? -22.882 -18.244 17.488 1.00 86.81 352 PRO A O 1
ATOM 2696 N N . TYR A 1 353 ? -21.685 -18.836 19.278 1.00 87.06 353 TYR A N 1
ATOM 2697 C CA . TYR A 1 353 ? -20.523 -19.319 18.527 1.00 87.06 353 TYR A CA 1
ATOM 2698 C C . TYR A 1 353 ? -20.509 -20.844 18.440 1.00 87.06 353 TYR A C 1
ATOM 2700 O O . TYR A 1 353 ? -20.983 -21.539 19.342 1.00 87.06 353 TYR A O 1
ATOM 2708 N N . ARG A 1 354 ? -19.936 -21.378 17.355 1.00 91.06 354 ARG A N 1
ATOM 2709 C CA . ARG A 1 354 ? -19.684 -22.816 17.234 1.00 91.06 354 ARG A CA 1
ATOM 2710 C C . ARG A 1 354 ? -18.415 -23.182 17.988 1.00 91.06 354 ARG A C 1
ATOM 2712 O O . ARG A 1 354 ? -17.370 -22.598 17.730 1.00 91.06 354 ARG A O 1
ATOM 2719 N N . GLN A 1 355 ? -18.524 -24.149 18.886 1.00 92.19 355 GLN A N 1
ATOM 2720 C CA . GLN A 1 355 ? -17.399 -24.695 19.641 1.00 92.19 355 GLN A CA 1
ATOM 2721 C C . GLN A 1 355 ? -17.393 -26.214 19.534 1.00 92.19 355 GLN A C 1
ATOM 2723 O O . GLN A 1 355 ? -18.417 -26.824 19.216 1.00 92.19 355 GLN A O 1
ATOM 2728 N N . MET A 1 356 ? -16.238 -26.821 19.779 1.00 93.12 356 MET A N 1
ATOM 2729 C CA . MET A 1 356 ? -16.083 -28.268 19.697 1.00 93.12 356 MET A CA 1
ATOM 2730 C C . MET A 1 356 ? -16.311 -28.889 21.073 1.00 93.12 356 MET A C 1
ATOM 2732 O O . MET A 1 356 ? -15.708 -28.453 22.054 1.00 93.12 356 MET A O 1
ATOM 2736 N N . ILE A 1 357 ? -17.156 -29.915 21.153 1.00 93.81 357 ILE A N 1
ATOM 2737 C CA . ILE A 1 357 ? -17.365 -30.691 22.378 1.00 93.81 357 ILE 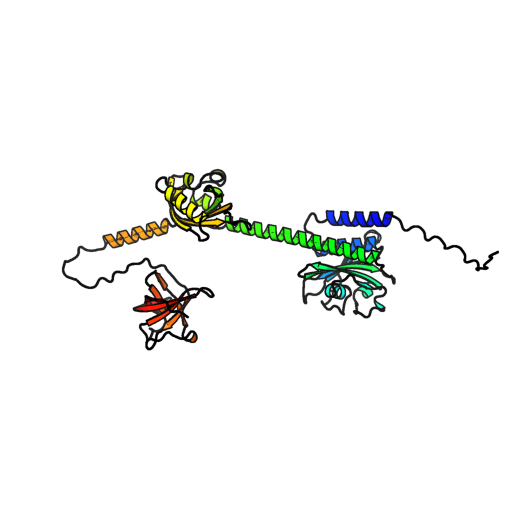A CA 1
ATOM 2738 C C . ILE A 1 357 ? -17.147 -32.180 22.129 1.00 93.81 357 ILE A C 1
ATOM 2740 O O . ILE A 1 357 ? -17.372 -32.663 21.023 1.00 93.81 357 ILE A O 1
ATOM 2744 N N . ALA A 1 358 ? -16.770 -32.911 23.173 1.00 92.94 358 ALA A N 1
ATOM 2745 C CA . ALA A 1 358 ? -16.706 -34.367 23.165 1.00 92.94 358 ALA A CA 1
ATOM 2746 C C . ALA A 1 358 ? -17.233 -34.932 24.499 1.00 92.94 358 ALA A C 1
ATOM 2748 O O . ALA A 1 358 ? -16.836 -34.443 25.559 1.00 92.94 358 ALA A O 1
ATOM 2749 N N . PRO A 1 359 ? -18.134 -35.930 24.500 1.00 91.06 359 PRO A N 1
ATOM 2750 C CA . PRO A 1 359 ? -18.608 -36.566 25.725 1.00 91.06 359 PRO A CA 1
ATOM 2751 C C . PRO A 1 359 ? -17.502 -37.403 26.383 1.00 91.06 359 PRO A C 1
ATOM 2753 O O . PRO A 1 359 ? -16.741 -38.085 25.707 1.00 91.06 359 PRO A O 1
ATOM 2756 N N . ILE A 1 360 ? -17.458 -37.396 27.715 1.00 86.81 360 ILE A N 1
ATOM 2757 C CA . ILE A 1 360 ? -16.567 -38.244 28.519 1.00 86.81 360 ILE A CA 1
ATOM 2758 C C . ILE A 1 360 ? -17.251 -39.601 28.704 1.00 86.81 360 ILE A C 1
ATOM 2760 O O . ILE A 1 360 ? -18.343 -39.664 29.274 1.00 86.81 360 ILE A O 1
ATOM 2764 N N . ILE A 1 361 ? -16.632 -40.686 28.241 1.00 80.94 361 ILE A N 1
ATOM 2765 C CA . ILE A 1 361 ? -17.149 -42.058 28.371 1.00 80.94 361 ILE A CA 1
ATOM 2766 C C . ILE A 1 361 ? -16.209 -42.832 29.298 1.00 80.94 361 ILE A C 1
ATOM 2768 O O . ILE A 1 361 ? -14.997 -42.753 29.154 1.00 80.94 361 ILE A O 1
ATOM 2772 N N . GLY A 1 362 ? -16.754 -43.561 30.277 1.00 69.88 362 GLY A N 1
ATOM 2773 C CA . GLY A 1 362 ? -15.944 -44.460 31.112 1.00 69.88 362 GLY A CA 1
ATOM 2774 C C . GLY A 1 362 ? -14.905 -43.776 32.012 1.00 69.88 362 GLY A C 1
ATOM 2775 O O . GLY A 1 362 ? -14.003 -44.449 32.490 1.00 69.88 362 GLY A O 1
ATOM 2776 N N . ASN A 1 363 ? -15.058 -42.472 32.288 1.00 71.31 363 ASN A N 1
ATOM 2777 C CA . ASN A 1 363 ? -14.135 -41.651 33.088 1.00 71.31 363 ASN A CA 1
ATOM 2778 C C . ASN A 1 363 ? -12.786 -41.315 32.408 1.00 71.31 363 ASN A C 1
ATOM 2780 O O . ASN A 1 363 ? -11.897 -40.781 33.070 1.00 71.31 363 ASN A O 1
ATOM 2784 N N . GLU A 1 364 ? -12.646 -41.567 31.103 1.00 80.88 364 GLU A N 1
ATOM 2785 C CA . GLU A 1 364 ? -11.461 -41.211 30.308 1.00 80.88 364 GLU A CA 1
ATOM 2786 C C . GLU A 1 364 ? -11.678 -39.919 29.502 1.00 80.88 364 GLU A C 1
ATOM 2788 O O . GLU A 1 364 ? -12.790 -39.620 29.054 1.00 80.88 364 GLU A O 1
ATOM 2793 N N . LEU A 1 365 ? -10.611 -39.129 29.319 1.00 86.69 365 LEU A N 1
ATOM 2794 C CA . LEU A 1 365 ? -10.657 -37.932 28.476 1.00 86.69 365 LEU A CA 1
ATOM 2795 C C . LEU A 1 365 ? -10.813 -38.335 26.996 1.00 86.69 365 LEU A C 1
ATOM 2797 O O . LEU A 1 365 ? -10.089 -39.217 26.536 1.00 86.69 365 LEU A O 1
ATOM 2801 N N . PRO A 1 366 ? -11.721 -37.696 26.236 1.00 88.88 366 PRO A N 1
ATOM 2802 C CA . PRO A 1 366 ? -11.967 -38.053 24.842 1.00 88.88 366 PRO A CA 1
ATOM 2803 C C . PRO A 1 366 ? -10.760 -37.754 23.944 1.00 88.88 366 PRO A C 1
ATOM 2805 O O . PRO A 1 366 ? -10.076 -36.760 24.154 1.00 88.88 366 PRO A O 1
ATOM 2808 N N . ALA A 1 367 ? -10.509 -38.554 22.911 1.00 87.25 367 ALA A N 1
ATOM 2809 C CA . ALA A 1 367 ? -9.472 -38.272 21.915 1.00 87.25 367 ALA A CA 1
ATOM 2810 C C . ALA A 1 367 ? -9.853 -37.061 21.028 1.00 87.25 367 ALA A C 1
ATOM 2812 O O . ALA A 1 367 ? -11.046 -36.807 20.837 1.00 87.25 367 ALA A O 1
ATOM 2813 N N . PRO A 1 368 ? -8.887 -36.338 20.421 1.00 84.50 368 PRO A N 1
ATOM 2814 C CA . PRO A 1 368 ? -9.168 -35.188 19.548 1.00 84.50 368 PRO A CA 1
ATOM 2815 C C . PRO A 1 368 ? -10.166 -35.476 18.412 1.00 84.50 368 PRO A C 1
ATOM 2817 O O . PRO A 1 368 ? -10.956 -34.612 18.042 1.00 84.50 368 PRO A O 1
ATOM 2820 N N . GLU A 1 369 ? -10.185 -36.707 17.901 1.00 87.12 369 GLU A N 1
ATOM 2821 C CA . GLU A 1 369 ? -11.085 -37.164 16.832 1.00 87.12 369 GLU A CA 1
ATOM 2822 C C . GLU A 1 369 ? -12.555 -37.289 17.270 1.00 87.12 369 GLU A C 1
ATOM 2824 O O . GLU A 1 369 ? -13.456 -37.326 16.435 1.00 87.12 369 GLU A O 1
ATOM 2829 N N . GLN A 1 370 ? -12.821 -37.346 18.579 1.00 87.88 370 GLN A N 1
ATOM 2830 C CA . GLN A 1 370 ? -14.168 -37.499 19.139 1.00 87.88 370 GLN A CA 1
ATOM 2831 C C . GLN A 1 370 ? -14.895 -36.160 19.323 1.00 87.88 370 GLN A C 1
ATOM 2833 O O . GLN A 1 370 ? -16.064 -36.136 19.721 1.00 87.88 370 GLN A O 1
ATOM 2838 N N . PHE A 1 371 ? -14.218 -35.043 19.050 1.00 92.00 371 PHE A N 1
ATOM 2839 C CA . PHE A 1 371 ? -14.798 -33.713 19.140 1.00 92.00 371 PHE A CA 1
ATOM 2840 C C . PHE A 1 371 ? -15.687 -33.409 17.934 1.00 92.00 371 PHE A C 1
ATOM 2842 O O . PHE A 1 371 ? -15.291 -33.568 16.782 1.00 92.00 371 PHE A O 1
ATOM 2849 N N . PHE A 1 372 ? -16.880 -32.880 18.198 1.00 91.06 372 PHE A N 1
ATOM 2850 C CA . PHE A 1 372 ? -17.819 -32.435 17.172 1.00 91.06 372 PHE A CA 1
ATOM 2851 C C . PHE A 1 372 ? -18.370 -31.035 17.486 1.00 91.06 372 PHE A C 1
ATOM 2853 O O . PHE A 1 372 ? -18.414 -30.626 18.651 1.00 91.06 372 PHE A O 1
ATOM 2860 N N . PRO A 1 373 ? -18.793 -30.269 16.465 1.00 92.56 373 PRO A N 1
ATOM 2861 C CA . PRO A 1 373 ? -19.226 -28.892 16.659 1.00 92.56 373 PRO A CA 1
ATOM 2862 C C . PRO A 1 373 ? -20.642 -28.806 17.241 1.00 92.56 373 PRO A C 1
ATOM 2864 O O . PRO A 1 373 ? -21.563 -29.477 16.772 1.00 92.56 373 PRO A O 1
ATOM 2867 N N . VAL A 1 374 ? 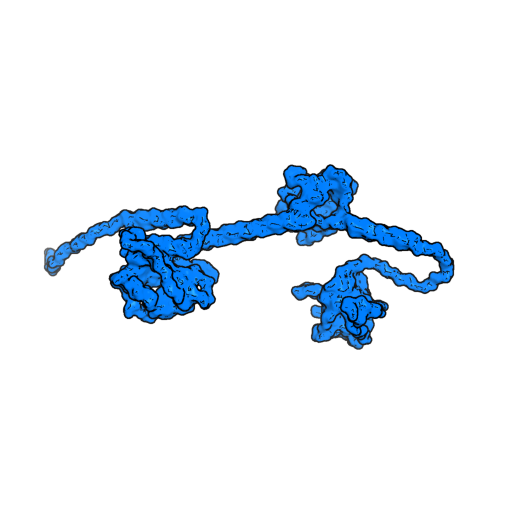-20.845 -27.885 18.181 1.00 91.12 374 VAL A N 1
ATOM 2868 C CA . VAL A 1 374 ? -22.161 -27.474 18.694 1.00 91.12 374 VAL A CA 1
ATOM 2869 C C . VAL A 1 374 ? -22.319 -25.963 18.633 1.00 91.12 374 VAL A C 1
ATOM 2871 O O . VAL A 1 374 ? -21.341 -25.224 18.712 1.00 91.12 374 VAL A O 1
ATOM 2874 N N . LEU A 1 375 ? -23.560 -25.498 18.482 1.00 89.31 375 LEU A N 1
ATOM 2875 C CA . LEU A 1 375 ? -23.882 -24.077 18.565 1.00 89.31 375 LEU A CA 1
ATOM 2876 C C . LEU A 1 375 ? -24.133 -23.715 20.027 1.00 89.31 375 LEU A C 1
ATOM 2878 O O . LEU A 1 375 ? -25.134 -24.145 20.605 1.00 89.31 375 LEU A O 1
ATOM 2882 N N . CYS A 1 376 ? -23.235 -22.938 20.621 1.00 91.31 376 CYS A N 1
ATOM 2883 C CA . CYS A 1 376 ? -23.442 -22.415 21.962 1.00 91.31 376 CYS A CA 1
ATOM 2884 C C . CYS A 1 376 ? -24.574 -21.376 21.969 1.00 91.31 376 CYS A C 1
ATOM 2886 O O . CYS A 1 376 ? -24.873 -20.755 20.952 1.00 91.31 376 CYS A O 1
ATOM 2888 N N . ASN A 1 377 ? -25.228 -21.219 23.115 1.00 87.12 377 ASN A N 1
ATOM 2889 C CA . ASN A 1 377 ? -26.303 -20.250 23.315 1.00 87.12 377 ASN A CA 1
ATOM 2890 C C . ASN A 1 377 ? -25.859 -19.145 24.279 1.00 87.12 377 ASN A C 1
ATOM 2892 O O . ASN A 1 377 ? -25.944 -17.964 23.950 1.00 87.12 377 ASN A O 1
ATOM 2896 N N . ASP A 1 378 ? -25.327 -19.515 25.444 1.00 86.06 378 ASP A N 1
ATOM 2897 C CA . ASP A 1 378 ? -24.802 -18.567 26.426 1.00 86.06 378 ASP A CA 1
ATOM 2898 C C . ASP A 1 378 ? -23.600 -19.132 27.200 1.00 86.06 378 ASP A C 1
ATOM 2900 O O . ASP A 1 378 ? -23.367 -20.343 27.233 1.00 86.06 378 ASP A O 1
ATOM 2904 N N . ILE A 1 379 ? -22.817 -18.242 27.814 1.00 88.81 379 ILE A N 1
ATOM 2905 C CA . ILE A 1 379 ? -21.638 -18.582 28.620 1.00 88.81 379 ILE A CA 1
ATOM 2906 C C . ILE A 1 379 ? -21.530 -17.695 29.866 1.00 88.81 379 ILE A C 1
ATOM 2908 O O . ILE A 1 379 ? -21.980 -16.551 29.892 1.00 88.81 379 ILE A O 1
ATOM 2912 N N . SER A 1 380 ? -20.914 -18.221 30.919 1.00 84.19 380 SER A N 1
ATOM 2913 C CA . SER A 1 380 ? -20.602 -17.536 32.176 1.00 84.19 380 SER A CA 1
ATOM 2914 C C . SER A 1 380 ? -19.301 -18.080 32.763 1.00 84.19 380 SER A C 1
ATOM 2916 O O . SER A 1 380 ? -18.783 -19.092 32.295 1.00 84.19 380 SER A O 1
ATOM 2918 N N . ALA A 1 381 ? -18.812 -17.474 33.846 1.00 80.00 381 ALA A N 1
ATOM 2919 C CA . ALA A 1 381 ? -17.672 -18.008 34.596 1.00 80.00 381 ALA A CA 1
ATOM 2920 C C . ALA A 1 381 ? -17.916 -19.427 35.159 1.00 80.00 381 ALA A C 1
ATOM 2922 O O . ALA A 1 381 ? -16.965 -20.171 35.366 1.00 80.00 381 ALA A O 1
ATOM 2923 N N . GLY A 1 382 ? -19.176 -19.808 35.406 1.00 81.75 382 GLY A N 1
ATOM 2924 C CA . GLY A 1 382 ? -19.531 -21.101 36.006 1.00 81.75 382 GLY A CA 1
ATOM 2925 C C . GLY A 1 382 ? -19.972 -22.180 35.015 1.00 81.75 382 GLY A C 1
ATOM 2926 O O . GLY A 1 382 ? -20.197 -23.317 35.420 1.00 81.75 382 GLY A O 1
ATOM 2927 N N . GLY A 1 383 ? -20.139 -21.856 33.734 1.00 88.62 383 GLY A N 1
ATOM 2928 C CA . GLY A 1 383 ? -20.642 -22.817 32.757 1.00 88.62 383 GLY A CA 1
ATOM 2929 C C . GLY A 1 383 ? -21.168 -22.176 31.483 1.00 88.62 383 GLY A C 1
ATOM 2930 O O . GLY A 1 383 ? -21.102 -20.960 31.310 1.00 88.62 383 GLY A O 1
ATOM 2931 N N . PHE A 1 384 ? -21.736 -23.000 30.612 1.00 92.50 384 PHE A N 1
ATOM 2932 C CA . PHE A 1 384 ? -22.234 -22.605 29.296 1.00 92.50 384 PHE A CA 1
ATOM 2933 C C . PHE A 1 384 ? -23.485 -23.402 28.926 1.00 92.50 384 PHE A C 1
ATOM 2935 O O . PHE A 1 384 ? -23.874 -24.325 29.645 1.00 92.50 384 PHE A O 1
ATOM 2942 N N . SER A 1 385 ? -24.144 -23.033 27.836 1.00 91.69 385 SER A N 1
ATOM 2943 C CA . SER A 1 385 ? -25.230 -23.810 27.245 1.00 91.69 385 SER A CA 1
ATOM 2944 C C . SER A 1 385 ? -25.063 -23.921 25.732 1.00 91.69 385 SER A C 1
ATOM 2946 O O . SER A 1 385 ? -24.442 -23.063 25.102 1.00 91.69 385 SER A O 1
ATOM 2948 N N . PHE A 1 386 ? -25.598 -24.986 25.140 1.00 92.69 386 PHE A N 1
ATOM 2949 C CA . PHE A 1 386 ? -25.531 -25.223 23.699 1.00 92.69 386 PHE A CA 1
ATOM 2950 C C . PHE A 1 386 ? -26.744 -25.995 23.189 1.00 92.69 386 PHE A C 1
ATOM 2952 O O . PHE A 1 386 ? -27.482 -26.616 23.955 1.00 92.69 386 PHE A O 1
ATOM 2959 N N . LEU A 1 387 ? -26.939 -25.947 21.874 1.00 87.50 387 LEU A N 1
ATOM 2960 C CA . LEU A 1 387 ? -28.025 -26.610 21.167 1.00 87.50 387 LEU A CA 1
ATOM 2961 C C . LEU A 1 387 ? -27.525 -27.866 20.453 1.00 87.50 387 LEU A C 1
ATOM 2963 O O . LEU A 1 387 ? -26.521 -27.831 19.739 1.00 87.50 387 LEU A O 1
ATOM 2967 N N . ILE A 1 388 ? -28.265 -28.964 20.602 1.00 89.94 388 ILE A N 1
ATOM 2968 C CA . ILE A 1 388 ? -27.993 -30.237 19.926 1.00 89.94 388 ILE A CA 1
ATOM 2969 C C . ILE A 1 388 ? -29.294 -30.903 19.455 1.00 89.94 388 ILE A C 1
ATOM 2971 O O . ILE A 1 388 ? -30.362 -30.699 20.033 1.00 89.94 388 ILE A O 1
ATOM 2975 N N . HIS A 1 389 ? -29.220 -31.697 18.384 1.00 83.19 389 HIS A N 1
ATOM 2976 C CA . HIS A 1 389 ? -30.377 -32.409 17.824 1.00 83.19 389 HIS A CA 1
ATOM 2977 C C . HIS A 1 389 ? -30.814 -33.618 18.661 1.00 83.19 389 HIS A C 1
ATOM 2979 O O . HIS A 1 389 ? -31.990 -33.976 18.661 1.00 83.19 389 HIS A O 1
ATOM 2985 N N . GLN A 1 390 ? -29.878 -34.250 19.367 1.00 81.94 390 GLN A N 1
ATOM 2986 C CA . GLN A 1 390 ? -30.122 -35.412 20.216 1.00 81.94 390 GLN A CA 1
ATOM 2987 C C . GLN A 1 390 ? -29.338 -35.253 21.525 1.00 81.94 390 GLN A C 1
ATOM 2989 O O . GLN A 1 390 ? -28.213 -34.753 21.488 1.00 81.94 390 GLN A O 1
ATOM 2994 N N . PRO A 1 391 ? -29.909 -35.631 22.680 1.00 77.56 391 PRO A N 1
ATOM 2995 C CA . PRO A 1 391 ? -29.226 -35.514 23.962 1.00 77.56 391 PRO A CA 1
ATOM 2996 C C . PRO A 1 391 ? -27.967 -36.390 24.003 1.00 77.56 391 PRO A C 1
ATOM 2998 O O . PRO A 1 391 ? -27.931 -37.478 23.431 1.00 77.56 391 PRO A O 1
ATOM 3001 N N . LEU A 1 392 ? -26.939 -35.908 24.702 1.00 80.56 392 LEU A N 1
ATOM 3002 C CA . LEU A 1 392 ? -25.696 -36.646 24.916 1.00 80.56 392 LEU A CA 1
ATOM 3003 C C . LEU A 1 392 ? -25.954 -37.916 25.739 1.00 80.56 392 LEU A C 1
ATOM 3005 O O . LEU A 1 392 ? -26.708 -37.890 26.710 1.00 80.56 392 LEU A O 1
ATOM 3009 N N . ALA A 1 393 ? -25.269 -39.007 25.392 1.00 74.38 393 ALA A N 1
ATOM 3010 C CA . ALA A 1 393 ? -25.321 -40.260 26.150 1.00 74.38 393 ALA A CA 1
ATOM 3011 C C . ALA A 1 393 ? -24.592 -40.181 27.508 1.00 74.38 393 ALA A C 1
ATOM 3013 O O . ALA A 1 393 ? -24.829 -41.009 28.383 1.00 74.38 393 ALA A O 1
ATOM 3014 N N . SER A 1 394 ? -23.714 -39.188 27.692 1.00 80.25 394 SER A N 1
ATOM 3015 C CA . SER A 1 394 ? -22.946 -38.970 28.921 1.00 80.25 394 SER A CA 1
ATOM 3016 C C . SER A 1 394 ? -23.347 -37.675 29.625 1.00 80.25 394 SER A C 1
ATOM 3018 O O . SER A 1 394 ? -23.695 -36.680 28.987 1.00 80.25 394 SER A O 1
ATOM 3020 N N . GLN A 1 395 ? -23.251 -37.681 30.957 1.00 83.44 395 GLN A N 1
ATOM 3021 C CA . GLN A 1 395 ? -23.412 -36.486 31.788 1.00 83.44 395 GLN A CA 1
ATOM 3022 C C . GLN A 1 395 ? -22.140 -35.627 31.857 1.00 83.44 395 GLN A C 1
ATOM 3024 O O . GLN A 1 395 ? -22.222 -34.490 32.314 1.00 83.44 395 GLN A O 1
ATOM 3029 N N . GLY A 1 396 ? -20.982 -36.145 31.441 1.00 89.81 396 GLY A N 1
ATOM 3030 C CA . GLY A 1 396 ? -19.713 -35.414 31.397 1.00 89.81 396 GLY A CA 1
ATOM 3031 C C . GLY A 1 396 ? -19.283 -35.126 29.962 1.00 89.81 396 GLY A C 1
ATOM 3032 O O . GLY A 1 396 ? -19.509 -35.940 29.067 1.00 89.81 396 GLY A O 1
ATOM 3033 N N . LEU A 1 397 ? -18.649 -33.980 29.737 1.00 93.38 397 LEU A N 1
ATOM 3034 C CA . LEU A 1 397 ? -18.080 -33.604 28.445 1.00 93.38 397 LEU A CA 1
ATOM 3035 C C . LEU A 1 397 ? -16.826 -32.745 28.611 1.00 93.38 397 LEU A C 1
ATOM 3037 O O . LEU A 1 397 ? -16.588 -32.160 29.668 1.00 93.38 397 LEU A O 1
ATOM 3041 N N . VAL A 1 398 ? -16.058 -32.634 27.536 1.00 94.19 398 VAL A N 1
ATOM 3042 C CA . VAL A 1 398 ? -15.020 -31.623 27.349 1.00 94.19 398 VAL A CA 1
ATOM 3043 C C . VAL A 1 398 ? -15.500 -30.633 26.298 1.00 94.19 398 VAL A C 1
ATOM 3045 O O . VAL A 1 398 ? -16.044 -31.040 25.274 1.00 94.19 398 VAL A O 1
ATOM 3048 N N . ILE A 1 399 ? -15.293 -29.341 26.541 1.00 94.06 399 ILE A N 1
ATOM 3049 C CA . ILE A 1 399 ? -15.451 -28.283 25.542 1.00 94.06 399 ILE A CA 1
ATOM 3050 C C . ILE A 1 399 ? -14.097 -27.652 25.232 1.00 94.06 399 ILE A C 1
ATOM 3052 O O . ILE A 1 399 ? -13.350 -27.297 26.142 1.00 94.06 399 ILE A O 1
ATOM 3056 N N . ALA A 1 400 ? -13.805 -27.491 23.948 1.00 92.94 400 ALA A N 1
ATOM 3057 C CA . ALA A 1 400 ? -12.709 -26.682 23.447 1.00 92.94 400 ALA A CA 1
ATOM 3058 C C . ALA A 1 400 ? -13.241 -25.266 23.183 1.00 92.94 400 ALA A C 1
ATOM 3060 O O . ALA A 1 400 ? -14.091 -25.082 22.315 1.00 92.94 400 ALA A O 1
ATOM 3061 N N . LEU A 1 401 ? -12.786 -24.284 23.961 1.00 88.00 401 LEU A N 1
ATOM 3062 C CA . LEU A 1 401 ? -13.164 -22.877 23.839 1.00 88.00 401 LEU A CA 1
ATOM 3063 C C . LEU A 1 401 ? -12.032 -22.073 23.204 1.00 88.00 401 LEU A C 1
ATOM 3065 O O . LEU A 1 401 ? -10.919 -22.052 23.727 1.00 88.00 401 LEU A O 1
ATOM 3069 N N . GLY A 1 402 ? -12.345 -21.353 22.130 1.00 81.50 402 GLY A N 1
ATOM 3070 C CA . GLY A 1 402 ? -11.420 -20.436 21.464 1.00 81.50 402 GLY A CA 1
ATOM 3071 C C . GLY A 1 402 ? -11.254 -20.756 19.984 1.00 81.50 402 GLY A C 1
ATOM 3072 O O . GLY A 1 402 ? -12.072 -21.456 19.394 1.00 81.50 402 GLY A O 1
ATOM 3073 N N . VAL A 1 403 ? -10.199 -20.216 19.381 1.00 76.69 403 VAL A N 1
ATOM 3074 C CA . VAL A 1 403 ? -9.821 -20.469 17.985 1.00 76.69 403 VAL A CA 1
ATOM 3075 C C . VAL A 1 403 ? -8.326 -20.762 17.968 1.00 76.69 403 VAL A C 1
ATOM 3077 O O . VAL A 1 403 ? -7.567 -20.139 18.711 1.00 76.69 403 VAL A O 1
ATOM 3080 N N . ALA A 1 404 ? -7.895 -21.723 17.148 1.00 68.56 404 ALA A N 1
ATOM 3081 C CA . ALA A 1 404 ? -6.480 -22.053 17.013 1.00 68.56 404 ALA A CA 1
ATOM 3082 C C . ALA A 1 404 ? -5.648 -20.787 16.700 1.00 68.56 404 ALA A C 1
ATOM 3084 O O . ALA A 1 404 ? -6.082 -19.974 15.881 1.00 68.56 404 ALA A O 1
ATOM 3085 N N . PRO A 1 405 ? -4.471 -20.599 17.329 1.00 69.50 405 PRO A N 1
ATOM 3086 C CA . PRO A 1 405 ? -3.770 -21.536 18.219 1.00 69.50 405 PRO A CA 1
ATOM 3087 C C . PRO A 1 405 ? -4.168 -21.449 19.710 1.00 69.50 405 PRO A C 1
ATOM 3089 O O . PRO A 1 405 ? -3.665 -22.227 20.513 1.00 69.50 405 PRO A O 1
ATOM 3092 N N . GLN A 1 406 ? -5.057 -20.533 20.109 1.00 80.56 406 GLN A N 1
ATOM 3093 C CA . GLN A 1 406 ? -5.434 -20.298 21.511 1.00 80.56 406 GLN A CA 1
ATOM 3094 C C . GLN A 1 406 ? -6.734 -21.031 21.880 1.00 80.56 406 GLN A C 1
ATOM 3096 O O . GLN A 1 406 ? -7.800 -20.425 22.001 1.00 80.56 406 GLN A O 1
ATOM 3101 N N . ILE A 1 407 ? -6.647 -22.352 22.059 1.00 86.81 407 ILE A N 1
ATOM 3102 C CA . ILE A 1 407 ? -7.777 -23.199 22.468 1.00 86.81 407 ILE A CA 1
ATOM 3103 C C . ILE A 1 407 ? -7.602 -23.624 23.929 1.00 86.81 407 ILE A C 1
ATOM 3105 O O . ILE A 1 407 ? -6.559 -24.143 24.315 1.00 86.81 407 ILE A O 1
ATOM 3109 N N . SER A 1 408 ? -8.636 -23.419 24.745 1.00 89.25 408 SER A N 1
ATOM 3110 C CA . SER A 1 408 ? -8.704 -23.890 26.132 1.00 89.25 408 SER A CA 1
ATOM 3111 C C . SER A 1 408 ? -9.686 -25.048 26.256 1.00 89.25 408 SER A C 1
ATOM 3113 O O . SER A 1 408 ? -10.852 -24.903 25.895 1.00 89.25 408 SER A O 1
ATOM 3115 N N . TYR A 1 409 ? -9.253 -26.170 26.828 1.00 91.62 409 TYR A N 1
ATOM 3116 C CA . TYR A 1 409 ? -10.111 -27.333 27.052 1.00 91.62 409 TYR A CA 1
ATOM 3117 C C . TYR A 1 409 ? -10.637 -27.351 28.491 1.00 91.62 409 TYR A C 1
ATOM 3119 O O . TYR A 1 409 ? -9.872 -27.390 29.457 1.00 91.62 409 TYR A O 1
ATOM 3127 N N . LEU A 1 410 ? -11.960 -27.316 28.652 1.00 92.31 410 LEU A N 1
ATOM 3128 C CA . LEU A 1 410 ? -12.630 -27.346 29.953 1.00 92.31 410 LEU A CA 1
ATOM 3129 C C . LEU A 1 410 ? -13.463 -28.617 30.091 1.00 92.31 410 LEU A C 1
ATOM 3131 O O . LEU A 1 410 ? -14.238 -28.950 29.195 1.00 92.31 410 LEU A O 1
ATOM 3135 N N . THR A 1 411 ? -13.350 -29.300 31.231 1.00 91.50 411 THR A N 1
ATOM 3136 C CA . THR A 1 411 ? -14.299 -30.359 31.589 1.00 91.50 411 THR A CA 1
ATOM 3137 C C . THR A 1 411 ? -15.573 -29.719 32.124 1.00 91.50 411 THR A C 1
ATOM 3139 O O . THR A 1 411 ? -15.532 -28.720 32.851 1.00 91.50 411 THR A O 1
ATOM 3142 N N . ALA A 1 412 ? -16.721 -30.277 31.758 1.00 92.38 412 ALA A N 1
ATOM 3143 C CA . ALA A 1 412 ? -18.017 -29.807 32.205 1.00 92.38 412 ALA A CA 1
ATOM 3144 C C . ALA A 1 412 ? -18.977 -30.969 32.466 1.00 92.38 412 ALA A C 1
ATOM 3146 O O . ALA A 1 412 ? -18.882 -32.039 31.861 1.00 92.38 412 ALA A O 1
ATOM 3147 N N . LYS A 1 413 ? -19.950 -30.728 33.343 1.00 90.69 413 LYS A N 1
ATOM 3148 C CA . LYS A 1 413 ? -21.054 -31.643 33.628 1.00 90.69 413 LYS A CA 1
ATOM 3149 C C . LYS A 1 413 ? -22.371 -31.050 33.142 1.00 90.69 413 LYS A C 1
ATOM 3151 O O . LYS A 1 413 ? -22.636 -29.866 33.349 1.00 90.69 413 LYS A O 1
ATOM 3156 N N . VAL A 1 414 ? -23.205 -31.874 32.518 1.00 88.62 414 VAL A N 1
ATOM 3157 C CA . VAL A 1 414 ? -24.582 -31.538 32.144 1.00 88.62 414 VAL A CA 1
ATOM 3158 C C . VAL A 1 414 ? -25.426 -31.393 33.410 1.00 88.62 414 VAL A C 1
ATOM 3160 O O . VAL A 1 414 ? -25.471 -32.295 34.245 1.00 88.62 414 VAL A O 1
ATOM 3163 N N . VAL A 1 415 ? -26.087 -30.245 33.551 1.00 85.31 415 VAL A N 1
ATOM 3164 C CA . VAL A 1 415 ? -26.932 -29.894 34.704 1.00 85.31 415 VAL A CA 1
ATOM 3165 C C . VAL A 1 415 ? -28.411 -30.015 34.350 1.00 85.31 415 VAL A C 1
ATOM 3167 O O . VAL A 1 415 ? -29.187 -30.552 35.130 1.00 85.31 415 VAL A O 1
ATOM 3170 N N . HIS A 1 416 ? -28.811 -29.545 33.168 1.00 80.56 416 HIS A N 1
ATOM 3171 C CA . HIS A 1 416 ? -30.188 -29.660 32.689 1.00 80.56 416 HIS A CA 1
ATOM 3172 C C . HIS A 1 416 ? -30.238 -29.787 31.166 1.00 80.56 416 HIS A C 1
ATOM 3174 O O . HIS A 1 416 ? -29.342 -29.325 30.459 1.00 80.56 416 HIS A O 1
ATOM 3180 N N . VAL A 1 417 ? -31.312 -30.397 30.665 1.00 84.94 417 VAL A N 1
ATOM 3181 C CA . VAL A 1 417 ? -31.584 -30.555 29.235 1.00 84.94 417 VAL A CA 1
ATOM 3182 C C . VAL A 1 417 ? -33.044 -30.198 28.986 1.00 84.94 417 VAL A C 1
ATOM 3184 O O . VAL A 1 417 ? -33.940 -30.901 29.446 1.00 84.94 417 VAL A O 1
ATOM 3187 N N . ASN A 1 418 ? -33.282 -29.117 28.248 1.00 81.94 418 ASN A N 1
ATOM 3188 C CA . ASN A 1 418 ? -34.623 -28.631 27.930 1.00 81.94 418 ASN A CA 1
ATOM 3189 C C . ASN A 1 418 ? -34.908 -28.802 26.439 1.00 81.94 418 ASN A C 1
ATOM 3191 O O . ASN A 1 418 ? -34.061 -28.505 25.600 1.00 81.94 418 ASN A O 1
ATOM 3195 N N . ARG A 1 419 ? -36.117 -29.244 26.087 1.00 82.12 419 ARG A N 1
ATOM 3196 C CA . ARG A 1 419 ? -36.576 -29.222 24.692 1.00 82.12 419 ARG A CA 1
ATOM 3197 C C . ARG A 1 419 ? -36.960 -27.798 24.314 1.00 82.12 419 ARG A C 1
ATOM 3199 O O . ARG A 1 419 ? -37.749 -27.178 25.021 1.00 82.12 419 ARG A O 1
ATOM 3206 N N . VAL A 1 420 ? -36.424 -27.306 23.205 1.00 81.94 420 VAL A N 1
ATOM 3207 C CA . VAL A 1 420 ? -36.698 -25.961 22.689 1.00 81.94 420 VAL A CA 1
ATOM 3208 C C . VAL A 1 420 ? -37.044 -26.029 21.206 1.00 81.94 420 VAL A C 1
ATOM 3210 O O . VAL A 1 420 ? -36.534 -26.884 20.478 1.00 81.94 420 VAL A O 1
ATOM 3213 N N . ASP A 1 421 ? -37.922 -25.137 20.758 1.00 79.94 421 ASP A N 1
ATOM 3214 C CA . ASP A 1 421 ? -38.092 -24.864 19.333 1.00 79.94 421 ASP A CA 1
ATOM 3215 C C . ASP A 1 421 ? -37.097 -23.768 18.947 1.00 79.94 421 ASP A C 1
ATOM 3217 O O . ASP A 1 421 ? -37.140 -22.661 19.486 1.00 79.94 421 ASP A O 1
ATOM 3221 N N . TYR A 1 422 ? -36.153 -24.100 18.072 1.00 74.94 422 TYR A N 1
ATOM 3222 C CA . TYR A 1 422 ? -35.144 -23.168 17.593 1.00 74.94 422 TYR A CA 1
ATOM 3223 C C . TYR A 1 422 ? -35.198 -23.125 16.069 1.00 74.94 422 TYR A C 1
ATOM 3225 O O . TYR A 1 422 ? -34.893 -24.113 15.400 1.00 74.94 422 TYR A O 1
ATOM 3233 N N . GLN A 1 423 ? -35.602 -21.973 15.524 1.00 76.00 423 GLN A N 1
ATOM 3234 C CA . GLN A 1 423 ? -35.754 -21.744 14.080 1.00 76.00 423 GLN A CA 1
ATOM 3235 C C . GLN A 1 423 ? -36.666 -22.778 13.381 1.00 76.00 423 GLN A C 1
ATOM 3237 O O . GLN A 1 423 ? -36.379 -23.221 12.269 1.00 76.00 423 GLN A O 1
ATOM 3242 N N . GLY A 1 424 ? -37.757 -23.192 14.037 1.00 74.69 424 GLY A N 1
ATOM 3243 C CA . GLY A 1 424 ? -38.725 -24.149 13.487 1.00 74.69 424 GLY A CA 1
ATOM 3244 C C . GLY A 1 424 ? -38.261 -25.607 13.539 1.00 74.69 424 GLY A C 1
ATOM 3245 O O . GLY A 1 424 ? -38.850 -26.472 12.888 1.00 74.69 424 GLY A O 1
ATOM 3246 N N . ARG A 1 425 ? -37.186 -25.902 14.282 1.00 80.50 425 ARG A N 1
ATOM 3247 C CA . ARG A 1 425 ? -36.664 -27.255 14.500 1.00 80.50 425 ARG A CA 1
ATOM 3248 C C . ARG A 1 425 ? -36.670 -27.579 15.989 1.00 80.50 425 ARG A C 1
ATOM 3250 O O . ARG A 1 425 ? -36.226 -26.788 16.818 1.00 80.50 425 ARG A O 1
ATOM 3257 N N . LYS A 1 426 ? -37.118 -28.791 16.325 1.00 83.56 426 LYS A N 1
ATOM 3258 C CA . LYS A 1 426 ? -37.057 -29.315 17.696 1.00 83.56 426 LYS A CA 1
ATOM 3259 C C . LYS A 1 426 ? -35.604 -29.632 18.053 1.00 83.56 426 LYS A C 1
ATOM 3261 O O . LYS A 1 426 ? -35.009 -30.537 17.469 1.00 83.56 426 LYS A O 1
ATOM 3266 N N . MET A 1 427 ? -35.060 -28.887 19.008 1.00 89.56 427 MET A N 1
ATOM 3267 C CA . MET A 1 427 ? -33.691 -29.002 19.512 1.00 89.56 427 MET A CA 1
ATOM 3268 C C . MET A 1 427 ? -33.697 -29.276 21.020 1.00 89.56 427 MET A C 1
ATOM 3270 O O . MET A 1 427 ? -34.713 -29.116 21.702 1.00 89.56 427 MET A O 1
ATOM 3274 N N . PHE A 1 428 ? -32.540 -29.649 21.557 1.00 83.44 428 PHE A N 1
ATOM 3275 C CA . PHE A 1 428 ? -32.289 -29.714 22.991 1.00 83.44 428 PHE A CA 1
ATOM 3276 C C . PHE A 1 428 ? -31.301 -28.617 23.385 1.00 83.44 428 PHE A C 1
ATOM 3278 O O . PHE A 1 428 ? -30.187 -28.580 22.866 1.00 83.44 428 PHE A O 1
ATOM 3285 N N . LEU A 1 429 ? -31.709 -27.740 24.303 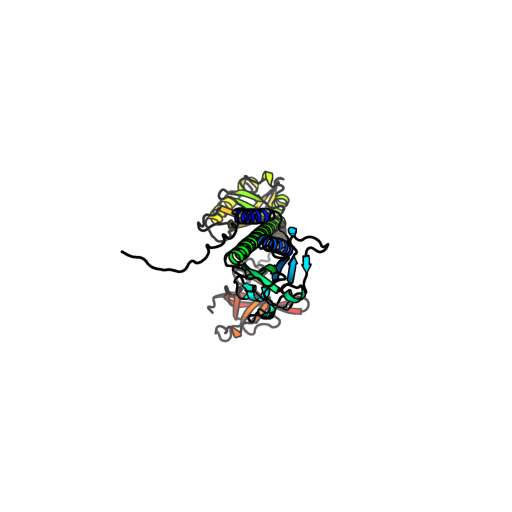1.00 88.62 429 LEU A N 1
ATOM 3286 C CA . LEU A 1 429 ? -30.832 -26.798 24.987 1.00 88.62 429 LEU A CA 1
ATOM 3287 C C . LEU A 1 429 ? -30.226 -27.500 26.203 1.00 88.62 429 LEU A C 1
ATOM 3289 O O . LEU A 1 429 ? -30.929 -27.826 27.163 1.00 88.62 429 LEU A O 1
ATOM 3293 N N . VAL A 1 430 ? -28.923 -27.744 26.143 1.00 89.56 430 VAL A N 1
ATOM 3294 C CA . VAL A 1 430 ? -28.152 -28.426 27.182 1.00 89.56 430 VAL A CA 1
ATOM 3295 C C . VAL A 1 430 ? -27.401 -27.378 27.988 1.00 89.56 430 VAL A C 1
ATOM 3297 O O . VAL A 1 430 ? -26.598 -26.629 27.436 1.00 89.56 430 VAL A O 1
ATOM 3300 N N . GLY A 1 431 ? -27.668 -27.311 29.290 1.00 89.31 431 GLY A N 1
ATOM 3301 C CA . GLY A 1 431 ? -26.962 -26.441 30.224 1.00 89.31 431 GLY A CA 1
ATOM 3302 C C . GLY A 1 431 ? -25.880 -27.203 30.979 1.00 89.31 431 GLY A C 1
ATOM 3303 O O . GLY A 1 431 ? -26.156 -28.236 31.592 1.00 89.31 431 GLY A O 1
ATOM 3304 N N . CYS A 1 432 ? -24.663 -26.666 30.980 1.00 90.56 432 CYS A N 1
ATOM 3305 C CA . CYS A 1 432 ? -23.485 -27.276 31.583 1.00 90.56 432 CYS A CA 1
ATOM 3306 C C . CYS A 1 432 ? -22.842 -26.378 32.645 1.00 90.56 432 CYS A C 1
ATOM 3308 O O . CYS A 1 432 ? -22.924 -25.149 32.587 1.00 90.56 432 CYS A O 1
ATOM 3310 N N . CYS A 1 433 ? -22.179 -27.017 33.605 1.00 89.31 433 CYS A N 1
ATOM 3311 C CA . CYS A 1 433 ? -21.359 -26.409 34.650 1.00 89.31 433 CYS A CA 1
ATOM 3312 C C . CYS A 1 433 ? -19.909 -26.861 34.464 1.00 89.31 433 CYS A C 1
ATOM 3314 O O . CYS A 1 433 ? -19.675 -28.054 34.260 1.00 89.31 433 CYS A O 1
ATOM 3316 N N . TYR A 1 434 ? -18.947 -25.939 34.525 1.00 90.00 434 TYR A N 1
ATOM 3317 C CA . TYR A 1 434 ? -17.532 -26.305 34.441 1.00 90.00 434 TYR A CA 1
ATOM 3318 C C . TYR A 1 434 ? -17.092 -27.064 35.691 1.00 90.00 434 TYR A C 1
ATOM 3320 O O . TYR A 1 434 ? -17.377 -26.657 36.815 1.00 90.00 434 TYR A O 1
ATOM 3328 N N . THR A 1 435 ? -16.362 -28.154 35.488 1.00 86.38 435 THR A N 1
ATOM 3329 C CA . THR A 1 435 ? -15.826 -29.002 36.559 1.00 86.38 435 THR A CA 1
ATOM 3330 C C . THR A 1 435 ? -14.308 -28.909 36.682 1.00 86.38 435 THR A C 1
ATOM 3332 O O . THR A 1 435 ? -13.765 -29.276 37.719 1.00 86.38 435 THR A O 1
ATOM 3335 N N . GLY A 1 436 ? -13.613 -28.404 35.660 1.00 86.00 436 GLY A N 1
ATOM 3336 C CA . GLY A 1 436 ? -12.158 -28.272 35.669 1.00 86.00 436 GLY A CA 1
ATOM 3337 C C . GLY A 1 436 ? -11.578 -27.945 34.294 1.00 86.00 436 GLY A C 1
ATOM 3338 O O . GLY A 1 436 ? -12.300 -27.606 33.356 1.00 86.00 436 GLY A O 1
ATOM 3339 N N . ARG A 1 437 ? -10.253 -28.054 34.180 1.00 88.44 437 ARG A N 1
ATOM 3340 C CA . ARG A 1 437 ? -9.516 -27.958 32.912 1.00 88.44 437 ARG A CA 1
ATOM 3341 C C . ARG A 1 437 ? -9.067 -29.348 32.477 1.00 88.44 437 ARG A C 1
ATOM 3343 O O . ARG A 1 437 ? -8.680 -30.149 33.323 1.00 88.44 437 ARG A O 1
ATOM 3350 N N . ALA A 1 438 ? -9.124 -29.612 31.179 1.00 83.88 438 ALA A N 1
ATOM 3351 C CA . ALA A 1 438 ? -8.463 -30.756 30.568 1.00 83.88 438 ALA A CA 1
ATOM 3352 C C . ALA A 1 438 ? -7.196 -30.260 29.865 1.00 83.88 438 ALA A C 1
ATOM 3354 O O . ALA A 1 438 ? -7.200 -29.174 29.289 1.00 83.88 438 ALA A O 1
ATOM 3355 N N . ASN A 1 439 ? -6.122 -31.041 29.923 1.00 80.44 439 ASN A N 1
ATOM 3356 C CA . ASN A 1 439 ? -4.892 -30.741 29.200 1.00 80.44 439 ASN A CA 1
ATOM 3357 C C . ASN A 1 439 ? -4.830 -31.667 27.987 1.00 80.44 439 ASN A C 1
ATOM 3359 O O . ASN A 1 439 ? -4.892 -32.885 28.159 1.00 80.44 439 ASN A O 1
ATOM 3363 N N . TYR A 1 440 ? -4.751 -31.064 26.804 1.00 75.56 440 TYR A N 1
ATOM 3364 C CA . TYR A 1 440 ? -4.639 -31.720 25.503 1.00 75.56 440 TYR A CA 1
ATOM 3365 C C . TYR A 1 440 ? -3.364 -31.287 24.805 1.00 75.56 440 TYR A C 1
ATOM 3367 O O . TYR A 1 440 ? -2.978 -30.109 25.003 1.00 75.56 440 TYR A O 1
#

Secondary structure (DSSP, 8-state):
--------PPPP-------HHHHHHHHHHHHHHHHHTTS---HHHHHHHHHHHHHHHTT-SEEEEEE--STTSPBEEEEE--GGG--SS-SEEEPPPB-S-TTS-HHHHHHHHTS-EEES-GGG--S----STGGGT--EEEEEEEE-SS-EEEEEEEEESS-----HHHHHHHHHHHHHHHHHHHHHHHHHHHHHHHHHHHHHHHH-SSEEEEEETTSBEEEE-HHHHHHHS--HHHHTTSBHHHHHB-GGGHHHHHHHHHHHHH-SSPEEEEEEEEPTTS-EEEEEEEEEEEE-STT--EEEEEEEEEE-HHHHHHHHHHHHHHHHT-PPPPS---S------SPPEE---EEEEEE-BTTBPPPGGG-EEEEEEEEETTEEEEEESS--S-SEEEEEEEETTEEEEEEEEEEEEEEEEETTEEEEEEEEEEEEE---